Protein 5HR5 (pdb70)

Radius of gyration: 24.26 Å; Cα contacts (8 Å, |Δi|>4): 766; chains: 1; bounding box: 46×73×52 Å

CATH classification: 3.40.50.300 (+1 more: 3.40.50.1240)

Secondary structure (DSSP, 8-state):
---HHHHT--S-EEEEEE-STTSSHHHHHHHHHHHHHHTT--EEEEEHHHHHHHHH-S---GGGG-TT-HHHHHHHHHHHHHHHHHHHHHHHTS---EEEEES---SHHHHHHHHHHHHHHT-EEEEEEEE---HHHHHHHIIIIITTSTTS-S--HHHHHHHHHHHHHHHHTT-----TTTTTTTS-EEEEETTTTEEEEE---SHHHHHHHHHHTT-------EEEE---BHHHHHTB-SS---B-HHHHHHHHHHHHHHHHH--TT-EEEE-SSHHHHHHHHTTTS--EE-GGGSPPP-GGGTT-BHHHHHHH-HHHHHHHHHSTTT---TTS--HHHHHHHHHHHHHHHHH-SSEEEE--HHHHHHHHHHHHT--TTTGGG----TTEEEEEEEETTEEEEEEEE-S--------PPP-

Solvent-accessible surface area: 20026 Å² total

B-factor: mean 27.76, std 17.6, range [8.49, 132.88]

Organism: Bos taurus (NCBI:txid9913)

Structure (mmCIF, N/CA/C/O backbone):
data_5HR5
#
_entry.id   5HR5
#
_cell.length_a   82.116
_cell.length_b   169.482
_cell.length_c   85.254
_cell.angle_alpha   90.00
_cell.angle_beta   90.00
_cell.angle_gamma   90.00
#
_symmetry.space_group_name_H-M   'C 2 2 21'
#
loop_
_entity.id
_entity.type
_entity.pdbx_description
1 polymer '6-phosphofructo-2-kinase/fructose-2,6-bisphosphatase 2'
2 non-polymer '1,4-DIETHYLENE DIOXIDE'
3 non-polymer 6-O-phosphono-beta-D-fructofuranose
4 non-polymer 'CITRATE ANION'
5 non-polymer "ADENOSINE-5'-DIPHOSPHATE"
6 water water
#
loop_
_atom_site.group_PDB
_atom_site.id
_atom_site.type_symbol
_atom_site.label_atom_id
_atom_site.label_alt_id
_atom_site.label_comp_id
_atom_site.label_asym_id
_atom_site.label_entity_id
_atom_site.label_seq_id
_atom_site.pdbx_PDB_ins_code
_atom_site.Cartn_x
_atom_site.Cartn_y
_atom_site.Cartn_z
_atom_site.occupancy
_atom_site.B_iso_or_equiv
_atom_site.auth_seq_id
_atom_site.auth_comp_id
_atom_site.auth_asym_id
_atom_site.auth_atom_id
_atom_site.pdbx_PDB_model_num
ATOM 1 N N . LYS A 1 28 ? 25.385 63.777 10.996 1.00 76.26 28 LYS A N 1
ATOM 2 C CA . LYS A 1 28 ? 24.797 63.841 12.330 1.00 77.95 28 LYS A CA 1
ATOM 3 C C . LYS A 1 28 ? 25.172 62.618 13.180 1.00 74.24 28 LYS A C 1
ATOM 4 O O . LYS A 1 28 ? 25.148 62.680 14.404 1.00 69.13 28 LYS A O 1
ATOM 22 N N . CYS A 1 29 ? 25.505 61.506 12.533 1.00 77.23 29 CYS A N 1
ATOM 23 C CA . CYS A 1 29 ? 25.804 60.282 13.258 1.00 83.22 29 CYS A CA 1
ATOM 24 C C . CYS A 1 29 ? 27.207 60.344 13.863 1.00 74.70 29 CYS A C 1
ATOM 25 O O . CYS A 1 29 ? 28.090 61.064 13.386 1.00 63.52 29 CYS A O 1
ATOM 33 N N . SER A 1 30 ? 27.404 59.572 14.932 1.00 70.24 30 SER A N 1
ATOM 34 C CA . SER A 1 30 ? 28.700 59.506 15.592 1.00 66.83 30 SER A CA 1
ATOM 35 C C . SER A 1 30 ? 29.718 58.825 14.681 1.00 57.97 30 SER A C 1
ATOM 36 O O . SER A 1 30 ? 29.371 58.223 13.658 1.00 44.90 30 SER A O 1
ATOM 44 N N . TRP A 1 31 ? 30.996 58.903 15.066 1.00 56.82 31 TRP A N 1
ATOM 45 C CA . TRP A 1 31 ? 32.025 58.254 14.258 1.00 65.50 31 TRP A CA 1
ATOM 46 C C . TRP A 1 31 ? 31.794 56.751 14.171 1.00 61.02 31 TRP A C 1
ATOM 47 O O . TRP A 1 31 ? 31.909 56.156 13.093 1.00 56.09 31 TRP A O 1
ATOM 68 N N . ALA A 1 32 ? 31.486 56.112 15.303 1.00 53.20 32 ALA A N 1
ATOM 69 C CA . ALA A 1 32 ? 31.268 54.669 15.288 1.00 45.24 32 ALA A CA 1
ATOM 70 C C . ALA A 1 32 ? 30.097 54.300 14.379 1.00 60.83 32 ALA A C 1
ATOM 71 O O . ALA A 1 32 ? 30.178 53.336 13.606 1.00 55.75 32 ALA A O 1
ATOM 78 N N . SER A 1 33 ? 29.000 55.065 14.449 1.00 64.19 33 SER A N 1
ATOM 79 C CA . SER A 1 33 ? 27.840 54.796 13.601 1.00 62.70 33 SER A CA 1
ATOM 80 C C . SER A 1 33 ? 28.161 55.026 12.132 1.00 65.54 33 SER A C 1
ATOM 81 O O . SER A 1 33 ? 27.634 54.318 11.265 1.00 53.95 33 SER A O 1
ATOM 89 N N . TYR A 1 34 ? 29.013 56.010 11.837 1.00 71.43 34 TYR A N 1
ATOM 90 C CA . TYR A 1 34 ? 29.464 56.216 10.466 1.00 75.90 34 TYR A CA 1
ATOM 91 C C . TYR A 1 34 ? 30.177 54.986 9.919 1.00 66.60 34 TYR A C 1
ATOM 92 O O . TYR A 1 34 ? 30.145 54.736 8.711 1.00 55.67 34 TYR A O 1
ATOM 110 N N . MET A 1 35 ? 30.816 54.207 10.787 1.00 62.82 35 MET A N 1
ATOM 111 C CA . MET A 1 35 ? 31.567 53.029 10.381 1.00 70.26 35 MET A CA 1
ATOM 112 C C . MET A 1 35 ? 30.729 51.748 10.397 1.00 73.76 35 MET A C 1
ATOM 113 O O . MET A 1 35 ? 31.293 50.659 10.245 1.00 60.64 35 MET A O 1
ATOM 127 N N . THR A 1 36 ? 29.408 51.855 10.565 1.00 85.42 36 THR A N 1
ATOM 128 C CA . THR A 1 36 ? 28.494 50.714 10.549 1.00 87.21 36 THR A CA 1
ATOM 129 C C . THR A 1 36 ? 27.650 50.770 9.278 1.00 91.96 36 THR A C 1
ATOM 130 O O . THR A 1 36 ? 27.091 51.821 8.945 1.00 89.60 36 THR A O 1
ATOM 141 N N . ASN A 1 37 ? 27.596 49.641 8.546 1.00 96.62 37 ASN A N 1
ATOM 142 C CA . ASN A 1 37 ? 26.983 49.598 7.222 1.00 99.38 37 ASN A CA 1
ATOM 143 C C . ASN A 1 37 ? 25.745 48.720 7.299 1.00 86.34 37 ASN A C 1
ATOM 144 O O . ASN A 1 37 ? 24.703 49.174 7.816 1.00 88.62 37 ASN A O 1
ATOM 155 N N . SER A 1 38 ? 25.779 47.487 6.792 1.00 61.84 38 SER A N 1
ATOM 156 C CA . SER A 1 38 ? 24.666 46.573 6.961 1.00 45.61 38 SER A CA 1
ATOM 157 C C . SER A 1 38 ? 24.341 46.491 8.446 1.00 32.24 38 SER A C 1
ATOM 158 O O . SER A 1 38 ? 25.234 46.638 9.288 1.00 25.32 38 SER A O 1
ATOM 166 N N . PRO A 1 39 ? 23.083 46.286 8.804 1.00 21.12 39 PRO A N 1
ATOM 167 C CA . PRO A 1 39 ? 22.746 46.033 10.204 1.00 23.05 39 PRO A CA 1
ATOM 168 C C . PRO A 1 39 ? 23.366 44.724 10.659 1.00 19.79 39 PRO A C 1
ATOM 169 O O . PRO A 1 39 ? 23.669 43.832 9.862 1.00 17.82 39 PRO A O 1
ATOM 180 N N . THR A 1 40 ? 23.570 44.625 11.971 1.00 15.97 40 THR A N 1
ATOM 181 C CA . THR A 1 40 ? 24.231 43.481 12.565 1.00 13.57 40 THR A CA 1
ATOM 182 C C . THR A 1 40 ? 23.369 42.880 13.657 1.00 15.01 40 THR A C 1
ATOM 183 O O . THR A 1 40 ? 22.738 43.592 14.443 1.00 16.18 40 THR A O 1
ATOM 194 N N . LEU A 1 41 ? 23.383 41.562 13.702 1.00 11.54 41 LEU A N 1
ATOM 195 C CA . LEU A 1 41 ? 22.769 40.780 14.758 1.00 15.15 41 LEU A CA 1
ATOM 196 C C . LEU A 1 41 ? 23.897 40.253 15.633 1.00 15.53 41 LEU A C 1
ATOM 197 O O . LEU A 1 41 ? 24.755 39.507 15.148 1.00 18.38 41 LEU A O 1
ATOM 213 N N . ILE A 1 42 ? 23.906 40.639 16.909 1.00 12.45 42 ILE A N 1
ATOM 214 C CA . ILE A 1 42 ? 24.815 40.025 17.876 1.00 12.47 42 ILE A CA 1
ATOM 215 C C . ILE A 1 42 ? 24.039 38.909 18.539 1.00 19.32 42 ILE A C 1
ATOM 216 O O . ILE A 1 42 ? 23.003 39.163 19.156 1.00 16.86 42 ILE A O 1
ATOM 232 N N . VAL A 1 43 ? 24.520 37.680 18.406 1.00 12.15 43 VAL A N 1
ATOM 233 C CA . VAL A 1 43 ? 23.782 36.515 18.869 1.00 13.42 43 VAL A CA 1
ATOM 234 C C . VAL A 1 43 ? 24.502 35.917 20.065 1.00 12.71 43 VAL A C 1
ATOM 235 O O . VAL A 1 43 ? 25.612 35.398 19.926 1.00 11.54 43 VAL A O 1
ATOM 248 N N . MET A 1 44 ? 23.850 35.933 21.220 1.00 13.32 44 MET A N 1
ATOM 249 C CA . MET A 1 44 ? 24.445 35.330 22.401 1.00 11.87 44 MET A CA 1
ATOM 250 C C . MET A 1 44 ? 24.327 33.811 22.321 1.00 12.05 44 MET A C 1
ATOM 251 O O . MET A 1 44 ? 23.382 33.266 21.744 1.00 11.27 44 MET A O 1
ATOM 265 N N . ILE A 1 45 ? 25.296 33.127 22.917 1.00 10.76 45 ILE A N 1
ATOM 266 C CA . ILE A 1 45 ? 25.251 31.676 23.071 1.00 11.88 45 ILE A CA 1
ATOM 267 C C . ILE A 1 45 ? 25.710 31.321 24.479 1.00 10.31 45 ILE A C 1
ATOM 268 O O . ILE A 1 45 ? 26.712 31.850 24.966 1.00 10.97 45 ILE A O 1
ATOM 284 N N . GLY A 1 46 ? 25.024 30.379 25.097 1.00 12.83 46 GLY A N 1
ATOM 285 C CA . GLY A 1 46 ? 25.582 29.736 26.269 1.00 14.56 46 GLY A CA 1
ATOM 286 C C . GLY A 1 46 ? 24.537 29.096 27.146 1.00 11.87 46 GLY A C 1
ATOM 287 O O . GLY A 1 46 ? 23.338 29.373 27.056 1.00 12.50 46 GLY A O 1
ATOM 291 N N . LEU A 1 47 ? 25.024 28.199 28.020 1.00 12.15 47 LEU A N 1
ATOM 292 C CA . LEU A 1 47 ? 24.191 27.583 29.030 1.00 13.44 47 LEU A CA 1
ATOM 293 C C . LEU A 1 47 ? 23.617 28.652 29.966 1.00 15.75 47 LEU A C 1
ATOM 294 O O . LEU A 1 47 ? 24.113 29.773 30.028 1.00 13.23 47 LEU A O 1
ATOM 310 N N . PRO A 1 48 ? 22.557 28.330 30.693 1.00 15.44 48 PRO A N 1
ATOM 311 C CA . PRO A 1 48 ? 22.006 29.302 31.646 1.00 15.14 48 PRO A CA 1
ATOM 312 C C . PRO A 1 48 ? 23.004 29.685 32.727 1.00 13.90 48 PRO A C 1
ATOM 313 O O . PRO A 1 48 ? 23.845 28.891 33.147 1.00 14.07 48 PRO A O 1
ATOM 324 N N . ALA A 1 49 ? 22.875 30.922 33.187 1.00 13.14 49 ALA A N 1
ATOM 325 C CA . ALA A 1 49 ? 23.685 31.476 34.256 1.00 15.25 49 ALA A CA 1
ATOM 326 C C . ALA A 1 49 ? 25.149 31.626 33.855 1.00 16.46 49 ALA A C 1
ATOM 327 O O . ALA A 1 49 ? 26.039 31.436 34.680 1.00 15.21 49 ALA A O 1
ATOM 334 N N . ARG A 1 50 ? 25.401 31.946 32.581 1.00 11.39 50 ARG A N 1
ATOM 335 C CA . ARG A 1 50 ? 26.734 32.239 32.077 1.00 11.68 50 ARG A CA 1
ATOM 336 C C . ARG A 1 50 ? 26.929 33.726 31.762 1.00 12.59 50 ARG A C 1
ATOM 337 O O . ARG A 1 50 ? 27.903 34.097 31.093 1.00 15.07 50 ARG A O 1
ATOM 358 N N . GLY A 1 51 ? 26.056 34.588 32.272 1.00 14.34 51 GLY A N 1
ATOM 359 C CA . GLY A 1 51 ? 26.232 36.013 32.057 1.00 13.33 51 GLY A CA 1
ATOM 360 C C . GLY A 1 51 ? 25.723 36.574 30.746 1.00 13.98 51 GL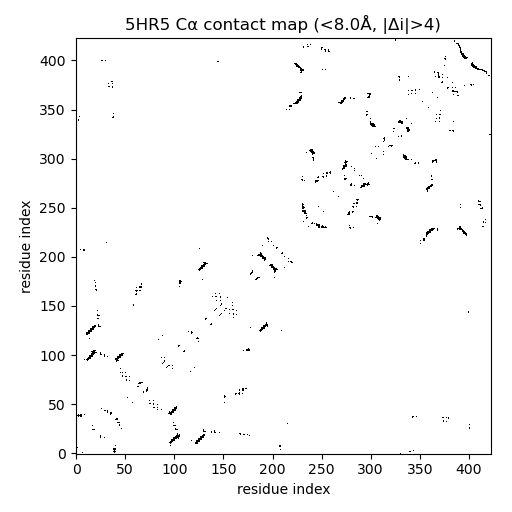Y A C 1
ATOM 361 O O . GLY A 1 51 ? 26.038 37.727 30.426 1.00 15.04 51 GLY A O 1
ATOM 365 N N . LYS A 1 52 ? 24.894 35.829 29.996 1.00 13.97 52 LYS A N 1
ATOM 366 C CA . LYS A 1 52 ? 24.488 36.307 28.677 1.00 10.98 52 LYS A CA 1
ATOM 367 C C . LYS A 1 52 ? 23.657 37.584 28.763 1.00 13.32 52 LYS A C 1
ATOM 368 O O . LYS A 1 52 ? 23.788 38.472 27.907 1.00 14.92 52 LYS A O 1
ATOM 387 N N . THR A 1 53 ? 22.716 37.641 29.707 1.00 14.26 53 THR A N 1
ATOM 388 C CA . THR A 1 53 ? 21.860 38.820 29.842 1.00 15.70 53 THR A CA 1
ATOM 389 C C . THR A 1 53 ? 22.671 39.999 30.344 1.00 13.70 53 THR A C 1
ATOM 390 O O . THR A 1 53 ? 22.497 41.136 29.895 1.00 15.33 53 THR A O 1
ATOM 401 N N . TYR A 1 54 ? 23.565 39.728 31.285 1.00 13.81 54 TYR A N 1
ATOM 402 C CA . TYR A 1 54 ? 24.458 40.748 31.809 1.00 14.53 54 TYR A CA 1
ATOM 403 C C . TYR A 1 54 ? 25.298 41.366 30.688 1.00 13.51 54 TYR A C 1
ATOM 404 O O . TYR A 1 54 ? 25.370 42.604 30.545 1.00 13.73 54 TYR A O 1
ATOM 422 N N . VAL A 1 55 ? 25.908 40.511 29.860 1.00 13.12 55 VAL A N 1
ATOM 423 C CA . VAL A 1 55 ? 26.734 40.991 28.746 1.00 13.67 55 VAL A CA 1
ATOM 424 C C . VAL A 1 55 ? 25.880 41.704 27.710 1.00 11.81 55 VAL A C 1
ATOM 425 O O . VAL A 1 55 ? 26.243 42.779 27.224 1.00 13.32 55 VAL A O 1
ATOM 438 N N . SER A 1 56 ? 24.732 41.112 27.354 1.00 12.70 56 SER A N 1
ATOM 439 C CA . SER A 1 56 ? 23.811 41.710 26.395 1.00 11.86 56 SER A CA 1
ATOM 440 C C . SER A 1 56 ? 23.459 43.142 26.774 1.00 14.09 56 SER A C 1
ATOM 441 O O . SER A 1 56 ? 23.508 44.055 25.946 1.00 12.63 56 SER A O 1
ATOM 449 N N . LYS A 1 57 ? 23.023 43.339 28.012 1.00 13.55 57 LYS A N 1
ATOM 450 C CA . LYS A 1 57 ? 22.614 44.664 28.448 1.00 16.10 57 LYS A CA 1
ATOM 451 C C . LYS A 1 57 ? 23.790 45.625 28.472 1.00 14.50 57 LYS A C 1
ATOM 452 O O . LYS A 1 57 ? 23.658 46.791 28.074 1.00 15.04 57 LYS A O 1
ATOM 471 N N . LYS A 1 58 ? 24.940 45.167 28.964 1.00 14.28 58 LYS A N 1
ATOM 472 C CA . LYS A 1 58 ? 26.087 46.044 29.087 1.00 14.73 58 LYS A CA 1
ATOM 473 C C . LYS A 1 58 ? 26.629 46.441 27.724 1.00 15.08 58 LYS A C 1
ATOM 474 O O . LYS A 1 58 ? 26.916 47.615 27.487 1.00 12.37 58 LYS A O 1
ATOM 493 N N . LEU A 1 59 ? 26.757 45.480 26.808 1.00 14.16 59 LEU A N 1
ATOM 494 C CA . LEU A 1 59 ? 27.196 45.792 25.455 1.00 14.58 59 LEU A CA 1
ATOM 495 C C . LEU A 1 59 ? 26.238 46.767 24.779 1.00 15.22 59 LEU A C 1
ATOM 496 O O . LEU A 1 59 ? 26.666 47.686 24.077 1.00 13.32 59 LEU A O 1
ATOM 512 N N . THR A 1 60 ? 24.940 46.604 25.003 1.00 11.59 60 THR A N 1
ATOM 513 C CA . THR A 1 60 ? 23.967 47.502 24.383 1.00 12.22 60 THR A CA 1
ATOM 514 C C . THR A 1 60 ? 24.098 48.917 24.939 1.00 13.88 60 THR A C 1
ATOM 515 O O . THR A 1 60 ? 24.003 49.905 24.196 1.00 13.98 60 THR A O 1
ATOM 526 N N . ARG A 1 61 ? 24.338 49.037 26.241 1.00 14.23 61 ARG A N 1
ATOM 527 C CA . ARG A 1 61 ? 24.534 50.348 26.833 1.00 12.81 61 ARG A CA 1
ATOM 528 C C . ARG A 1 61 ? 25.750 51.048 26.223 1.00 13.61 61 ARG A C 1
ATOM 529 O O . ARG A 1 61 ? 25.697 52.233 25.888 1.00 14.32 61 ARG A O 1
ATOM 550 N N . TYR A 1 62 ? 26.856 50.320 26.069 1.00 12.47 62 TYR A N 1
ATOM 551 C CA . TYR A 1 62 ? 28.063 50.868 25.458 1.00 11.65 62 TYR A CA 1
ATOM 552 C C . TYR A 1 62 ? 27.837 51.268 24.007 1.00 13.94 62 TYR A C 1
ATOM 553 O O . TYR A 1 62 ? 28.225 52.365 23.597 1.00 14.56 62 TYR A O 1
ATOM 571 N N . LEU A 1 63 ? 27.233 50.382 23.203 1.00 12.70 63 LEU A N 1
ATOM 572 C CA . LEU A 1 63 ? 27.039 50.683 21.787 1.00 13.30 63 LEU A CA 1
ATOM 573 C C . LEU A 1 63 ? 26.154 51.911 21.600 1.00 13.60 63 LEU A C 1
ATOM 574 O O . LEU A 1 63 ? 26.451 52.785 20.774 1.00 14.90 63 LEU A O 1
ATOM 590 N N . ASN A 1 64 ? 25.074 52.015 22.372 1.00 13.90 64 ASN A N 1
ATOM 591 C CA . ASN A 1 64 ? 24.235 53.211 22.282 1.00 13.57 64 ASN A CA 1
ATOM 592 C C . ASN A 1 64 ? 25.012 54.464 22.666 1.00 16.04 64 ASN A C 1
ATOM 593 O O . ASN A 1 64 ? 24.916 55.502 21.994 1.00 15.60 64 ASN A O 1
ATOM 604 N N . TRP A 1 65 ? 25.835 54.370 23.700 1.00 13.13 65 TRP A N 1
ATOM 605 C CA . TRP A 1 65 ? 26.570 55.546 24.164 1.00 14.49 65 TRP A CA 1
ATOM 606 C C . TRP A 1 65 ? 27.554 56.036 23.103 1.00 13.86 65 TRP A C 1
ATOM 607 O O . TRP A 1 65 ? 27.689 57.241 22.885 1.00 14.43 65 TRP A O 1
ATOM 628 N N . ILE A 1 66 ? 28.213 55.116 22.392 1.00 12.89 66 ILE A N 1
ATOM 629 C CA . ILE A 1 66 ? 29.111 55.523 21.315 1.00 14.15 66 ILE A CA 1
ATOM 630 C C . ILE A 1 66 ? 28.369 55.904 20.047 1.00 22.26 66 ILE A C 1
ATOM 631 O O . ILE A 1 66 ? 29.007 56.268 19.055 1.00 19.69 66 ILE A O 1
ATOM 647 N N . GLY A 1 67 ? 27.051 55.840 20.043 1.00 15.14 67 GLY A N 1
ATOM 648 C CA . GLY A 1 67 ? 26.268 56.384 18.955 1.00 20.98 67 GLY A CA 1
ATOM 649 C C . GLY A 1 67 ? 25.714 55.384 17.965 1.00 21.59 67 GLY A C 1
ATOM 650 O O . GLY A 1 67 ? 25.268 55.798 16.894 1.00 19.05 67 GLY A O 1
ATOM 654 N N . VAL A 1 68 ? 25.723 54.098 18.286 1.00 15.37 68 VAL A N 1
ATOM 655 C CA . VAL A 1 68 ? 25.204 53.049 17.411 1.00 15.99 68 VAL A CA 1
ATOM 656 C C . VAL A 1 68 ? 23.872 52.576 17.986 1.00 15.95 68 VAL A C 1
ATOM 657 O O . VAL A 1 68 ? 23.858 51.912 19.026 1.00 15.58 68 VAL A O 1
ATOM 670 N N . PRO A 1 69 ? 22.743 52.858 17.337 1.00 14.80 69 PRO A N 1
ATOM 671 C CA . PRO A 1 69 ? 21.435 52.445 17.874 1.00 17.06 69 PRO A CA 1
ATOM 672 C C . PRO A 1 69 ? 21.306 50.945 18.004 1.00 15.80 69 PRO A C 1
ATOM 673 O O . PRO A 1 69 ? 21.353 50.220 17.005 1.00 17.35 69 PRO A O 1
ATOM 684 N N . THR A 1 70 ? 21.194 50.478 19.237 1.00 16.21 70 THR A N 1
ATOM 685 C CA . THR A 1 70 ? 21.216 49.060 19.558 1.00 12.76 70 THR A CA 1
ATOM 686 C C . THR A 1 70 ? 20.084 48.728 20.506 1.00 18.02 70 THR A C 1
ATOM 687 O O . THR A 1 70 ? 19.739 49.530 21.381 1.00 18.56 70 THR A O 1
ATOM 698 N N . LYS A 1 71 ? 19.525 47.524 20.346 1.00 15.01 71 LYS A N 1
ATOM 699 C CA . LYS A 1 71 ? 18.431 47.061 21.199 1.00 16.30 71 LYS A CA 1
ATOM 700 C C . LYS A 1 71 ? 18.623 45.596 21.519 1.00 17.06 71 LYS A C 1
ATOM 701 O O . LYS A 1 71 ? 19.034 44.818 20.654 1.00 16.57 71 LYS A O 1
ATOM 720 N N . VAL A 1 72 ? 18.367 45.245 22.795 1.00 15.33 72 VAL A N 1
ATOM 721 C CA . VAL A 1 72 ? 18.418 43.872 23.301 1.00 18.01 72 VAL A CA 1
ATOM 722 C C . VAL A 1 72 ? 17.065 43.221 23.142 1.00 20.14 72 VAL A C 1
ATOM 723 O O . VAL A 1 72 ? 16.026 43.807 23.482 1.00 18.57 72 VAL A O 1
ATOM 736 N N . PHE A 1 73 ? 17.083 41.972 22.701 1.00 15.64 73 PHE A N 1
ATOM 737 C CA . PHE A 1 73 ? 15.889 41.130 22.592 1.00 17.39 73 PHE A CA 1
ATOM 738 C C . PHE A 1 73 ? 16.118 39.935 23.512 1.00 18.60 73 PHE A C 1
ATOM 739 O O . PHE A 1 73 ? 16.878 39.021 23.184 1.00 18.30 73 PHE A O 1
ATOM 756 N N . ASN A 1 74 ? 15.487 39.973 24.686 1.00 17.93 74 ASN A N 1
ATOM 757 C CA . ASN A 1 74 ? 15.708 38.977 25.731 1.00 17.76 74 ASN A CA 1
ATOM 758 C C . ASN A 1 74 ? 14.664 37.873 25.578 1.00 19.67 74 ASN A C 1
ATOM 759 O O . ASN A 1 74 ? 13.479 38.092 25.828 1.00 18.15 74 ASN A O 1
ATOM 770 N N . LEU A 1 75 ? 15.088 36.690 25.119 1.00 16.94 75 LEU A N 1
ATOM 771 C CA . LEU A 1 75 ? 14.107 35.649 24.836 1.00 18.61 75 LEU A CA 1
ATOM 772 C C . LEU A 1 75 ? 13.433 35.148 26.108 1.00 18.04 75 LEU A C 1
ATOM 773 O O . LEU A 1 75 ? 12.288 34.679 26.051 1.00 19.89 75 LEU A O 1
ATOM 789 N N . GLY A 1 76 ? 14.094 35.288 27.261 1.00 16.06 76 GLY A N 1
ATOM 790 C CA . GLY A 1 76 ? 13.442 34.936 28.522 1.00 22.91 76 GLY A CA 1
ATOM 791 C C . GLY A 1 76 ? 12.213 35.780 28.799 1.00 22.19 76 GLY A C 1
ATOM 792 O O . GLY A 1 76 ? 11.209 35.285 29.321 1.00 22.44 76 GLY A O 1
ATOM 796 N N . VAL A 1 77 ? 12.267 37.061 28.435 1.00 22.34 77 VAL A N 1
ATOM 797 C CA . VAL A 1 77 ? 11.114 37.945 28.592 1.00 24.81 77 VAL A CA 1
ATOM 798 C C . VAL A 1 77 ? 9.964 37.495 27.700 1.00 23.35 77 VAL A C 1
ATOM 799 O O . VAL A 1 77 ? 8.809 37.408 28.144 1.00 21.48 77 VAL A O 1
ATOM 812 N N . TYR A 1 78 ? 10.251 37.230 26.420 1.00 20.60 78 TYR A N 1
ATOM 813 C CA . TYR A 1 78 ? 9.237 36.692 25.515 1.00 17.54 78 TYR A CA 1
ATOM 814 C C . TYR A 1 78 ? 8.595 35.423 26.069 1.00 19.57 78 TYR A C 1
ATOM 815 O O . TYR A 1 78 ? 7.364 35.256 26.035 1.00 22.65 78 TYR A O 1
ATOM 833 N N . ARG A 1 79 ? 9.419 34.500 26.562 1.00 20.50 79 ARG A N 1
ATOM 834 C CA . ARG A 1 79 ? 8.894 33.219 27.023 1.00 23.78 79 ARG A CA 1
ATOM 835 C C . ARG A 1 79 ? 8.060 33.384 28.291 1.00 23.54 79 ARG A C 1
ATOM 836 O O . ARG A 1 79 ? 6.994 32.783 28.421 1.00 22.11 79 ARG A O 1
ATOM 857 N N . ARG A 1 80 ? 8.516 34.206 29.233 1.00 19.27 80 ARG A N 1
ATOM 858 C CA . ARG A 1 80 ? 7.714 34.437 30.432 1.00 20.19 80 ARG A CA 1
ATOM 859 C C . ARG A 1 80 ? 6.394 35.115 30.093 1.00 30.39 80 ARG A C 1
ATOM 860 O O . ARG A 1 80 ? 5.360 34.820 30.703 1.00 30.76 80 ARG A O 1
ATOM 881 N N . GLN A 1 81 ? 6.401 36.023 29.121 1.00 24.96 81 GLN A N 1
ATOM 882 C CA . GLN A 1 81 ? 5.151 36.619 28.669 1.00 30.92 81 GLN A CA 1
ATOM 883 C C . GLN A 1 81 ? 4.227 35.576 28.051 1.00 32.66 81 GLN A C 1
ATOM 884 O O . GLN A 1 81 ? 2.999 35.659 28.185 1.00 29.97 81 GLN A O 1
ATOM 898 N N . ALA A 1 82 ? 4.790 34.585 27.367 1.00 24.89 82 ALA A N 1
ATOM 899 C CA . ALA A 1 82 ? 3.961 33.574 26.727 1.00 26.40 82 ALA A CA 1
ATOM 900 C C . ALA A 1 82 ? 3.422 32.560 27.721 1.00 26.79 82 ALA A C 1
ATOM 901 O O . ALA A 1 82 ? 2.303 32.074 27.558 1.00 26.24 82 ALA A O 1
ATOM 908 N N . VAL A 1 83 ? 4.192 32.232 28.749 1.00 27.27 83 VAL A N 1
ATOM 909 C CA . VAL A 1 83 ? 3.868 31.103 29.616 1.00 30.75 83 VAL A CA 1
ATOM 910 C C . VAL A 1 83 ? 3.254 31.570 30.936 1.00 41.57 83 VAL A C 1
ATOM 911 O O . VAL A 1 83 ? 2.363 30.910 31.489 1.00 45.38 83 VAL A O 1
ATOM 924 N N . LYS A 1 84 ? 3.697 32.727 31.427 1.00 33.72 84 LYS A N 1
ATOM 925 C CA . LYS A 1 84 ? 3.209 33.345 32.666 1.00 45.52 84 LYS A CA 1
ATOM 926 C C . LYS A 1 84 ? 2.962 32.361 33.804 1.00 45.04 84 LYS A C 1
ATOM 927 O O . LYS A 1 84 ? 1.943 32.441 34.492 1.00 65.72 84 LYS A O 1
ATOM 946 N N . SER A 1 85 ? 3.909 31.462 34.045 1.00 38.17 85 SER A N 1
ATOM 947 C CA . SER A 1 85 ? 3.771 30.493 35.118 1.00 49.18 85 SER A CA 1
ATOM 948 C C . SER A 1 85 ? 5.159 30.136 35.622 1.00 42.01 85 SER A C 1
ATOM 949 O O . SER A 1 85 ? 6.159 30.292 34.915 1.00 38.52 85 SER A O 1
ATOM 957 N N . TYR A 1 86 ? 5.206 29.628 36.848 1.00 36.94 86 TYR A N 1
ATOM 958 C CA . TYR A 1 86 ? 6.460 29.234 37.489 1.00 37.81 86 TYR A CA 1
ATOM 959 C C . TYR A 1 86 ? 6.790 27.816 37.052 1.00 37.24 86 TYR A C 1
ATOM 960 O O . TYR A 1 86 ? 6.454 26.841 37.723 1.00 49.90 86 TYR A O 1
ATOM 978 N N . LYS A 1 87 ? 7.484 27.700 35.934 1.00 27.23 87 LYS A N 1
ATOM 979 C CA . LYS A 1 87 ? 7.797 26.387 35.401 1.00 27.20 87 LYS A CA 1
ATOM 980 C C . LYS A 1 87 ? 8.998 25.816 36.132 1.00 29.29 87 LYS A C 1
ATOM 981 O O . LYS A 1 87 ? 9.863 26.549 36.611 1.00 26.60 87 LYS A O 1
ATOM 1000 N N . SER A 1 88 ? 9.035 24.496 36.222 1.00 22.27 88 SER A N 1
ATOM 1001 C CA . SER A 1 88 ? 10.202 23.792 36.720 1.00 23.60 88 SER A CA 1
ATOM 1002 C C . SER A 1 88 ? 11.146 23.482 35.557 1.00 22.06 88 SER A C 1
ATOM 1003 O O . SER A 1 88 ? 10.853 23.767 34.390 1.00 21.76 88 SER A O 1
ATOM 1011 N N . TYR A 1 89 ? 12.280 22.844 35.873 1.00 19.78 89 TYR A N 1
ATOM 1012 C CA . TYR A 1 89 ? 13.208 22.390 34.836 1.00 21.37 89 TYR A CA 1
ATOM 1013 C C . TYR A 1 89 ? 12.521 21.547 33.759 1.00 25.80 89 TYR A C 1
ATOM 1014 O O . TYR A 1 89 ? 13.019 21.479 32.628 1.00 22.90 89 TYR A O 1
ATOM 1032 N N . ASP A 1 90 ? 11.388 20.904 34.077 1.00 23.43 90 ASP A N 1
ATOM 1033 C CA . ASP A 1 9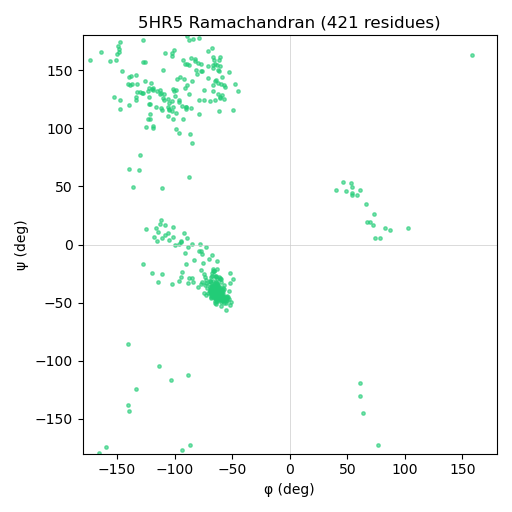0 ? 10.661 20.085 33.099 1.00 22.89 90 ASP A CA 1
ATOM 1034 C C . ASP A 1 90 ? 10.378 20.833 31.801 1.00 21.05 90 ASP A C 1
ATOM 1035 O O . ASP A 1 90 ? 10.336 20.227 30.716 1.00 23.87 90 ASP A O 1
ATOM 1044 N N . PHE A 1 91 ? 10.164 22.137 31.892 1.00 19.40 91 PHE A N 1
ATOM 1045 C CA . PHE A 1 91 ? 9.829 22.935 30.726 1.00 22.73 91 PHE A CA 1
ATOM 1046 C C . PHE A 1 91 ? 10.989 23.006 29.741 1.00 19.55 91 PHE A C 1
ATOM 1047 O O . PHE A 1 91 ? 10.770 23.289 28.563 1.00 20.74 91 PHE A O 1
ATOM 1064 N N . PHE A 1 92 ? 12.214 22.787 30.207 1.00 18.55 92 PHE A N 1
ATOM 1065 C CA . PHE A 1 92 ? 13.418 22.974 29.408 1.00 18.63 92 PHE A CA 1
ATOM 1066 C C . PHE A 1 92 ? 13.988 21.666 28.873 1.00 20.53 92 PHE A C 1
ATOM 1067 O O . PHE A 1 92 ? 15.072 21.671 28.273 1.00 19.76 92 PHE A O 1
ATOM 1084 N N . ARG A 1 93 ? 13.283 20.557 29.070 1.00 18.82 93 ARG A N 1
ATOM 1085 C CA . ARG A 1 93 ? 13.719 19.287 28.501 1.00 17.76 93 ARG A CA 1
ATOM 1086 C C . ARG A 1 93 ? 13.640 19.328 26.989 1.00 19.50 93 ARG A C 1
ATOM 1087 O O . ARG A 1 93 ? 12.644 19.773 26.413 1.00 21.80 93 ARG A O 1
ATOM 1108 N N . HIS A 1 94 ? 14.677 18.798 26.339 1.00 22.49 94 HIS A N 1
ATOM 1109 C CA . HIS A 1 94 ? 14.702 18.795 24.884 1.00 24.05 94 HIS A CA 1
ATOM 1110 C C . HIS A 1 94 ? 13.629 17.893 24.308 1.00 25.27 94 HIS A C 1
ATOM 1111 O O . HIS A 1 94 ? 13.226 18.096 23.158 1.00 25.66 94 HIS A O 1
ATOM 1125 N N . ASP A 1 95 ? 13.121 16.939 25.094 1.00 22.09 95 ASP A N 1
ATOM 1126 C CA . ASP A 1 95 ? 12.054 16.048 24.639 1.00 28.92 95 ASP A CA 1
ATOM 1127 C C . ASP A 1 95 ? 10.678 16.431 25.172 1.00 29.52 95 ASP A C 1
ATOM 1128 O O . ASP A 1 95 ? 9.740 15.635 25.074 1.00 27.88 95 ASP A O 1
ATOM 1137 N N . ASN A 1 96 ? 10.526 17.635 25.709 1.00 22.07 96 ASN A N 1
ATOM 1138 C CA . ASN A 1 96 ? 9.210 18.175 26.036 1.00 24.55 96 ASN A CA 1
ATOM 1139 C C . ASN A 1 96 ? 8.683 18.854 24.781 1.00 27.90 96 ASN A C 1
ATOM 1140 O O . ASN A 1 96 ? 9.002 20.013 24.500 1.00 21.77 96 ASN A O 1
ATOM 1151 N N . GLU A 1 97 ? 7.881 18.128 24.006 1.00 26.95 97 GLU A N 1
ATOM 1152 C CA . GLU A 1 97 ? 7.546 18.601 22.667 1.00 30.38 97 GLU A CA 1
ATOM 1153 C C . GLU A 1 97 ? 6.761 19.901 22.709 1.00 23.92 97 GLU A C 1
ATOM 1154 O O . GLU A 1 97 ? 7.026 20.815 21.914 1.00 28.04 97 GLU A O 1
ATOM 1166 N N . GLU A 1 98 ? 5.788 20.001 23.623 1.00 25.27 98 GLU A N 1
ATOM 1167 C CA . GLU A 1 98 ? 4.946 21.192 23.676 1.00 28.50 98 GLU A CA 1
ATOM 1168 C C . GLU A 1 98 ? 5.743 22.403 24.142 1.00 28.89 98 GLU A C 1
ATOM 1169 O O . GLU A 1 98 ? 5.545 23.517 23.638 1.00 24.66 98 GLU A O 1
ATOM 1181 N N . ALA A 1 99 ? 6.653 22.202 25.099 1.00 20.50 99 ALA A N 1
ATOM 1182 C CA . ALA A 1 99 ? 7.519 23.298 25.538 1.00 20.27 99 ALA A CA 1
ATOM 1183 C C . ALA A 1 99 ? 8.481 23.720 24.434 1.00 21.61 99 ALA A C 1
ATOM 1184 O O . ALA A 1 99 ? 8.706 24.919 24.222 1.00 21.31 99 ALA A O 1
ATOM 1191 N N . MET A 1 100 ? 9.057 22.759 23.713 1.00 21.42 100 MET A N 1
ATOM 1192 C CA . MET A 1 100 ? 9.950 23.121 22.608 1.00 22.77 100 MET A CA 1
ATOM 1193 C C . MET A 1 100 ? 9.220 23.935 21.545 1.00 23.48 100 MET A C 1
ATOM 1194 O O . MET A 1 100 ? 9.778 24.893 20.991 1.00 20.61 100 MET A O 1
ATOM 1208 N N . LYS A 1 101 ? 7.977 23.560 21.244 1.00 24.20 101 LYS A N 1
ATOM 1209 C CA . LYS A 1 101 ? 7.165 24.307 20.291 1.00 23.36 101 LYS A CA 1
ATOM 1210 C C . LYS A 1 101 ? 6.963 25.742 20.757 1.00 25.87 101 LYS A C 1
ATOM 1211 O O . LYS A 1 101 ? 7.171 26.688 19.993 1.00 22.82 101 LYS A O 1
ATOM 1230 N N . ILE A 1 102 ? 6.593 25.928 22.026 1.00 18.33 102 ILE A N 1
ATOM 1231 C CA . ILE A 1 102 ? 6.404 27.280 22.560 1.00 17.20 102 ILE A CA 1
ATOM 1232 C C . ILE A 1 102 ? 7.710 28.065 22.498 1.00 21.85 102 ILE A C 1
ATOM 1233 O O . ILE A 1 102 ? 7.737 29.254 22.141 1.00 22.52 102 ILE A O 1
ATOM 1249 N N . ARG A 1 103 ? 8.805 27.435 22.917 1.00 21.81 103 ARG A N 1
ATOM 1250 C CA . ARG A 1 103 ? 10.078 28.135 22.945 1.00 22.74 103 ARG A CA 1
ATOM 1251 C C . ARG A 1 103 ? 10.505 28.561 21.547 1.00 28.80 103 ARG A C 1
ATOM 1252 O O . ARG A 1 103 ? 11.013 29.672 21.356 1.00 21.06 103 ARG A O 1
ATOM 1273 N N . LYS A 1 104 ? 10.284 27.705 20.550 1.00 22.23 104 LYS A N 1
ATOM 1274 C CA . LYS A 1 104 ? 10.633 28.076 19.186 1.00 20.66 104 LYS A CA 1
ATOM 1275 C C . LYS A 1 104 ? 9.729 29.189 18.668 1.00 21.72 104 LYS A C 1
ATOM 1276 O O . LYS A 1 104 ? 10.191 30.092 17.957 1.00 23.49 104 LYS A O 1
ATOM 1295 N N . GLN A 1 105 ? 8.445 29.157 19.025 1.00 23.30 105 GLN A N 1
ATOM 1296 C CA . GLN A 1 105 ? 7.555 30.226 18.602 1.00 19.14 105 GLN A CA 1
ATOM 1297 C C . GLN A 1 105 ? 8.023 31.557 19.166 1.00 20.50 105 GLN A C 1
ATOM 1298 O O . GLN A 1 105 ? 7.982 32.583 18.476 1.00 21.19 105 GLN A O 1
ATOM 1312 N N . CYS A 1 106 ? 8.488 31.555 20.415 1.00 20.92 106 CYS A N 1
ATOM 1313 C CA . CYS A 1 106 ? 9.001 32.783 21.005 1.00 20.48 106 CYS A CA 1
ATOM 1314 C C . CYS A 1 106 ? 10.197 33.301 20.221 1.00 20.00 106 CYS A C 1
ATOM 1315 O O . CYS A 1 106 ? 10.357 34.511 20.029 1.00 22.06 106 CYS A O 1
ATOM 1323 N N . ALA A 1 107 ? 11.072 32.399 19.782 1.00 20.77 107 ALA A N 1
ATOM 1324 C CA . ALA A 1 107 ? 12.237 32.835 19.022 1.00 19.25 107 ALA A CA 1
ATOM 1325 C C . ALA A 1 107 ? 11.813 33.457 17.698 1.00 20.27 107 ALA A C 1
ATOM 1326 O O . ALA A 1 107 ? 12.360 34.487 17.283 1.00 19.28 107 ALA A O 1
ATOM 1333 N N . LEU A 1 108 ? 10.843 32.840 17.018 1.00 21.39 108 LEU A N 1
ATOM 1334 C CA . LEU A 1 108 ? 10.366 33.372 15.746 1.00 23.21 108 LEU A CA 1
ATOM 1335 C C . LEU A 1 108 ? 9.737 34.745 15.929 1.00 20.80 108 LEU A C 1
ATOM 1336 O O . LEU A 1 108 ? 9.990 35.658 15.138 1.00 25.04 108 LEU A O 1
ATOM 1352 N N . VAL A 1 109 ? 8.929 34.916 16.977 1.00 22.90 109 VAL A N 1
ATOM 1353 C CA . VAL A 1 109 ? 8.344 36.225 17.261 1.00 21.54 109 VAL A CA 1
ATOM 1354 C C . VAL A 1 109 ? 9.436 37.259 17.520 1.00 25.78 109 VAL A C 1
ATOM 1355 O O . VAL A 1 109 ? 9.390 38.382 16.997 1.00 21.28 109 VAL A O 1
ATOM 1368 N N . ALA A 1 110 ? 10.429 36.901 18.346 1.00 18.99 110 ALA A N 1
ATOM 1369 C CA . ALA A 1 110 ? 11.508 37.837 18.646 1.00 18.29 110 ALA A CA 1
ATOM 1370 C C . ALA A 1 110 ? 12.276 38.205 17.381 1.00 16.24 110 ALA A C 1
ATOM 1371 O O . ALA A 1 110 ? 12.685 39.354 17.209 1.00 21.55 110 ALA A O 1
ATOM 1378 N N . LEU A 1 111 ? 12.496 37.241 16.488 1.00 18.75 111 LEU A N 1
ATOM 1379 C CA . LEU A 1 111 ? 13.213 37.557 15.253 1.00 20.04 111 LEU A CA 1
ATOM 1380 C C . LEU A 1 111 ? 12.398 38.480 14.353 1.00 20.82 111 LEU A C 1
ATOM 1381 O O . LEU A 1 111 ? 12.952 39.361 13.682 1.00 17.78 111 LEU A O 1
ATOM 1397 N N . LYS A 1 112 ? 11.080 38.319 14.329 1.00 21.70 112 LYS A N 1
ATOM 1398 C CA . LYS A 1 112 ? 10.268 39.266 13.576 1.00 23.85 112 LYS A CA 1
ATOM 1399 C C . LYS A 1 112 ? 10.368 40.669 14.170 1.00 20.73 112 LYS A C 1
ATOM 1400 O O . LYS A 1 112 ? 10.422 41.655 13.427 1.00 21.07 112 LYS A O 1
ATOM 1419 N N . ASP A 1 113 ? 10.474 40.772 15.503 1.00 19.85 113 ASP A N 1
ATOM 1420 C CA . ASP A 1 113 ? 10.707 42.067 16.143 1.00 20.51 113 ASP A CA 1
ATOM 1421 C C . ASP A 1 113 ? 12.095 42.609 15.808 1.00 18.12 113 ASP A C 1
ATOM 1422 O O . ASP A 1 113 ? 12.258 43.817 15.607 1.00 19.75 113 ASP A O 1
ATOM 1431 N N . VAL A 1 114 ? 13.111 41.735 15.771 1.00 20.25 114 VAL A N 1
ATOM 1432 C CA . VAL A 1 114 ? 14.443 42.156 15.333 1.00 16.64 114 VAL A CA 1
ATOM 1433 C C . VAL A 1 114 ? 14.369 42.748 13.932 1.00 17.49 114 VAL A C 1
ATOM 1434 O O . VAL A 1 114 ? 14.931 43.813 13.648 1.00 17.81 114 VAL A O 1
ATOM 1447 N N . LYS A 1 115 ? 13.690 42.054 13.026 1.00 19.21 115 LYS A N 1
ATOM 1448 C CA . LYS A 1 115 ? 13.613 42.547 11.655 1.00 16.27 115 LYS A CA 1
ATOM 1449 C C . LYS A 1 115 ? 12.952 43.921 11.592 1.00 17.87 115 LYS A C 1
ATOM 1450 O O . LYS A 1 115 ? 13.419 44.811 10.869 1.00 21.34 115 LYS A O 1
ATOM 1469 N N . ALA A 1 116 ? 11.863 44.119 12.336 1.00 19.27 116 ALA A N 1
ATOM 1470 C CA . ALA A 1 116 ? 11.211 45.426 12.357 1.00 21.47 116 ALA A CA 1
ATOM 1471 C C . ALA A 1 116 ? 12.136 46.511 12.906 1.00 23.26 116 ALA A C 1
ATOM 1472 O O . ALA A 1 116 ? 12.198 47.620 12.364 1.00 20.80 116 ALA A O 1
ATOM 1479 N N . TYR A 1 117 ? 12.871 46.204 13.975 1.00 20.85 117 TYR A N 1
ATOM 1480 C CA . TYR A 1 117 ? 13.778 47.179 14.569 1.00 16.82 117 TYR A CA 1
ATOM 1481 C C . TYR A 1 117 ? 14.833 47.626 13.564 1.00 17.12 117 TYR A C 1
ATOM 1482 O O . TYR A 1 117 ? 15.140 48.821 13.444 1.00 22.55 117 TYR A O 1
ATOM 1500 N N . LEU A 1 118 ? 15.438 46.669 12.870 1.00 16.67 118 LEU A N 1
ATOM 1501 C CA . LEU A 1 118 ? 16.548 46.958 11.979 1.00 17.23 118 LEU A CA 1
ATOM 1502 C C . LEU A 1 118 ? 16.114 47.433 10.592 1.00 25.97 118 LEU A C 1
ATOM 1503 O O . LEU A 1 118 ? 16.967 47.900 9.831 1.00 25.52 118 LEU A O 1
ATOM 1519 N N . THR A 1 119 ? 14.840 47.296 10.224 1.00 22.80 119 THR A N 1
ATOM 1520 C CA . THR A 1 119 ? 14.389 47.727 8.899 1.00 25.91 119 THR A CA 1
ATOM 1521 C C . THR A 1 119 ? 13.316 48.805 8.902 1.00 31.53 119 THR A C 1
ATOM 1522 O O . THR A 1 119 ? 13.163 49.484 7.884 1.00 37.31 119 THR A O 1
ATOM 1533 N N . GLU A 1 120 ? 12.528 48.945 9.964 1.00 27.50 120 GLU A N 1
ATOM 1534 C CA . GLU A 1 120 ? 11.534 50.007 10.014 1.00 32.97 120 GLU A CA 1
ATOM 1535 C C . GLU A 1 120 ? 11.861 51.087 11.032 1.00 33.01 120 GLU A C 1
ATOM 1536 O O . GLU A 1 120 ? 11.422 52.222 10.864 1.00 34.86 120 GLU A O 1
ATOM 1548 N N . GLU A 1 121 ? 12.631 50.775 12.071 1.00 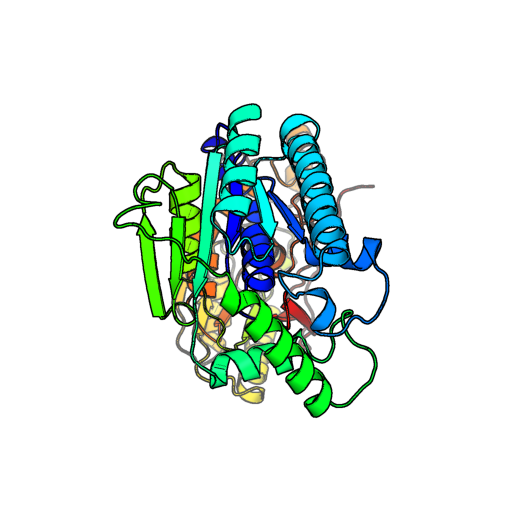27.04 121 GLU A N 1
ATOM 1549 C CA . GLU A 1 121 ? 12.839 51.691 13.184 1.00 28.67 121 GLU A CA 1
ATOM 1550 C C . GLU A 1 121 ? 14.239 52.298 13.209 1.00 25.37 121 GLU A C 1
ATOM 1551 O O . GLU A 1 121 ? 14.584 52.970 14.174 1.00 30.74 121 GLU A O 1
ATOM 1563 N N . SER A 1 122 ? 15.050 52.086 12.172 1.00 26.98 122 SER A N 1
ATOM 1564 C CA . SER A 1 122 ? 16.381 52.683 12.068 1.00 30.58 122 SER A CA 1
ATOM 1565 C C . SER A 1 122 ? 17.364 52.155 13.112 1.00 26.28 122 SER A C 1
ATOM 1566 O O . SER A 1 122 ? 18.375 52.806 13.409 1.00 27.83 122 SER A O 1
ATOM 1574 N N . GLY A 1 123 ? 17.082 51.001 13.706 1.00 19.79 123 GLY A N 1
ATOM 1575 C CA . GLY A 1 123 ? 18.092 50.340 14.513 1.00 17.84 123 GLY A CA 1
ATOM 1576 C C . GLY A 1 123 ? 19.276 49.942 13.659 1.00 20.30 123 GLY A C 1
ATOM 1577 O O . GLY A 1 123 ? 19.152 49.734 12.451 1.00 18.94 123 GLY A O 1
ATOM 1581 N N . GLN A 1 124 ? 20.436 49.829 14.291 1.00 16.87 124 GLN A N 1
ATOM 1582 C CA . GLN A 1 124 ? 21.614 49.319 13.597 1.00 16.46 124 GLN A CA 1
ATOM 1583 C C . GLN A 1 124 ? 22.121 47.988 14.123 1.00 15.22 124 GLN A C 1
ATOM 1584 O O . GLN A 1 124 ? 22.641 47.195 13.338 1.00 17.65 124 GLN A O 1
ATOM 1598 N N . ILE A 1 125 ? 21.983 47.711 15.416 1.00 16.16 125 ILE A N 1
ATOM 1599 C CA . ILE A 1 125 ? 22.432 46.447 15.994 1.00 13.84 125 ILE A CA 1
ATOM 1600 C C . ILE A 1 125 ? 21.328 45.894 16.876 1.00 14.69 125 ILE A C 1
ATOM 1601 O O . ILE A 1 125 ? 20.771 46.618 17.704 1.00 16.68 125 ILE A O 1
ATOM 1617 N N . ALA A 1 126 ? 21.008 44.623 16.687 1.00 14.56 126 ALA A N 1
ATOM 1618 C CA . ALA A 1 126 ? 20.091 43.897 17.548 1.00 13.56 126 ALA A CA 1
ATOM 1619 C C . ALA A 1 126 ? 20.889 42.853 18.304 1.00 15.16 126 ALA A C 1
ATOM 1620 O O . ALA A 1 126 ? 21.637 42.084 17.695 1.00 16.54 126 ALA A O 1
ATOM 1627 N N . VAL A 1 127 ? 20.714 42.803 19.617 1.00 12.95 127 VAL A N 1
ATOM 1628 C CA . VAL A 1 127 ? 21.390 41.812 20.441 1.00 12.10 127 VAL A CA 1
ATOM 1629 C C . VAL A 1 127 ? 20.364 40.773 20.828 1.00 14.47 127 VAL A C 1
ATOM 1630 O O . VAL A 1 127 ? 19.393 41.078 21.540 1.00 19.99 127 VAL A O 1
ATOM 1643 N N . PHE A 1 128 ? 20.578 39.552 20.353 1.00 15.03 128 PHE A N 1
ATOM 1644 C CA . PHE A 1 128 ? 19.617 38.460 20.509 1.00 13.86 128 PHE A CA 1
ATOM 1645 C C . PHE A 1 128 ? 20.090 37.616 21.684 1.00 15.70 128 PHE A C 1
ATOM 1646 O O . PHE A 1 128 ? 20.994 36.779 21.556 1.00 14.49 128 PHE A O 1
ATOM 1663 N N . ASP A 1 129 ? 19.471 37.844 22.834 1.00 15.69 129 ASP A N 1
ATOM 1664 C CA . ASP A 1 129 ? 19.887 37.241 24.090 1.00 14.58 129 ASP A CA 1
ATOM 1665 C C . ASP A 1 129 ? 19.029 36.003 24.336 1.00 15.13 129 ASP A C 1
ATOM 1666 O O . ASP A 1 129 ? 17.900 36.098 24.813 1.00 14.96 129 ASP A O 1
ATOM 1675 N N . ALA A 1 130 ? 19.562 34.855 23.950 1.00 13.66 130 ALA A N 1
ATOM 1676 C CA . ALA A 1 130 ? 18.978 33.543 24.214 1.00 14.45 130 ALA A CA 1
ATOM 1677 C C . ALA A 1 130 ? 20.126 32.552 24.381 1.00 16.03 130 ALA A C 1
ATOM 1678 O O . ALA A 1 130 ? 21.293 32.879 24.142 1.00 13.22 130 ALA A O 1
ATOM 1685 N N . THR A 1 131 ? 19.792 31.320 24.745 1.00 14.11 131 THR A N 1
ATOM 1686 C CA . THR A 1 131 ? 20.827 30.298 24.894 1.00 14.66 131 THR A CA 1
ATOM 1687 C C . THR A 1 131 ? 21.446 29.927 23.554 1.00 15.77 131 THR A C 1
ATOM 1688 O O . THR A 1 131 ? 22.670 29.803 23.445 1.00 13.14 131 THR A O 1
ATOM 1699 N N . ASN A 1 132 ? 20.620 29.714 22.534 1.00 14.48 132 ASN A N 1
ATOM 1700 C CA . ASN A 1 132 ? 21.104 29.446 21.188 1.00 13.94 132 ASN A CA 1
ATOM 1701 C C . ASN A 1 132 ? 22.181 28.368 21.174 1.00 15.29 132 ASN A C 1
ATOM 1702 O O . ASN A 1 132 ? 23.197 28.485 20.481 1.00 15.40 132 ASN A O 1
ATOM 1713 N N . THR A 1 133 ? 21.917 27.278 21.895 1.00 15.35 133 THR A N 1
ATOM 1714 C CA . THR A 1 133 ? 22.953 26.308 22.228 1.00 15.83 133 THR A CA 1
ATOM 1715 C C . THR A 1 133 ? 23.087 25.182 21.209 1.00 15.17 133 THR A C 1
ATOM 1716 O O . THR A 1 133 ? 24.018 24.378 21.330 1.00 14.60 133 THR A O 1
ATOM 1727 N N . THR A 1 134 ? 22.193 25.094 20.234 1.00 12.36 134 THR A N 1
ATOM 1728 C CA . THR A 1 134 ? 22.254 24.046 19.228 1.00 14.79 134 THR A CA 1
ATOM 1729 C C . THR A 1 134 ? 22.632 24.624 17.877 1.00 18.23 134 THR A C 1
ATOM 1730 O O . THR A 1 134 ? 22.316 25.774 17.553 1.00 15.74 134 THR A O 1
ATOM 1741 N N . ARG A 1 135 ? 23.307 23.797 17.080 1.00 19.36 135 ARG A N 1
ATOM 1742 C CA . ARG A 1 135 ? 23.605 24.189 15.711 1.00 19.21 135 ARG A CA 1
ATOM 1743 C C . ARG A 1 135 ? 22.328 24.490 14.941 1.00 19.20 135 ARG A C 1
ATOM 1744 O O . ARG A 1 135 ? 22.289 25.427 14.127 1.00 18.40 135 ARG A O 1
ATOM 1765 N N . GLU A 1 136 ? 21.269 23.719 15.195 1.00 17.16 136 GLU A N 1
ATOM 1766 C CA . GLU A 1 136 ? 20.014 23.910 14.478 1.00 21.26 136 GLU A CA 1
ATOM 1767 C C . GLU A 1 136 ? 19.433 25.290 14.740 1.00 22.82 136 GLU A C 1
ATOM 1768 O O . GLU A 1 136 ? 19.010 25.985 13.809 1.00 19.89 136 GLU A O 1
ATOM 1780 N N . ARG A 1 137 ? 19.419 25.717 16.000 1.00 20.36 137 ARG A N 1
ATOM 1781 C CA . ARG A 1 137 ? 18.874 27.033 16.310 1.00 17.49 137 ARG A CA 1
ATOM 1782 C C . ARG A 1 137 ? 19.750 28.139 15.744 1.00 16.59 137 ARG A C 1
ATOM 1783 O O . ARG A 1 137 ? 19.236 29.169 15.286 1.00 18.79 137 ARG A O 1
ATOM 1804 N N . ARG A 1 138 ? 21.071 27.966 15.783 1.00 14.09 138 ARG A N 1
ATOM 1805 C CA . ARG A 1 138 ? 21.934 28.979 15.195 1.00 12.76 138 ARG A CA 1
ATOM 1806 C C . ARG A 1 138 ? 21.779 29.037 13.670 1.00 16.89 138 ARG A C 1
ATOM 1807 O O . ARG A 1 138 ? 21.822 30.122 13.076 1.00 16.27 138 ARG A O 1
ATOM 1828 N N . ASP A 1 139 ? 21.568 27.892 13.022 1.00 16.25 139 ASP A N 1
ATOM 1829 C CA . ASP A 1 139 ? 21.284 27.911 11.581 1.00 15.91 139 ASP A CA 1
ATOM 1830 C C . ASP A 1 139 ? 19.997 28.680 11.277 1.00 19.45 139 ASP A C 1
ATOM 1831 O O . ASP A 1 139 ? 19.913 29.394 10.266 1.00 19.02 139 ASP A O 1
ATOM 1840 N N . LEU A 1 140 ? 18.981 28.538 12.128 1.00 18.33 140 LEU A N 1
ATOM 1841 C CA . LEU A 1 140 ? 17.751 29.286 11.940 1.00 20.69 140 LEU A CA 1
ATOM 1842 C C . LEU A 1 140 ? 18.034 30.781 11.959 1.00 19.90 140 LEU A C 1
ATOM 1843 O O . LEU A 1 140 ? 17.530 31.531 11.116 1.00 20.68 140 LEU A O 1
ATOM 1859 N N . ILE A 1 141 ? 18.871 31.222 12.891 1.00 16.13 141 ILE A N 1
ATOM 1860 C CA . ILE A 1 141 ? 19.221 32.635 12.979 1.00 15.49 141 ILE A CA 1
ATOM 1861 C C . ILE A 1 141 ? 20.053 33.075 11.776 1.00 15.34 141 ILE A C 1
ATOM 1862 O O . ILE A 1 141 ? 19.827 34.159 11.219 1.00 16.26 141 ILE A O 1
ATOM 1878 N N . LEU A 1 142 ? 21.039 32.262 11.375 1.00 13.94 142 LEU A N 1
ATOM 1879 C CA . LEU A 1 142 ? 21.861 32.585 10.208 1.00 13.99 142 LEU A CA 1
ATOM 1880 C C . LEU A 1 142 ? 21.024 32.681 8.942 1.00 14.84 142 LEU A C 1
ATOM 1881 O O . LEU A 1 142 ? 21.229 33.580 8.113 1.00 16.73 142 LEU A O 1
ATOM 1897 N N . ASN A 1 143 ? 20.071 31.767 8.768 1.00 16.75 143 ASN A N 1
ATOM 1898 C CA . ASN A 1 143 ? 19.201 31.840 7.602 1.00 18.32 143 ASN A CA 1
ATOM 1899 C C . ASN A 1 143 ? 18.332 33.092 7.633 1.00 15.79 143 ASN A C 1
ATOM 1900 O O . ASN A 1 143 ? 18.163 33.765 6.607 1.00 16.26 143 ASN A O 1
ATOM 1911 N N . PHE A 1 144 ? 17.760 33.406 8.792 1.00 17.32 144 PHE A N 1
ATOM 1912 C CA . PHE A 1 144 ? 17.031 34.656 8.964 1.00 18.43 144 PHE A CA 1
ATOM 1913 C C . PHE A 1 144 ? 17.896 35.838 8.580 1.00 15.72 144 PHE A C 1
ATOM 1914 O O . PHE A 1 144 ? 17.451 36.739 7.859 1.00 15.97 144 PHE A O 1
ATOM 1931 N N . ALA A 1 145 ? 19.139 35.877 9.075 1.00 16.43 145 ALA A N 1
ATOM 1932 C CA . ALA A 1 145 ? 19.982 37.027 8.767 1.00 16.09 145 ALA A CA 1
ATOM 1933 C C . ALA A 1 145 ? 20.244 37.117 7.268 1.00 13.84 145 ALA A C 1
ATOM 1934 O O . ALA A 1 145 ? 20.262 38.208 6.699 1.00 19.75 145 ALA A O 1
ATOM 1941 N N . GLU A 1 146 ? 20.497 35.978 6.623 1.00 15.61 146 GLU A N 1
ATOM 1942 C CA . GLU A 1 146 ? 20.754 35.989 5.186 1.00 19.00 146 GLU A CA 1
ATOM 1943 C C . GLU A 1 146 ? 19.546 36.468 4.406 1.00 20.08 146 GLU A C 1
ATOM 1944 O O . GLU A 1 146 ? 19.704 37.151 3.390 1.00 19.16 146 GLU A O 1
ATOM 1956 N N . GLU A 1 147 ? 18.329 36.125 4.859 1.00 17.83 147 GLU A N 1
ATOM 1957 C CA . GLU A 1 147 ? 17.124 36.594 4.167 1.00 17.27 147 GLU A CA 1
ATOM 1958 C C . GLU A 1 147 ? 17.032 38.117 4.159 1.00 19.93 147 GLU A C 1
ATOM 1959 O O . GLU A 1 147 ? 16.408 38.693 3.263 1.00 20.59 147 GLU A O 1
ATOM 1971 N N . ASN A 1 148 ? 17.592 38.774 5.171 1.00 16.30 148 ASN A N 1
ATOM 1972 C CA . ASN A 1 148 ? 17.489 40.211 5.364 1.00 18.89 148 ASN A CA 1
ATOM 1973 C C . ASN A 1 148 ? 18.808 40.949 5.142 1.00 20.56 148 ASN A C 1
ATOM 1974 O O . ASN A 1 148 ? 18.867 42.159 5.363 1.00 21.38 148 ASN A O 1
ATOM 1985 N N . SER A 1 149 ? 19.848 40.256 4.691 1.00 16.40 149 SER A N 1
ATOM 1986 C CA . SER A 1 149 ? 21.184 40.837 4.532 1.00 15.92 149 SER A CA 1
ATOM 1987 C C . SER A 1 149 ? 21.699 41.487 5.816 1.00 20.73 149 SER A C 1
ATOM 1988 O O . SER A 1 149 ? 22.290 42.562 5.790 1.00 20.82 149 SER A O 1
ATOM 1996 N N . PHE A 1 150 ? 21.499 40.823 6.949 1.00 17.89 150 PHE A N 1
ATOM 1997 C CA . PHE A 1 150 ? 22.101 41.263 8.205 1.00 15.30 150 PHE A CA 1
ATOM 1998 C C . PHE A 1 150 ? 23.405 40.506 8.432 1.00 17.38 150 PHE A C 1
ATOM 1999 O O . PHE A 1 150 ? 23.496 39.317 8.133 1.00 17.69 150 PHE A O 1
ATOM 2016 N N . LYS A 1 151 ? 24.397 41.181 9.006 1.00 14.95 151 LYS A N 1
ATOM 2017 C CA . LYS A 1 151 ? 25.599 40.491 9.444 1.00 13.49 151 LYS A CA 1
ATOM 2018 C C . LYS A 1 151 ? 25.312 39.818 10.776 1.00 17.05 151 LYS A C 1
ATOM 2019 O O . LYS A 1 151 ? 24.424 40.232 11.527 1.00 16.25 151 LYS A O 1
ATOM 2038 N N . VAL A 1 152 ? 26.085 38.780 11.082 1.00 12.71 152 VAL A N 1
ATOM 2039 C CA . VAL A 1 152 ? 25.908 38.025 12.319 1.00 14.03 152 VAL A CA 1
ATOM 2040 C C . VAL A 1 152 ? 27.250 37.886 13.027 1.00 16.27 152 VAL A C 1
ATOM 2041 O O . VAL A 1 152 ? 28.252 37.512 12.412 1.00 13.52 152 VAL A O 1
ATOM 2054 N N . PHE A 1 153 ? 27.259 38.188 14.316 1.00 12.75 153 PHE A N 1
ATOM 2055 C CA . PHE A 1 153 ? 28.422 38.024 15.177 1.00 11.53 153 PHE A CA 1
ATOM 2056 C C . PHE A 1 153 ? 27.965 37.354 16.458 1.00 12.26 153 PHE A C 1
ATOM 2057 O O . PHE A 1 153 ? 27.068 37.864 17.130 1.00 12.46 153 PHE A O 1
ATOM 2074 N N . PHE A 1 154 ? 28.575 36.226 16.805 1.00 12.64 154 PHE A N 1
ATOM 2075 C CA . PHE A 1 154 ? 28.168 35.469 17.976 1.00 13.10 154 PHE A CA 1
ATOM 2076 C C . PHE A 1 154 ? 29.070 35.782 19.160 1.00 13.44 154 PHE A C 1
ATOM 2077 O O . PHE A 1 154 ? 30.287 35.943 19.009 1.00 12.31 154 PHE A O 1
ATOM 2094 N N . VAL A 1 155 ? 28.468 35.842 20.350 1.00 10.76 155 VAL A N 1
ATOM 2095 C CA . VAL A 1 155 ? 29.187 35.955 21.619 1.00 11.52 155 VAL A CA 1
ATOM 2096 C C . VAL A 1 155 ? 28.792 34.747 22.463 1.00 13.62 155 VAL A C 1
ATOM 2097 O O . VAL A 1 155 ? 27.664 34.685 22.962 1.00 12.46 155 VAL A O 1
ATOM 2110 N N . GLU A 1 156 ? 29.710 33.798 22.642 1.00 10.64 156 GLU A N 1
ATOM 2111 C CA . GLU A 1 156 ? 29.453 32.597 23.432 1.00 9.96 156 GLU A CA 1
ATOM 2112 C C . GLU A 1 156 ? 30.173 32.716 24.766 1.00 17.16 156 GLU A C 1
ATOM 2113 O O . GLU A 1 156 ? 31.381 32.934 24.797 1.00 14.84 156 GLU A O 1
ATOM 2125 N N . SER A 1 157 ? 29.437 32.577 25.869 1.00 10.48 157 SER A N 1
ATOM 2126 C CA . SER A 1 157 ? 30.027 32.595 27.198 1.00 11.77 157 SER A CA 1
ATOM 2127 C C . SER A 1 157 ? 30.129 31.166 27.708 1.00 14.59 157 SER A C 1
ATOM 2128 O O . SER A 1 157 ? 29.118 30.461 27.797 1.00 16.20 157 SER A O 1
ATOM 2136 N N . VAL A 1 158 ? 31.345 30.760 28.062 1.00 11.18 158 VAL A N 1
ATOM 2137 C CA . VAL A 1 158 ? 31.675 29.405 28.483 1.00 11.22 158 VAL A CA 1
ATOM 2138 C C . VAL A 1 158 ? 32.282 29.480 29.867 1.00 17.65 158 VAL A C 1
ATOM 2139 O O . VAL A 1 158 ? 33.335 30.100 30.052 1.00 17.04 158 VAL A O 1
ATOM 2152 N N . CYS A 1 159 ? 31.664 28.801 30.825 1.00 14.17 159 CYS A N 1
ATOM 2153 C CA . CYS A 1 159 ? 32.282 28.687 32.136 1.00 15.96 159 CYS A CA 1
ATOM 2154 C C . CYS A 1 159 ? 31.801 27.403 32.795 1.00 23.33 159 CYS A C 1
ATOM 2155 O O . CYS A 1 159 ? 30.598 27.160 32.883 1.00 22.23 159 CYS A O 1
ATOM 2163 N N . ASP A 1 160 ? 32.744 26.580 33.243 1.00 20.76 160 ASP A N 1
ATOM 2164 C CA . ASP A 1 160 ? 32.400 25.317 33.887 1.00 30.38 160 ASP A CA 1
ATOM 2165 C C . ASP A 1 160 ? 32.842 25.268 35.344 1.00 32.26 160 ASP A C 1
ATOM 2166 O O . ASP A 1 160 ? 32.842 24.184 35.944 1.00 33.48 160 ASP A O 1
ATOM 2175 N N . ASP A 1 161 ? 33.199 26.414 35.934 1.00 25.13 161 ASP A N 1
ATOM 2176 C CA . ASP A 1 161 ? 33.580 26.487 37.349 1.00 26.02 161 ASP A CA 1
ATOM 2177 C C . ASP A 1 161 ? 32.313 26.481 38.193 1.00 24.57 161 ASP A C 1
ATOM 2178 O O . ASP A 1 161 ? 31.551 27.456 38.153 1.00 20.62 161 ASP A O 1
ATOM 2187 N N . PRO A 1 162 ? 32.046 25.427 38.979 1.00 26.54 162 PRO A N 1
ATOM 2188 C CA . PRO A 1 162 ? 30.772 25.382 39.712 1.00 27.10 162 PRO A CA 1
ATOM 2189 C C . PRO A 1 162 ? 30.633 26.462 40.768 1.00 28.26 162 PRO A C 1
ATOM 2190 O O . PRO A 1 162 ? 29.501 26.799 41.126 1.00 26.19 162 PRO A O 1
ATOM 2201 N N . ASP A 1 163 ? 31.736 27.017 41.275 1.00 27.62 163 ASP A N 1
ATOM 2202 C CA . ASP A 1 163 ? 31.646 28.122 42.223 1.00 32.77 163 ASP A CA 1
ATOM 2203 C C . ASP A 1 163 ? 31.147 29.392 41.545 1.00 25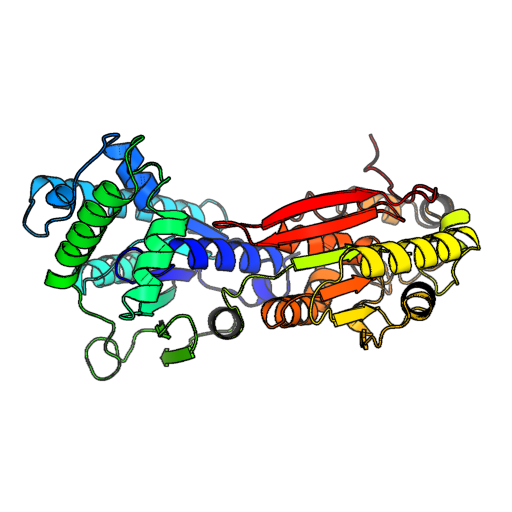.04 163 ASP A C 1
ATOM 2204 O O . ASP A 1 163 ? 30.367 30.147 42.134 1.00 25.90 163 ASP A O 1
ATOM 2213 N N . VAL A 1 164 ? 31.602 29.652 40.316 1.00 24.53 164 VAL A N 1
ATOM 2214 C CA . VAL A 1 164 ? 31.097 30.794 39.555 1.00 25.18 164 VAL A CA 1
ATOM 2215 C C . VAL A 1 164 ? 29.612 30.624 39.263 1.00 22.68 164 VAL A C 1
ATOM 2216 O O . VAL A 1 164 ? 28.813 31.546 39.462 1.00 18.86 164 VAL A O 1
ATOM 2229 N N . ILE A 1 165 ? 29.218 29.438 38.780 1.00 19.12 165 ILE A N 1
ATOM 2230 C CA . ILE A 1 165 ? 27.817 29.212 38.432 1.00 19.52 165 ILE A CA 1
ATOM 2231 C C . ILE A 1 165 ? 26.922 29.361 39.659 1.00 23.10 165 ILE A C 1
ATOM 2232 O O . ILE A 1 165 ? 25.850 29.975 39.588 1.00 20.98 165 ILE A O 1
ATOM 2248 N N . ALA A 1 166 ? 27.328 28.784 40.797 1.00 22.52 166 ALA A N 1
ATOM 2249 C CA . ALA A 1 166 ? 26.528 28.926 42.010 1.00 26.91 166 ALA A CA 1
ATOM 2250 C C . ALA A 1 166 ? 26.396 30.390 42.407 1.00 23.53 166 ALA A C 1
ATOM 2251 O O . ALA A 1 166 ? 25.306 30.851 42.771 1.00 21.70 166 ALA A O 1
ATOM 2258 N N . ALA A 1 167 ? 27.494 31.137 42.330 1.00 25.34 167 ALA A N 1
ATOM 2259 C CA . ALA A 1 167 ? 27.442 32.554 42.657 1.00 25.50 167 ALA A CA 1
ATOM 2260 C C . ALA A 1 167 ? 26.501 33.283 41.716 1.00 21.44 167 ALA A C 1
ATOM 2261 O O . ALA A 1 167 ? 25.725 34.141 42.144 1.00 22.34 167 ALA A O 1
ATOM 2268 N N . ASN A 1 168 ? 26.576 32.973 40.417 1.00 20.41 168 ASN A N 1
ATOM 2269 C CA . ASN A 1 168 ? 25.681 33.610 39.452 1.00 19.08 168 ASN A CA 1
ATOM 2270 C C . ASN A 1 168 ? 24.227 33.305 39.765 1.00 22.11 168 ASN A C 1
ATOM 2271 O O . ASN A 1 168 ? 23.359 34.186 39.674 1.00 19.31 168 ASN A O 1
ATOM 2282 N N . ILE A 1 169 ? 23.940 32.053 40.119 1.00 19.53 169 ILE A N 1
ATOM 2283 C CA . ILE A 1 169 ? 22.565 31.661 40.421 1.00 19.89 169 ILE A CA 1
ATOM 2284 C C . ILE A 1 169 ? 22.053 32.434 41.627 1.00 22.87 169 ILE A C 1
ATOM 2285 O O . ILE A 1 169 ? 20.940 32.970 41.614 1.00 24.43 169 ILE A O 1
ATOM 2301 N N . LEU A 1 170 ? 22.861 32.499 42.687 1.00 21.28 170 LEU A N 1
ATOM 2302 C CA . LEU A 1 170 ? 22.452 33.231 43.879 1.00 24.63 170 LEU A CA 1
ATOM 2303 C C . LEU A 1 170 ? 22.312 34.716 43.595 1.00 29.98 170 LEU A C 1
ATOM 2304 O O . LEU A 1 170 ? 21.441 35.376 44.167 1.00 28.51 170 LEU A O 1
ATOM 2320 N N . GLU A 1 171 ? 23.138 35.260 42.702 1.00 26.34 171 GLU A N 1
ATOM 2321 C CA . GLU A 1 171 ? 23.119 36.703 42.489 1.00 26.48 171 GLU A CA 1
ATOM 2322 C C . GLU A 1 171 ? 21.875 37.156 41.730 1.00 23.64 171 GLU A C 1
ATOM 2323 O O . GLU A 1 171 ? 21.272 38.173 42.084 1.00 28.13 171 GLU A O 1
ATOM 2335 N N . VAL A 1 172 ? 21.480 36.441 40.678 1.00 21.86 172 VAL A N 1
ATOM 2336 C CA . VAL A 1 172 ? 20.424 36.939 39.801 1.00 23.95 172 VAL A CA 1
ATOM 2337 C C . VAL A 1 172 ? 19.288 35.960 39.566 1.00 30.96 172 VAL A C 1
ATOM 2338 O O . VAL A 1 172 ? 18.249 36.381 39.025 1.00 23.91 172 VAL A O 1
ATOM 2351 N N . LYS A 1 173 ? 19.429 34.661 39.842 1.00 26.75 173 LYS A N 1
ATOM 2352 C CA . LYS A 1 173 ? 18.383 33.709 39.472 1.00 23.80 173 LYS A CA 1
ATOM 2353 C C . LYS A 1 173 ? 17.437 33.411 40.614 1.00 23.97 173 LYS A C 1
ATOM 2354 O O . LYS A 1 173 ? 16.246 33.190 40.369 1.00 27.14 173 LYS A O 1
ATOM 2373 N N . VAL A 1 174 ? 17.931 33.461 41.857 1.00 22.67 174 VAL A N 1
ATOM 2374 C CA . VAL A 1 174 ? 17.114 33.105 43.020 1.00 30.60 174 VAL A CA 1
ATOM 2375 C C . VAL A 1 174 ? 15.975 34.102 43.215 1.00 33.69 174 VAL A C 1
ATOM 2376 O O . VAL A 1 174 ? 14.864 33.724 43.603 1.00 29.93 174 VAL A O 1
ATOM 2389 N N . SER A 1 175 ? 16.233 35.388 42.979 1.00 28.51 175 SER A N 1
ATOM 2390 C CA . SER A 1 175 ? 15.193 36.405 43.105 1.00 36.99 175 SER A CA 1
ATOM 2391 C C . SER A 1 175 ? 14.831 36.956 41.734 1.00 40.57 175 SER A C 1
ATOM 2392 O O . SER A 1 175 ? 14.779 38.171 41.538 1.00 62.00 175 SER A O 1
ATOM 2400 N N . SER A 1 176 ? 14.590 36.076 40.784 1.00 44.36 176 SER A N 1
ATOM 2401 C CA . SER A 1 176 ? 14.196 36.439 39.434 1.00 37.26 176 SER A CA 1
ATOM 2402 C C . SER A 1 176 ? 12.734 36.093 39.204 1.00 36.95 176 SER A C 1
ATOM 2403 O O . SER A 1 176 ? 12.129 35.342 39.977 1.00 32.87 176 SER A O 1
ATOM 2411 N N . PRO A 1 177 ? 12.125 36.638 38.144 1.00 35.02 177 PRO A N 1
ATOM 2412 C CA . PRO A 1 177 ? 10.701 36.372 37.894 1.00 39.32 177 PRO A CA 1
ATOM 2413 C C . PRO A 1 177 ? 10.409 34.933 37.515 1.00 32.56 177 PRO A C 1
ATOM 2414 O O . PRO A 1 177 ? 9.233 34.565 37.425 1.00 30.46 177 PRO A O 1
ATOM 2425 N N . ASP A 1 178 ? 11.423 34.113 37.264 1.00 29.33 178 ASP A N 1
ATOM 2426 C CA . ASP A 1 178 ? 11.162 32.709 36.987 1.00 29.44 178 ASP A CA 1
ATOM 2427 C C . ASP A 1 178 ? 10.686 31.955 38.222 1.00 30.37 178 ASP A C 1
ATOM 2428 O O . ASP A 1 178 ? 10.203 30.825 38.087 1.00 26.99 178 ASP A O 1
ATOM 2437 N N . TYR A 1 179 ? 10.800 32.544 39.411 1.00 25.34 179 TYR A N 1
ATOM 2438 C CA . TYR A 1 179 ? 10.573 31.812 40.649 1.00 26.62 179 TYR A CA 1
ATOM 2439 C C . TYR A 1 179 ? 9.776 32.639 41.642 1.00 33.06 179 TYR A C 1
ATOM 2440 O O . TYR A 1 179 ? 9.958 33.859 41.733 1.00 28.77 179 TYR A O 1
ATOM 2458 N N . PRO A 1 180 ? 8.924 31.999 42.428 1.00 32.86 180 PRO A N 1
ATOM 2459 C CA . PRO A 1 180 ? 8.234 32.701 43.511 1.00 31.00 180 PRO A CA 1
ATOM 2460 C C . PRO A 1 180 ? 9.125 32.760 44.745 1.00 43.32 180 PRO A C 1
ATOM 2461 O O . PRO A 1 180 ? 10.233 32.227 44.773 1.00 36.42 180 PRO A O 1
ATOM 2472 N N . GLU A 1 181 ? 8.616 33.440 45.766 1.00 56.89 181 GLU A N 1
ATOM 2473 C CA . GLU A 1 181 ? 9.189 33.392 47.101 1.00 74.21 181 GLU A CA 1
ATOM 2474 C C . GLU A 1 181 ? 9.422 31.941 47.517 1.00 75.05 181 GLU A C 1
ATOM 2475 O O . GLU A 1 181 ? 8.477 31.152 47.633 1.00 71.61 181 GLU A O 1
ATOM 2487 N N . ARG A 1 182 ? 10.687 31.584 47.717 1.00 73.16 182 ARG A N 1
ATOM 2488 C CA . ARG A 1 182 ? 11.065 30.253 48.181 1.00 82.03 182 ARG A CA 1
ATOM 2489 C C . ARG A 1 182 ? 12.566 30.283 48.435 1.00 85.06 182 ARG A C 1
ATOM 2490 O O . ARG A 1 182 ? 13.274 31.152 47.915 1.00 82.74 182 ARG A O 1
ATOM 2511 N N . ASN A 1 183 ? 13.046 29.351 49.258 1.00 84.71 183 ASN A N 1
ATOM 2512 C CA . ASN A 1 183 ? 14.423 29.467 49.712 1.00 85.84 183 ASN A CA 1
ATOM 2513 C C . ASN A 1 183 ? 15.382 29.181 48.569 1.00 79.53 183 ASN A C 1
ATOM 2514 O O . ASN A 1 183 ? 15.130 28.324 47.716 1.00 76.01 183 ASN A O 1
ATOM 2525 N N . ARG A 1 184 ? 16.491 29.922 48.565 1.00 64.42 184 ARG A N 1
ATOM 2526 C CA . ARG A 1 184 ? 17.502 29.757 47.532 1.00 65.71 184 ARG A CA 1
ATOM 2527 C C . ARG A 1 184 ? 17.887 28.294 47.335 1.00 57.01 184 ARG A C 1
ATOM 2528 O O . ARG A 1 184 ? 18.233 27.887 46.221 1.00 45.15 184 ARG A O 1
ATOM 2549 N N . GLU A 1 185 ? 17.806 27.479 48.385 1.00 57.46 185 GLU A N 1
ATOM 2550 C CA . GLU A 1 185 ? 18.200 26.078 48.262 1.00 64.18 185 GLU A CA 1
ATOM 2551 C C . GLU A 1 185 ? 17.355 25.359 47.215 1.00 60.90 185 GLU A C 1
ATOM 2552 O O . GLU A 1 185 ? 17.885 24.642 46.353 1.00 41.52 185 GLU A O 1
ATOM 2564 N N . ASN A 1 186 ? 16.032 25.538 47.281 1.00 57.81 186 ASN A N 1
ATOM 2565 C CA . ASN A 1 186 ? 15.136 24.867 46.343 1.00 61.09 186 ASN A CA 1
ATOM 2566 C C . ASN A 1 186 ? 15.251 25.464 44.950 1.00 38.79 186 ASN A C 1
ATOM 2567 O O . ASN A 1 186 ? 15.180 24.743 43.949 1.00 32.81 186 ASN A O 1
ATOM 2578 N N . VAL A 1 187 ? 15.416 26.779 44.860 1.00 33.04 187 VAL A N 1
ATOM 2579 C CA . VAL A 1 187 ? 15.583 27.399 43.555 1.00 40.15 187 VAL A CA 1
ATOM 2580 C C . VAL A 1 187 ? 16.880 26.926 42.919 1.00 34.33 187 VAL A C 1
ATOM 2581 O O . VAL A 1 187 ? 16.922 26.573 41.735 1.00 29.92 187 VAL A O 1
ATOM 2594 N N . MET A 1 188 ? 17.961 26.916 43.701 1.00 28.10 188 MET A N 1
ATOM 2595 C CA . MET A 1 188 ? 19.237 26.412 43.215 1.00 27.89 188 MET A CA 1
ATOM 2596 C C . MET A 1 188 ? 19.085 25.017 42.630 1.00 27.21 188 MET A C 1
ATOM 2597 O O . MET A 1 188 ? 19.610 24.719 41.549 1.00 26.72 188 MET A O 1
ATOM 2611 N N . ASP A 1 189 ? 18.384 24.143 43.348 1.00 26.75 189 ASP A N 1
ATOM 2612 C CA . ASP A 1 189 ? 18.170 22.780 42.886 1.00 26.75 189 ASP A CA 1
ATOM 2613 C C . ASP A 1 189 ? 17.504 22.770 41.521 1.00 23.26 189 ASP A C 1
ATOM 2614 O O . ASP A 1 189 ? 17.970 22.096 40.593 1.00 25.07 189 ASP A O 1
ATOM 2623 N N . ASP A 1 190 ? 16.410 23.519 41.373 1.00 22.37 190 ASP A N 1
ATOM 2624 C CA . ASP A 1 190 ? 15.706 23.516 40.096 1.00 22.44 190 ASP A CA 1
ATOM 2625 C C . ASP A 1 190 ? 16.573 24.086 38.985 1.00 24.19 190 ASP A C 1
ATOM 2626 O O . ASP A 1 190 ? 16.560 23.580 37.851 1.00 19.49 190 ASP A O 1
ATOM 2635 N N . PHE A 1 191 ? 17.314 25.160 39.280 1.00 20.88 191 PHE A N 1
ATOM 2636 C CA . PHE A 1 191 ? 18.067 25.814 38.225 1.00 21.44 191 PHE A CA 1
ATOM 2637 C C . PHE A 1 191 ? 19.239 24.958 37.762 1.00 22.11 191 PHE A C 1
ATOM 2638 O O . PHE A 1 191 ? 19.574 24.954 36.571 1.00 18.06 191 PHE A O 1
ATOM 2655 N N . LEU A 1 192 ? 19.860 24.204 38.671 1.00 22.98 192 LEU A N 1
ATOM 2656 C CA . LEU A 1 192 ? 20.924 23.307 38.242 1.00 23.12 192 LEU A CA 1
ATOM 2657 C C . LEU A 1 192 ? 20.366 22.195 37.368 1.00 20.29 192 LEU A C 1
ATOM 2658 O O . LEU A 1 192 ? 21.009 21.780 36.399 1.00 20.88 192 LEU A O 1
ATOM 2674 N N . LYS A 1 193 ? 19.167 21.709 37.692 1.00 20.65 193 LYS A N 1
ATOM 2675 C CA . LYS A 1 193 ? 18.520 20.725 36.827 1.00 18.86 193 LYS A CA 1
ATOM 2676 C C . LYS A 1 193 ? 18.186 21.331 35.471 1.00 22.56 193 LYS A C 1
ATOM 2677 O O . LYS A 1 193 ? 18.335 20.675 34.435 1.00 19.13 193 LYS A O 1
ATOM 2696 N N . ARG A 1 194 ? 17.757 22.589 35.445 1.00 18.76 194 ARG A N 1
ATOM 2697 C CA . ARG A 1 194 ? 17.542 23.235 34.161 1.00 16.87 194 ARG A CA 1
ATOM 2698 C C . ARG A 1 194 ? 18.817 23.247 33.330 1.00 18.26 194 ARG A C 1
ATOM 2699 O O . ARG A 1 194 ? 18.789 22.934 32.136 1.00 16.94 194 ARG A O 1
ATOM 2720 N N . ILE A 1 195 ? 19.937 23.653 33.937 1.00 19.18 195 ILE A N 1
ATOM 2721 C CA . ILE A 1 195 ? 21.222 23.630 33.237 1.00 15.93 195 ILE A CA 1
ATOM 2722 C C . ILE A 1 195 ? 21.502 22.249 32.658 1.00 18.20 195 ILE A C 1
ATOM 2723 O O . ILE A 1 195 ? 21.921 22.116 31.497 1.00 17.65 195 ILE A O 1
ATOM 2739 N N . GLU A 1 196 ? 21.272 21.202 33.452 1.00 18.08 196 GLU A N 1
ATOM 2740 C CA . GLU A 1 196 ? 21.506 19.839 32.972 1.00 21.86 196 GLU A CA 1
ATOM 2741 C C . GLU A 1 196 ? 20.695 19.542 31.717 1.00 22.72 196 GLU A C 1
ATOM 2742 O O . GLU A 1 196 ? 21.183 18.869 30.798 1.00 21.08 196 GLU A O 1
ATOM 2754 N N . CYS A 1 197 ? 19.459 20.040 31.649 1.00 20.33 197 CYS A N 1
ATOM 2755 C CA . CYS A 1 197 ? 18.658 19.843 30.446 1.00 17.97 197 CYS A CA 1
ATOM 2756 C C . CYS A 1 197 ? 19.354 20.408 29.219 1.00 23.45 197 CYS A C 1
ATOM 2757 O O . CYS A 1 197 ? 19.319 19.801 28.138 1.00 20.17 197 CYS A O 1
ATOM 2765 N N . TYR A 1 198 ? 19.945 21.595 29.346 1.00 16.16 198 TYR A N 1
ATOM 2766 C CA . TYR A 1 198 ? 20.587 22.206 28.193 1.00 17.35 198 TYR A CA 1
ATOM 2767 C C . TYR A 1 198 ? 21.896 21.522 27.857 1.00 17.53 198 TYR A C 1
ATOM 2768 O O . TYR A 1 198 ? 22.317 21.555 26.702 1.00 19.87 198 TYR A O 1
ATOM 2786 N N . LYS A 1 199 ? 22.569 20.929 28.846 1.00 17.90 199 LYS A N 1
ATOM 2787 C CA . LYS A 1 199 ? 23.824 20.250 28.548 1.00 18.65 199 LYS A CA 1
ATOM 2788 C C . LYS A 1 199 ? 23.598 19.064 27.624 1.00 24.07 199 LYS A C 1
ATOM 2789 O O . LYS A 1 199 ? 24.504 18.679 26.886 1.00 21.63 199 LYS A O 1
ATOM 2808 N N . VAL A 1 200 ? 22.409 18.468 27.653 1.00 19.19 200 VAL A N 1
ATOM 2809 C CA . VAL A 1 200 ? 22.158 17.286 26.827 1.00 19.91 200 VAL A CA 1
ATOM 2810 C C . VAL A 1 200 ? 22.395 17.589 25.353 1.00 24.61 200 VAL A C 1
ATOM 2811 O O . VAL A 1 200 ? 22.914 16.751 24.619 1.00 20.13 200 VAL A O 1
ATOM 2824 N N . THR A 1 201 ? 21.992 18.769 24.892 1.00 18.75 201 THR A N 1
ATOM 2825 C CA . THR A 1 201 ? 22.032 19.094 23.470 1.00 19.14 201 THR A CA 1
ATOM 2826 C C . THR A 1 201 ? 22.999 20.219 23.121 1.00 20.80 201 THR A C 1
ATOM 2827 O O . THR A 1 201 ? 23.057 20.619 21.951 1.00 17.99 201 THR A O 1
ATOM 2838 N N . TYR A 1 202 ? 23.744 20.745 24.087 1.00 17.22 202 TYR A N 1
ATOM 2839 C CA . TYR A 1 202 ? 24.635 21.881 23.837 1.00 17.97 202 TYR A CA 1
ATOM 2840 C C . TYR A 1 202 ? 25.755 21.496 22.882 1.00 16.92 202 TYR A C 1
ATOM 2841 O O . TYR A 1 202 ? 26.509 20.545 23.132 1.00 19.26 202 TYR A O 1
ATOM 2859 N N . GLN A 1 203 ? 25.867 22.254 21.796 1.00 14.88 203 GLN A N 1
ATOM 2860 C CA . GLN A 1 203 ? 26.953 22.124 20.825 1.00 14.58 203 GLN A CA 1
ATOM 2861 C C . GLN A 1 203 ? 27.698 23.453 20.824 1.00 13.89 203 GLN A C 1
ATOM 2862 O O . GLN A 1 203 ? 27.222 24.427 20.215 1.00 15.47 203 GLN A O 1
ATOM 2876 N N . PRO A 1 204 ? 28.834 23.557 21.512 1.00 15.92 204 PRO A N 1
ATOM 2877 C CA . PRO A 1 204 ? 29.572 24.825 21.536 1.00 17.66 204 PRO A CA 1
ATOM 2878 C C . PRO A 1 204 ? 30.106 25.140 20.147 1.00 20.37 204 PRO A C 1
ATOM 2879 O O . PRO A 1 204 ? 30.223 24.258 19.293 1.00 17.51 204 PRO A O 1
ATOM 2890 N N . LEU A 1 205 ? 30.398 26.422 19.906 1.00 14.43 205 LEU A N 1
ATOM 2891 C CA . LEU A 1 205 ? 31.001 26.780 18.634 1.00 13.77 205 LEU A CA 1
ATOM 2892 C C . LEU A 1 205 ? 32.318 26.033 18.481 1.00 17.47 205 LEU A C 1
ATOM 2893 O O . LEU A 1 205 ? 33.092 25.906 19.436 1.00 20.56 205 LEU A O 1
ATOM 2909 N N . ASP A 1 206 ? 32.553 25.525 17.277 1.00 18.92 206 ASP A N 1
ATOM 2910 C CA . ASP A 1 206 ? 33.748 24.729 16.992 1.00 24.17 206 ASP A CA 1
ATOM 2911 C C . ASP A 1 206 ? 34.482 25.360 15.822 1.00 15.53 206 ASP A C 1
ATOM 2912 O O . ASP A 1 206 ? 34.073 25.170 14.665 1.00 20.24 206 ASP A O 1
ATOM 2921 N N . PRO A 1 207 ? 35.555 26.123 16.056 1.00 18.66 207 PRO A N 1
ATOM 2922 C CA . PRO A 1 207 ? 36.199 26.838 14.951 1.00 22.69 207 PRO A CA 1
ATOM 2923 C C . PRO A 1 207 ? 37.023 25.940 14.059 1.00 22.51 207 PRO A C 1
ATOM 2924 O O . PRO A 1 207 ? 37.390 26.349 12.948 1.00 26.57 207 PRO A O 1
ATOM 2935 N N . ASP A 1 208 ? 37.346 24.749 14.521 1.00 21.39 208 ASP A N 1
ATOM 2936 C CA . ASP A 1 208 ? 38.158 23.845 13.722 1.00 30.29 208 ASP A CA 1
ATOM 2937 C C . ASP A 1 208 ? 37.365 23.171 12.628 1.00 38.64 208 ASP A C 1
ATOM 2938 O O . ASP A 1 208 ? 37.955 22.724 11.645 1.00 41.16 208 ASP A O 1
ATOM 2947 N N . SER A 1 209 ? 36.047 23.100 12.760 1.00 25.17 209 SER A N 1
ATOM 2948 C CA . SER A 1 209 ? 35.257 22.455 11.728 1.00 29.88 209 SER A CA 1
ATOM 2949 C C . SER A 1 209 ? 33.952 23.184 11.445 1.00 27.70 209 SER A C 1
ATOM 2950 O O . SER A 1 209 ? 33.884 24.022 10.536 1.00 25.73 209 SER A O 1
ATOM 2958 N N . HIS A 1 210 ? 32.915 22.875 12.221 1.00 24.28 210 HIS A N 1
ATOM 2959 C CA . HIS A 1 210 ? 31.569 23.276 11.838 1.00 20.03 210 HIS A CA 1
ATOM 2960 C C . HIS A 1 210 ? 31.453 24.789 11.703 1.00 16.67 210 HIS A C 1
ATOM 2961 O O . HIS A 1 210 ? 30.732 25.282 10.829 1.00 20.60 210 HIS A O 1
ATOM 2975 N N . ASP A 1 211 ? 32.135 25.536 12.573 1.00 17.88 211 ASP A N 1
ATOM 2976 C CA . ASP A 1 211 ? 31.953 26.980 12.670 1.00 18.44 211 ASP A CA 1
ATOM 2977 C C . ASP A 1 211 ? 33.170 27.767 12.205 1.00 18.59 211 ASP A C 1
ATOM 2978 O O . ASP A 1 211 ? 33.324 28.940 12.555 1.00 16.32 211 ASP A O 1
ATOM 2987 N N . LYS A 1 212 ? 34.036 27.152 11.399 1.00 15.85 212 LYS A N 1
ATOM 2988 C CA . LYS A 1 212 ? 35.281 27.810 11.023 1.00 16.30 212 LYS A CA 1
ATOM 2989 C C . LYS A 1 212 ? 35.057 29.096 10.227 1.00 14.77 212 LYS A C 1
ATOM 2990 O O . LYS A 1 212 ? 35.936 29.965 10.215 1.00 17.85 212 LYS A O 1
ATOM 3009 N N . ASP A 1 213 ? 33.894 29.263 9.599 1.00 15.98 213 ASP A N 1
ATOM 3010 C CA . ASP A 1 213 ? 33.632 30.451 8.807 1.00 20.71 213 ASP A CA 1
ATOM 3011 C C . ASP A 1 213 ? 32.692 31.434 9.478 1.00 20.23 213 ASP A C 1
ATOM 3012 O O . ASP A 1 213 ? 32.372 32.466 8.880 1.00 21.31 213 ASP A O 1
ATOM 3021 N N . LEU A 1 214 ? 32.270 31.172 10.707 1.00 15.04 214 LEU A N 1
ATOM 3022 C CA . LEU A 1 214 ? 31.424 32.114 11.423 1.00 14.88 214 LEU A CA 1
ATOM 3023 C C . LEU A 1 214 ? 32.284 33.134 12.174 1.00 13.47 214 LEU A C 1
ATOM 3024 O O . LEU A 1 214 ? 33.447 32.884 12.514 1.00 17.07 214 LEU A O 1
ATOM 3040 N N . SER A 1 215 ? 31.703 34.298 12.403 1.00 12.25 215 SER A N 1
ATOM 3041 C CA . SER A 1 215 ? 32.354 35.372 13.143 1.00 11.29 215 SER A CA 1
ATOM 3042 C C . SER A 1 215 ? 31.909 35.320 14.604 1.00 11.97 215 SER A C 1
ATOM 3043 O O . SER A 1 215 ? 30.712 35.442 14.902 1.00 13.05 215 SER A O 1
ATOM 3051 N N . PHE A 1 216 ? 32.867 35.229 15.522 1.00 12.27 216 PHE A N 1
ATOM 3052 C CA . PHE A 1 216 ? 32.463 35.098 16.912 1.00 10.73 216 PHE A CA 1
ATOM 3053 C C . PHE A 1 216 ? 33.594 35.385 17.889 1.00 9.84 216 PHE A C 1
ATOM 3054 O O . PHE A 1 216 ? 34.773 35.401 17.533 1.00 11.97 216 PHE A O 1
ATOM 3071 N N . ILE A 1 217 ? 33.187 35.566 19.154 1.00 11.55 217 ILE A N 1
ATOM 3072 C CA . ILE A 1 217 ? 34.084 35.567 20.303 1.00 11.34 217 ILE A CA 1
ATOM 3073 C C . ILE A 1 217 ? 33.525 34.595 21.333 1.00 11.64 217 ILE A C 1
ATOM 3074 O O . ILE A 1 217 ? 32.328 34.633 21.644 1.00 12.55 217 ILE A O 1
ATOM 3090 N N . LYS A 1 218 ? 34.376 33.703 21.821 1.00 10.72 218 LYS A N 1
ATOM 3091 C CA . LYS A 1 218 ? 34.088 32.897 22.998 1.00 14.07 218 LYS A CA 1
ATOM 3092 C C . LYS A 1 218 ? 34.720 33.597 24.184 1.00 16.65 218 LYS A C 1
ATOM 3093 O O . LYS A 1 218 ? 35.931 33.837 24.185 1.00 13.67 218 LYS A O 1
ATOM 3112 N N . VAL A 1 219 ? 33.899 33.916 25.181 1.00 12.02 219 VAL A N 1
ATOM 3113 C CA . VAL A 1 219 ? 34.338 34.502 26.443 1.00 12.19 219 VAL A CA 1
ATOM 3114 C C . VAL A 1 219 ? 34.411 33.362 27.450 1.00 18.29 219 VAL A C 1
ATOM 3115 O O . VAL A 1 219 ? 33.381 32.804 27.836 1.00 15.81 219 VAL A O 1
ATOM 3128 N N . ILE A 1 220 ? 35.621 33.032 27.906 1.00 13.37 220 ILE A N 1
ATOM 3129 C CA . ILE A 1 220 ? 35.875 31.793 28.623 1.00 14.50 220 ILE A CA 1
ATOM 3130 C C . ILE A 1 220 ? 36.297 32.115 30.053 1.00 12.93 220 ILE A C 1
ATOM 3131 O O . ILE A 1 220 ? 37.144 32.982 30.286 1.00 14.07 220 ILE A O 1
ATOM 3147 N N . ASN A 1 221 ? 35.677 31.430 31.011 1.00 15.47 221 ASN A N 1
ATOM 3148 C CA . ASN A 1 221 ? 36.017 31.571 32.425 1.00 18.53 221 ASN A CA 1
ATOM 3149 C C . ASN A 1 221 ? 35.963 33.022 32.892 1.00 17.39 221 ASN A C 1
ATOM 3150 O O . ASN A 1 221 ? 36.890 33.535 33.522 1.00 18.55 221 ASN A O 1
ATOM 3161 N N . VAL A 1 222 ? 34.847 33.684 32.571 1.00 14.95 222 VAL A N 1
ATOM 3162 C CA . VAL A 1 222 ? 34.554 35.032 33.030 1.00 17.12 222 VAL A CA 1
ATOM 3163 C C . VAL A 1 222 ? 35.662 35.988 32.588 1.00 21.74 222 VAL A C 1
ATOM 3164 O O . VAL A 1 222 ? 36.119 36.837 33.362 1.00 21.19 222 VAL A O 1
ATOM 3177 N N . GLY A 1 223 ? 36.114 35.842 31.352 1.00 16.87 223 GLY A N 1
ATOM 3178 C CA . GLY A 1 223 ? 37.027 36.808 30.770 1.00 19.63 223 GLY A CA 1
ATOM 3179 C C . GLY A 1 223 ? 38.488 36.550 31.042 1.00 17.09 223 GLY A C 1
ATOM 3180 O O . GLY A 1 223 ? 39.323 37.422 30.751 1.00 19.10 223 GLY A O 1
ATOM 3184 N N . GLN A 1 224 ? 38.839 35.374 31.551 1.00 12.51 224 GLN A N 1
ATOM 3185 C CA . GLN A 1 224 ? 40.250 35.010 31.610 1.00 15.06 224 GLN A CA 1
ATOM 3186 C C . GLN A 1 224 ? 40.804 34.668 30.234 1.00 19.75 224 GLN A C 1
ATOM 3187 O O . GLN A 1 224 ? 41.987 34.895 29.966 1.00 17.04 224 GLN A O 1
ATOM 3201 N N . ARG A 1 225 ? 39.977 34.140 29.345 1.00 13.38 225 ARG A N 1
ATOM 3202 C CA . ARG A 1 225 ? 40.469 33.609 28.090 1.00 10.03 225 ARG A CA 1
ATOM 3203 C C . ARG A 1 225 ? 39.421 33.887 27.029 1.00 10.64 225 ARG A C 1
ATOM 3204 O O . ARG A 1 225 ? 38.237 33.965 27.344 1.00 13.26 225 ARG A O 1
ATOM 3225 N N . PHE A 1 226 ? 39.878 34.083 25.788 1.00 10.97 226 PHE A N 1
ATOM 3226 C CA . PHE A 1 226 ? 39.006 34.396 24.665 1.00 10.75 226 PHE A CA 1
ATOM 3227 C C . PHE A 1 226 ? 39.458 33.643 23.428 1.00 12.18 226 PHE A C 1
ATOM 3228 O O . PHE A 1 226 ? 40.656 33.510 23.182 1.00 15.36 226 PHE A O 1
ATOM 3245 N N . LEU A 1 227 ? 38.495 33.222 22.617 1.00 12.87 227 LEU A N 1
ATOM 3246 C CA . LEU A 1 227 ? 38.747 32.733 21.266 1.00 14.63 227 LEU A CA 1
ATOM 3247 C C . LEU A 1 227 ? 37.954 33.610 20.306 1.00 13.38 227 LEU A C 1
ATOM 3248 O O . LEU A 1 227 ? 36.730 33.714 20.426 1.00 13.42 227 LEU A O 1
ATOM 3264 N N . VAL A 1 228 ? 38.648 34.257 19.374 1.00 13.21 228 VAL A N 1
ATOM 3265 C CA . VAL A 1 228 ? 38.035 35.186 18.433 1.00 12.39 228 VAL A CA 1
ATOM 3266 C C . VAL A 1 228 ? 38.253 34.654 17.022 1.00 11.52 228 VAL A C 1
ATOM 3267 O O . VAL A 1 228 ? 39.374 34.259 16.664 1.00 12.00 228 VAL A O 1
ATOM 3280 N N . ASN A 1 229 ? 37.189 34.645 16.224 1.00 13.22 229 ASN A N 1
ATOM 3281 C CA . ASN A 1 229 ? 37.249 34.086 14.877 1.00 13.77 229 ASN A CA 1
ATOM 3282 C C . ASN A 1 229 ? 36.604 35.034 13.880 1.00 10.21 229 ASN A C 1
ATOM 3283 O O . ASN A 1 229 ? 35.454 35.448 14.062 1.00 13.68 229 ASN A O 1
ATOM 3294 N N . LYS A 1 230 ? 37.345 35.362 12.831 1.00 11.59 230 LYS A N 1
ATOM 3295 C CA . LYS A 1 230 ? 36.800 36.040 11.648 1.00 10.80 230 LYS A CA 1
ATOM 3296 C C . LYS A 1 230 ? 36.028 37.328 11.949 1.00 14.43 230 LYS A C 1
ATOM 3297 O O . LYS A 1 230 ? 34.915 37.532 11.477 1.00 14.31 230 LYS A O 1
ATOM 3316 N N . VAL A 1 231 ? 36.668 38.246 12.687 1.00 14.78 231 VAL A N 1
ATOM 3317 C CA . VAL A 1 231 ? 36.105 39.592 12.848 1.00 14.15 231 VAL A CA 1
ATOM 3318 C C . VAL A 1 231 ? 35.991 40.249 11.476 1.00 15.12 231 VAL A C 1
ATOM 3319 O O . VAL A 1 231 ? 36.963 40.294 10.722 1.00 15.60 231 VAL A O 1
ATOM 3332 N N . GLN A 1 232 ? 34.803 40.752 11.134 1.00 14.01 232 GLN A N 1
ATOM 3333 C CA . GLN A 1 232 ? 34.539 41.206 9.771 1.00 17.94 232 GLN A CA 1
ATOM 3334 C C . GLN A 1 232 ? 34.761 42.693 9.527 1.00 23.70 232 GLN A C 1
ATOM 3335 O O . GLN A 1 232 ? 35.022 43.090 8.372 1.00 20.10 232 GLN A O 1
ATOM 3349 N N . ASP A 1 233 ? 34.617 43.540 10.539 1.00 16.09 233 ASP A N 1
ATOM 3350 C CA . ASP A 1 233 ? 34.444 44.965 10.253 1.00 18.77 233 ASP A CA 1
ATOM 3351 C C . ASP A 1 233 ? 34.791 45.795 11.481 1.00 20.57 233 ASP A C 1
ATOM 3352 O O . ASP A 1 233 ? 35.206 45.279 12.525 1.00 14.78 233 ASP A O 1
ATOM 3361 N N . TYR A 1 234 ? 34.554 47.096 11.364 1.00 15.42 234 TYR A N 1
ATOM 3362 C CA . TYR A 1 234 ? 34.929 48.017 12.427 1.00 16.09 234 TYR A CA 1
ATOM 3363 C C . TYR A 1 234 ? 34.166 47.726 13.703 1.00 14.79 234 TYR A C 1
ATOM 3364 O O . TYR A 1 234 ? 34.755 47.627 14.790 1.00 16.07 234 TYR A O 1
ATOM 3382 N N . ILE A 1 235 ? 32.851 47.578 13.602 1.00 13.57 235 ILE A N 1
ATOM 3383 C CA . ILE A 1 235 ? 32.061 47.483 14.826 1.00 15.63 235 ILE A CA 1
ATOM 3384 C C . ILE A 1 235 ? 32.353 46.174 15.543 1.00 15.63 235 ILE A C 1
ATOM 3385 O O . ILE A 1 235 ? 32.438 46.132 16.771 1.00 13.86 235 ILE A O 1
ATOM 3401 N N . GLN A 1 236 ? 32.565 45.093 14.802 1.00 13.94 236 GLN A N 1
ATOM 3402 C CA . GLN A 1 236 ? 32.960 43.850 15.463 1.00 12.30 236 GLN A CA 1
ATOM 3403 C C . GLN A 1 236 ? 34.317 43.985 16.169 1.00 14.07 236 GLN A C 1
ATOM 3404 O O . GLN A 1 236 ? 34.511 43.437 17.268 1.00 13.70 236 GLN A O 1
ATOM 3418 N N . SER A 1 237 ? 35.265 44.714 15.564 1.00 14.04 237 SER A N 1
ATOM 3419 C CA . SER A 1 237 ? 36.554 44.922 16.231 1.00 9.19 237 SER A CA 1
ATOM 3420 C C . SER A 1 237 ? 36.372 45.682 17.539 1.00 10.81 237 SER A C 1
ATOM 3421 O O . SER A 1 237 ? 37.028 45.382 18.547 1.00 14.53 237 SER A O 1
ATOM 3429 N N . LYS A 1 238 ? 35.482 46.669 17.549 1.00 14.67 238 LYS A N 1
ATOM 3430 C CA . LYS A 1 238 ? 35.236 47.433 18.772 1.00 14.38 238 LYS A CA 1
ATOM 3431 C C . LYS A 1 238 ? 34.526 46.594 19.825 1.00 14.94 238 LYS A C 1
ATOM 3432 O O . LYS A 1 238 ? 34.798 46.736 21.026 1.00 13.46 238 LYS A O 1
ATOM 3451 N N . ILE A 1 239 ? 33.566 45.766 19.403 1.00 13.59 239 ILE A N 1
ATOM 3452 C CA . ILE A 1 239 ? 32.855 44.885 20.331 1.00 12.73 239 ILE A CA 1
ATOM 3453 C C . ILE A 1 239 ? 33.818 43.927 21.008 1.00 14.45 239 ILE A C 1
ATOM 3454 O O . ILE A 1 239 ? 33.770 43.716 22.234 1.00 13.03 239 ILE A O 1
ATOM 3470 N N . VAL A 1 240 ? 34.720 43.341 20.222 1.00 10.84 240 VAL A N 1
ATOM 3471 C CA . VAL A 1 240 ? 35.720 42.431 20.763 1.00 9.04 240 VAL A CA 1
ATOM 3472 C C . VAL A 1 240 ? 36.588 43.138 21.796 1.00 11.59 240 VAL A C 1
ATOM 3473 O O . VAL A 1 240 ? 36.831 42.612 22.890 1.00 11.73 240 VAL A O 1
ATOM 3486 N N . TYR A 1 241 ? 37.106 44.319 21.446 1.00 11.19 241 TYR A N 1
ATOM 3487 C CA . TYR A 1 241 ? 37.969 45.056 22.362 1.00 13.58 241 TYR A CA 1
ATOM 3488 C C . TYR A 1 241 ? 37.236 45.362 23.657 1.00 11.15 241 TYR A C 1
ATOM 3489 O O . TYR A 1 241 ? 37.794 45.183 24.739 1.00 10.88 241 TYR A O 1
ATOM 3507 N N . TYR A 1 242 ? 35.977 45.808 23.563 1.00 10.82 242 TYR A N 1
ATOM 3508 C CA . TYR A 1 242 ? 35.180 46.085 24.753 1.00 12.39 242 TYR A CA 1
ATOM 3509 C C . TYR A 1 242 ? 35.009 44.840 25.618 1.00 13.75 242 TYR A C 1
ATOM 3510 O O . TYR A 1 242 ? 35.283 44.871 26.822 1.00 12.04 242 TYR A O 1
ATOM 3528 N N . LEU A 1 243 ? 34.540 43.733 25.023 1.00 12.31 243 LEU A N 1
ATOM 3529 C CA . LEU A 1 243 ? 34.279 42.521 25.791 1.00 11.87 243 LEU A CA 1
ATOM 3530 C C . LEU A 1 243 ? 35.538 41.954 26.421 1.00 11.53 243 LEU A C 1
ATOM 3531 O O . LEU A 1 243 ? 35.467 41.301 27.469 1.00 13.53 243 LEU A O 1
ATOM 3547 N N . MET A 1 244 ? 36.692 42.170 25.798 1.00 10.80 244 MET A N 1
ATOM 3548 C CA . MET A 1 244 ? 37.925 41.665 26.372 1.00 12.02 244 MET A CA 1
ATOM 3549 C C . MET A 1 244 ? 38.461 42.528 27.517 1.00 14.45 244 MET A C 1
ATOM 3550 O O . MET A 1 244 ? 39.438 42.134 28.148 1.00 14.53 244 MET A O 1
ATOM 3564 N N . ASN A 1 245 ? 37.856 43.681 27.806 1.00 11.30 245 ASN A N 1
ATOM 3565 C CA . ASN A 1 245 ? 38.403 44.587 28.803 1.00 12.27 245 ASN A CA 1
ATOM 3566 C C . ASN A 1 245 ? 37.421 44.947 29.911 1.00 14.99 245 ASN A C 1
ATOM 3567 O O . ASN A 1 245 ? 37.700 45.856 30.690 1.00 20.88 245 ASN A O 1
ATOM 3578 N N . ILE A 1 246 ? 36.311 44.235 30.021 1.00 13.54 246 ILE A N 1
ATOM 3579 C CA . ILE A 1 246 ? 35.390 44.392 31.137 1.00 11.64 246 ILE A CA 1
ATOM 3580 C C . ILE A 1 246 ? 35.603 43.235 32.110 1.00 13.05 246 ILE A C 1
ATOM 3581 O O . ILE A 1 246 ? 36.202 42.201 31.776 1.00 14.89 246 ILE A O 1
ATOM 3597 N N . HIS A 1 247 ? 35.124 43.408 33.341 1.00 13.76 247 HIS A N 1
ATOM 3598 C CA . HIS A 1 247 ? 35.266 42.384 34.377 1.00 10.18 247 HIS A CA 1
ATOM 3599 C C . HIS A 1 247 ? 34.075 42.478 35.317 1.00 14.57 247 HIS A C 1
ATOM 3600 O O . HIS A 1 247 ? 33.270 43.412 35.235 1.00 14.17 247 HIS A O 1
ATOM 3614 N N . VAL A 1 248 ? 33.945 41.489 36.208 1.00 13.00 248 VAL A N 1
ATOM 3615 C CA . VAL A 1 248 ? 32.820 41.464 37.147 1.00 13.28 248 VAL A CA 1
ATOM 3616 C C . VAL A 1 248 ? 33.263 41.663 38.598 1.00 17.49 248 VAL A C 1
ATOM 3617 O O . VAL A 1 248 ? 32.502 41.360 39.517 1.00 19.21 248 VAL A O 1
ATOM 3630 N N . HIS A 1 249 ? 34.449 42.178 38.834 1.00 14.04 249 HIS A N 1
ATOM 3631 C CA . HIS A 1 249 ? 34.904 42.349 40.209 1.00 12.11 249 HIS A CA 1
ATOM 3632 C C . HIS A 1 249 ? 34.169 43.528 40.833 1.00 18.68 249 HIS A C 1
ATOM 3633 O O . HIS A 1 249 ? 34.066 44.588 40.198 1.00 16.05 249 HIS A O 1
ATOM 3647 N N . PRO A 1 250 ? 33.636 43.387 42.046 1.00 15.97 250 PRO A N 1
ATOM 3648 C CA . PRO A 1 250 ? 32.940 44.514 42.689 1.00 14.37 250 PRO A CA 1
ATOM 3649 C C . PRO A 1 250 ? 33.892 45.676 42.905 1.00 18.80 250 PRO A C 1
ATOM 3650 O O . PRO A 1 250 ? 35.047 45.485 43.297 1.00 18.36 250 PRO A O 1
ATOM 3661 N N . ARG A 1 251 ? 33.394 46.888 42.660 1.00 17.73 251 ARG A N 1
ATOM 3662 C CA . ARG A 1 251 ? 34.153 48.116 42.922 1.00 13.43 251 ARG A CA 1
ATOM 3663 C C . ARG A 1 251 ? 33.175 49.279 42.868 1.00 13.91 251 ARG A C 1
ATOM 3664 O O . ARG A 1 251 ? 31.975 49.096 42.643 1.00 14.88 251 ARG A O 1
ATOM 3685 N N . THR A 1 252 ? 33.705 50.479 43.081 1.00 12.71 252 THR A N 1
ATOM 3686 C CA . THR A 1 252 ? 32.910 51.687 43.130 1.00 12.73 252 THR A CA 1
ATOM 3687 C C . THR A 1 252 ? 33.580 52.730 42.263 1.00 16.40 252 THR A C 1
ATOM 3688 O O . THR A 1 252 ? 34.807 52.850 42.274 1.00 14.44 252 THR A O 1
ATOM 3699 N N . ILE A 1 253 ? 32.777 53.472 41.501 1.00 13.76 253 ILE A N 1
ATOM 3700 C CA . ILE A 1 253 ? 33.255 54.623 40.741 1.00 10.73 253 ILE A CA 1
ATOM 3701 C C . ILE A 1 253 ? 32.639 55.880 41.347 1.00 11.61 253 ILE A C 1
ATOM 3702 O O . ILE A 1 253 ? 31.420 55.950 41.543 1.00 12.51 253 ILE A O 1
ATOM 3718 N N . TYR A 1 254 ? 33.476 56.868 41.640 1.00 11.49 254 TYR A N 1
ATOM 3719 C CA . TYR A 1 254 ? 33.030 58.146 42.168 1.00 11.37 254 TYR A CA 1
ATOM 3720 C C . TYR A 1 254 ? 33.287 59.208 41.114 1.00 11.11 254 TYR A C 1
ATOM 3721 O O . TYR A 1 254 ? 34.384 59.259 40.560 1.00 12.47 254 TYR A O 1
ATOM 3739 N N . LEU A 1 255 ? 32.288 60.054 40.855 1.00 12.25 255 LEU A N 1
ATOM 3740 C CA . LEU A 1 255 ? 32.423 61.172 39.920 1.00 11.71 255 LEU A CA 1
ATOM 3741 C C . LEU A 1 255 ? 32.083 62.462 40.648 1.00 11.51 255 LEU A C 1
ATOM 3742 O O . LEU A 1 255 ? 31.049 62.539 41.324 1.00 12.71 255 LEU A O 1
ATOM 3758 N N . CYS A 1 256 ? 32.933 63.472 40.505 1.00 11.47 256 CYS A N 1
ATOM 3759 C CA . CYS A 1 256 ? 32.554 64.800 40.953 1.00 12.30 256 CYS A CA 1
ATOM 3760 C C . CYS A 1 256 ? 33.226 65.824 40.062 1.00 14.86 256 CYS A C 1
ATOM 3761 O O . CYS A 1 256 ? 34.115 65.500 39.271 1.00 14.53 256 CYS A O 1
ATOM 3769 N N . ARG A 1 257 ? 32.794 67.073 40.193 1.00 10.81 257 ARG A N 1
ATOM 3770 C CA . ARG A 1 257 ? 33.480 68.153 39.511 1.00 10.57 257 ARG A CA 1
ATOM 3771 C C . ARG A 1 257 ? 34.598 68.680 40.378 1.00 11.71 257 ARG A C 1
ATOM 3772 O O . ARG A 1 257 ? 34.646 68.422 41.590 1.00 11.27 257 ARG A O 1
ATOM 3812 N N . GLY A 1 259 ? 36.221 71.534 42.565 1.00 13.86 259 GLY A N 1
ATOM 3813 C CA . GLY A 1 259 ? 35.616 72.538 43.429 1.00 13.79 259 GLY A CA 1
ATOM 3814 C C . GLY A 1 259 ? 35.275 73.804 42.663 1.00 13.65 259 GLY A C 1
ATOM 3815 O O . GLY A 1 259 ? 35.869 74.080 41.642 1.00 13.04 259 GLY A O 1
ATOM 3819 N N . GLU A 1 260 ? 34.310 74.569 43.168 1.00 13.85 260 GLU A N 1
ATOM 3820 C CA . GLU A 1 260 ? 33.879 75.815 42.537 1.00 12.47 260 GLU A CA 1
ATOM 3821 C C . GLU A 1 260 ? 35.071 76.656 42.099 1.00 13.15 260 GLU A C 1
ATOM 3822 O O . GLU A 1 260 ? 36.009 76.871 42.871 1.00 13.66 260 GLU A O 1
ATOM 3834 N N . SER A 1 261 ? 35.016 77.133 40.853 1.00 14.18 261 SER A N 1
ATOM 3835 C CA . SER A 1 261 ? 36.089 77.930 40.281 1.00 15.24 261 SER A CA 1
ATOM 3836 C C . SER A 1 261 ? 35.719 79.409 40.284 1.00 15.26 261 SER A C 1
ATOM 3837 O O . SER A 1 261 ? 34.560 79.779 40.413 1.00 15.05 261 SER A O 1
ATOM 3845 N N . GLU A 1 262 ? 36.740 80.247 40.079 1.00 13.17 262 GLU A N 1
ATOM 3846 C CA . GLU A 1 262 ? 36.527 81.684 39.915 1.00 16.07 262 GLU A CA 1
ATOM 3847 C C . GLU A 1 262 ? 35.548 81.960 38.781 1.00 16.44 262 GLU A C 1
ATOM 3848 O O . GLU A 1 262 ? 34.640 82.784 38.924 1.00 16.90 262 GLU A O 1
ATOM 3860 N N . PHE A 1 263 ? 35.712 81.279 37.648 1.00 17.61 263 PHE A N 1
ATOM 3861 C CA . PHE A 1 263 ? 34.807 81.505 36.517 1.00 20.07 263 PHE A CA 1
ATOM 3862 C C . PHE A 1 263 ? 33.386 81.001 36.793 1.00 15.00 263 PHE A C 1
ATOM 3863 O O . PHE A 1 263 ? 32.410 81.581 36.286 1.00 15.74 263 PHE A O 1
ATOM 3880 N N . ASN A 1 264 ? 33.237 79.941 37.576 1.00 14.03 264 ASN A N 1
ATOM 3881 C CA . ASN A 1 264 ? 31.895 79.529 37.968 1.00 14.97 264 ASN A CA 1
ATOM 3882 C C . ASN A 1 264 ? 31.143 80.683 38.622 1.00 14.86 264 ASN A C 1
ATOM 3883 O O . ASN A 1 264 ? 29.959 80.900 38.337 1.00 15.81 264 ASN A O 1
ATOM 3894 N N . LEU A 1 265 ? 31.813 81.418 39.513 1.00 15.15 265 LEU A N 1
ATOM 3895 C CA . LEU A 1 265 ? 31.160 82.506 40.236 1.00 19.43 265 LEU A CA 1
ATOM 3896 C C . LEU A 1 265 ? 30.723 83.626 39.301 1.00 16.41 265 LEU A C 1
ATOM 3897 O O . LEU A 1 265 ? 29.764 84.348 39.600 1.00 17.64 265 LEU A O 1
ATOM 3913 N N . LEU A 1 266 ? 31.407 83.787 38.179 1.00 16.97 266 LEU A N 1
ATOM 3914 C CA . LEU A 1 266 ? 31.111 84.812 37.181 1.00 19.68 266 LEU A CA 1
ATOM 3915 C C . LEU A 1 266 ? 30.253 84.329 36.021 1.00 18.66 266 LEU A C 1
ATOM 3916 O O . LEU A 1 266 ? 29.966 85.119 35.098 1.00 21.21 266 LEU A O 1
ATOM 3932 N N . GLY A 1 267 ? 29.851 83.065 36.012 1.00 17.91 267 GLY A N 1
ATOM 3933 C CA . GLY A 1 267 ? 29.066 82.560 34.899 1.00 21.35 267 GLY A CA 1
ATOM 3934 C C . GLY A 1 267 ? 29.833 82.426 33.601 1.00 17.11 267 GLY A C 1
ATOM 3935 O O . GLY A 1 267 ? 29.217 82.374 32.538 1.00 21.23 267 GLY A O 1
ATOM 3939 N N . LYS A 1 268 ? 31.164 82.380 33.661 1.00 18.09 268 LYS A N 1
ATOM 3940 C CA . LYS A 1 268 ? 31.998 82.264 32.472 1.00 18.14 268 LYS A CA 1
ATOM 3941 C C . LYS A 1 268 ? 32.256 80.788 32.185 1.00 15.85 268 LYS A C 1
ATOM 3942 O O . LYS A 1 268 ? 32.564 80.019 33.105 1.00 16.44 268 LYS A O 1
ATOM 3961 N N . ILE A 1 269 ? 32.115 80.402 30.918 1.00 18.93 269 ILE A N 1
ATOM 3962 C CA . ILE A 1 269 ? 32.314 79.020 30.508 1.00 15.01 269 ILE A CA 1
ATOM 3963 C C . ILE A 1 269 ? 33.764 78.813 30.098 1.00 15.89 269 ILE A C 1
ATOM 3964 O O . ILE A 1 269 ? 34.477 79.747 29.708 1.00 18.05 269 ILE A O 1
ATOM 3980 N N . GLY A 1 270 ? 34.192 77.561 30.199 1.00 15.87 270 GLY A N 1
ATOM 3981 C CA . GLY A 1 270 ? 35.524 77.167 29.789 1.00 15.23 270 GLY A CA 1
ATOM 3982 C C . GLY A 1 270 ? 36.594 77.849 30.617 1.00 16.89 270 GLY A C 1
ATOM 3983 O O . GLY A 1 270 ? 36.446 78.072 31.814 1.00 17.54 270 GLY A O 1
ATOM 3987 N N . GLY A 1 271 ? 37.693 78.150 29.971 1.00 16.20 271 GLY A N 1
ATOM 3988 C CA . GLY A 1 271 ? 38.839 78.748 30.620 1.00 17.86 271 GLY A CA 1
ATOM 3989 C C . GLY A 1 271 ? 39.669 77.774 31.439 1.00 14.50 271 GLY A C 1
ATOM 3990 O O . GLY A 1 271 ? 39.464 76.553 31.457 1.00 13.95 271 GLY A O 1
ATOM 3994 N N . ASP A 1 272 ? 40.631 78.361 32.153 1.00 15.81 272 ASP A N 1
ATOM 3995 C CA . ASP A 1 272 ? 41.497 77.601 33.034 1.00 14.65 272 ASP A CA 1
ATOM 3996 C C . ASP A 1 272 ? 41.660 78.333 34.364 1.00 18.79 272 ASP A C 1
ATOM 3997 O O . ASP A 1 272 ? 42.769 78.525 34.860 1.00 17.02 272 ASP A O 1
ATOM 4006 N N . SER A 1 273 ? 40.548 78.747 34.964 1.00 17.06 273 SER A N 1
ATOM 4007 C CA . SER A 1 273 ? 40.619 79.496 36.206 1.00 18.84 273 SER A CA 1
ATOM 4008 C C . SER A 1 273 ? 40.787 78.556 37.404 1.00 20.14 273 SER A C 1
ATOM 4009 O O . SER A 1 273 ? 40.514 77.364 37.331 1.00 16.69 273 SER A O 1
ATOM 4017 N N . GLY A 1 274 ? 41.273 79.120 38.518 1.00 19.35 274 GLY A N 1
ATOM 4018 C CA . GLY A 1 274 ? 41.515 78.355 39.725 1.00 20.66 274 GLY A CA 1
ATOM 4019 C C . GLY A 1 274 ? 40.290 78.250 40.625 1.00 18.71 274 GLY A C 1
ATOM 4020 O O . GLY A 1 274 ? 39.235 78.838 40.387 1.00 18.28 274 GLY A O 1
ATOM 4024 N N . LEU A 1 275 ? 40.457 77.486 41.698 1.00 15.57 275 LEU A N 1
ATOM 4025 C CA . LEU A 1 275 ? 39.401 77.344 42.695 1.00 17.02 275 LEU A CA 1
ATOM 4026 C C . LEU A 1 275 ? 39.137 78.669 43.397 1.00 15.77 275 LEU A C 1
ATOM 4027 O O . LEU A 1 275 ? 40.066 79.423 43.716 1.00 14.48 275 LEU A O 1
ATOM 4043 N N . SER A 1 276 ? 37.862 78.944 43.660 1.00 15.80 276 SER A N 1
ATOM 4044 C CA . SER A 1 276 ? 37.510 79.963 44.645 1.00 17.39 276 SER A CA 1
ATOM 4045 C C . SER A 1 276 ? 37.838 79.435 46.034 1.00 17.76 276 SER A C 1
ATOM 4046 O O . SER A 1 276 ? 38.082 78.242 46.223 1.00 16.57 276 SER A O 1
ATOM 4054 N N . VAL A 1 277 ? 37.842 80.321 47.039 1.00 16.41 277 VAL A N 1
ATOM 4055 C CA . VAL A 1 277 ? 38.136 79.813 48.380 1.00 17.22 277 VAL A CA 1
ATOM 4056 C C . VAL A 1 277 ? 37.091 78.788 48.801 1.00 19.21 277 VAL A C 1
ATOM 4057 O O . VAL A 1 277 ? 37.383 77.866 49.570 1.00 19.61 277 VAL A O 1
ATOM 4070 N N . ARG A 1 278 ? 35.879 78.903 48.285 1.00 19.59 278 ARG A N 1
ATOM 4071 C CA . ARG A 1 278 ? 34.848 77.910 48.570 1.00 21.38 278 ARG A CA 1
ATOM 4072 C C . ARG A 1 278 ? 35.098 76.591 47.825 1.00 15.22 278 ARG A C 1
ATOM 4073 O O . ARG A 1 278 ? 34.819 75.501 48.356 1.00 18.00 278 ARG A O 1
ATOM 4094 N N . GLY A 1 279 ? 35.639 76.644 46.608 1.00 15.24 279 GLY A N 1
ATOM 4095 C CA . GLY A 1 279 ? 36.072 75.414 45.970 1.00 16.89 279 GLY A CA 1
ATOM 4096 C C . GLY A 1 279 ? 37.191 74.729 46.729 1.00 13.35 279 GLY A C 1
ATOM 4097 O O . GLY A 1 279 ? 37.258 73.494 46.774 1.00 13.39 279 GLY A O 1
ATOM 4101 N N . LYS A 1 280 ? 38.073 75.514 47.354 1.00 13.78 280 LYS A N 1
ATOM 4102 C CA . LYS A 1 280 ? 39.127 74.933 48.180 1.00 15.04 280 LYS A CA 1
ATOM 4103 C C . LYS A 1 280 ? 38.547 74.277 49.426 1.00 16.17 280 LYS A C 1
ATOM 4104 O O . LYS A 1 280 ? 39.041 73.229 49.869 1.00 17.16 280 LYS A O 1
ATOM 4123 N N . GLN A 1 281 ? 37.513 74.884 50.015 1.00 15.84 281 GLN A N 1
ATOM 4124 C CA . GLN A 1 281 ? 36.807 74.247 51.129 1.00 17.22 281 GLN A CA 1
ATOM 4125 C C . GLN A 1 281 ? 36.190 72.918 50.703 1.00 16.06 281 GLN A C 1
ATOM 4126 O O . GLN A 1 281 ? 36.229 71.932 51.455 1.00 16.50 281 GLN A O 1
ATOM 4140 N N . PHE A 1 282 ? 35.582 72.878 49.519 1.00 16.51 282 PHE A N 1
ATOM 4141 C CA . PHE A 1 282 ? 35.078 71.607 49.009 1.00 15.24 282 PHE A CA 1
ATOM 4142 C C . PHE A 1 282 ? 36.198 70.579 48.894 1.00 13.75 282 PHE A C 1
ATOM 4143 O O . PHE A 1 282 ? 36.017 69.411 49.245 1.00 14.48 282 PHE A O 1
ATOM 4160 N N . ALA A 1 283 ? 37.350 70.984 48.378 1.00 15.07 283 ALA A N 1
ATOM 4161 C CA . ALA A 1 283 ? 38.451 70.038 48.227 1.00 16.76 283 ALA A CA 1
ATOM 4162 C C . ALA A 1 283 ? 38.859 69.468 49.572 1.00 18.72 283 ALA A C 1
ATOM 4163 O O . ALA A 1 283 ? 39.165 68.276 49.692 1.00 15.27 283 ALA A O 1
ATOM 4170 N N . GLN A 1 284 ? 38.864 70.308 50.602 1.00 14.98 284 GLN A N 1
ATOM 4171 C CA . GLN A 1 284 ? 39.161 69.825 51.942 1.00 16.27 284 GLN A CA 1
ATOM 4172 C C . GLN A 1 284 ? 38.064 68.890 52.439 1.00 16.15 284 GLN A C 1
ATOM 4173 O O . GLN A 1 284 ? 38.350 67.857 53.046 1.00 17.13 284 GLN A O 1
ATOM 4187 N N . ALA A 1 285 ? 36.804 69.230 52.179 1.00 14.55 285 ALA A N 1
ATOM 4188 C CA . ALA A 1 285 ? 35.713 68.336 52.551 1.00 14.16 285 ALA A CA 1
ATOM 4189 C C . ALA A 1 285 ? 35.800 67.003 51.813 1.00 16.32 285 ALA A C 1
ATOM 4190 O O . ALA A 1 285 ? 35.455 65.951 52.372 1.00 17.07 285 ALA A O 1
ATOM 4197 N N . LEU A 1 286 ? 36.232 67.029 50.546 1.00 14.53 286 LEU A N 1
ATOM 4198 C CA . LEU A 1 286 ? 36.422 65.797 49.780 1.00 15.84 286 LEU A CA 1
ATOM 4199 C C . LEU A 1 286 ? 37.537 64.943 50.373 1.00 13.84 286 LEU A C 1
ATOM 4200 O O . LEU A 1 286 ? 37.406 63.715 50.474 1.00 16.48 286 LEU A O 1
ATOM 4216 N N . ARG A 1 287 ? 38.614 65.576 50.824 1.00 15.26 287 ARG A N 1
ATOM 4217 C CA . ARG A 1 287 ? 39.664 64.847 51.539 1.00 21.51 287 ARG A CA 1
ATOM 4218 C C . ARG A 1 287 ? 39.091 64.098 52.742 1.00 20.71 287 ARG A C 1
ATOM 4219 O O . ARG A 1 287 ? 39.347 62.902 52.925 1.00 23.48 287 ARG A O 1
ATOM 4240 N N . LYS A 1 288 ? 38.313 64.794 53.576 1.00 20.08 288 LYS A N 1
ATOM 4241 C CA . LYS A 1 288 ? 37.703 64.153 54.742 1.00 24.89 288 LYS A CA 1
ATOM 4242 C C . LYS A 1 288 ? 36.757 63.036 54.331 1.00 21.66 288 LYS A C 1
ATOM 4243 O O . LYS A 1 288 ? 36.740 61.961 54.947 1.00 23.35 288 LYS A O 1
ATOM 4262 N N . PHE A 1 289 ? 35.962 63.264 53.292 1.00 17.77 289 PHE A N 1
ATOM 4263 C CA . PHE A 1 289 ? 35.082 62.215 52.797 1.00 23.09 289 PHE A CA 1
ATOM 4264 C C . PHE A 1 289 ? 35.878 60.959 52.467 1.00 28.76 289 PHE A C 1
ATOM 4265 O O . PHE A 1 289 ? 35.525 59.852 52.891 1.00 25.67 289 PHE A O 1
ATOM 4282 N N . LEU A 1 290 ? 36.977 61.113 51.726 1.00 27.75 290 LEU A N 1
ATOM 4283 C CA . LEU A 1 290 ? 37.811 59.956 51.411 1.00 34.72 290 LEU A CA 1
ATOM 4284 C C . LEU A 1 290 ? 38.499 59.400 52.655 1.00 29.36 290 LEU A C 1
ATOM 4285 O O . LEU A 1 290 ? 38.645 58.183 52.792 1.00 39.40 290 LEU A O 1
ATOM 4301 N N . GLU A 1 291 ? 38.948 60.264 53.563 1.00 30.76 291 GLU A N 1
ATOM 4302 C CA . GLU A 1 291 ? 39.569 59.776 54.797 1.00 29.07 291 GLU A CA 1
ATOM 4303 C C . GLU A 1 291 ? 38.569 59.033 55.673 1.00 43.41 291 GLU A C 1
ATOM 4304 O O . GLU A 1 291 ? 38.979 58.199 56.491 1.00 42.34 291 GLU A O 1
ATOM 4316 N N . GLU A 1 292 ? 37.271 59.306 55.503 1.00 40.13 292 GLU A N 1
ATOM 4317 C CA . GLU A 1 292 ? 36.201 58.656 56.254 1.00 53.83 292 GLU A CA 1
ATOM 4318 C C . GLU A 1 292 ? 35.738 57.372 55.595 1.00 57.84 292 GLU A C 1
ATOM 4319 O O . GLU A 1 292 ? 35.265 56.464 56.287 1.00 70.98 292 GLU A O 1
ATOM 4331 N N . GLN A 1 293 ? 35.849 57.279 54.276 1.00 55.77 293 GLN A N 1
ATOM 4332 C CA . GLN A 1 293 ? 35.407 56.088 53.565 1.00 51.86 293 GLN A CA 1
ATOM 4333 C C . GLN A 1 293 ? 36.469 54.991 53.527 1.00 45.06 293 GLN A C 1
ATOM 4334 O O . GLN A 1 293 ? 36.116 53.812 53.469 1.00 46.57 293 GLN A O 1
ATOM 4348 N N . GLU A 1 294 ? 37.757 55.336 53.560 1.00 48.25 294 GLU A N 1
ATOM 4349 C CA . GLU A 1 294 ? 38.826 54.337 53.480 1.00 71.10 294 GLU A CA 1
ATOM 4350 C C . GLU A 1 294 ? 38.555 53.340 52.355 1.00 67.57 294 GLU A C 1
ATOM 4351 O O . GLU A 1 294 ? 38.523 52.122 52.546 1.00 64.39 294 GLU A O 1
ATOM 4363 N N . ILE A 1 295 ? 38.330 53.892 51.169 1.00 51.22 295 ILE A N 1
ATOM 4364 C CA . ILE A 1 295 ? 38.118 53.113 49.960 1.00 30.14 295 ILE A CA 1
ATOM 4365 C C . ILE A 1 295 ? 39.435 52.451 49.594 1.00 34.41 295 ILE A C 1
ATOM 4366 O O . ILE A 1 295 ? 40.458 53.123 49.410 1.00 34.94 295 ILE A O 1
ATOM 4382 N N . ALA A 1 296 ? 39.425 51.133 49.471 1.00 22.08 296 ALA A N 1
ATOM 4383 C CA . ALA A 1 296 ? 40.675 50.436 49.211 1.00 22.93 296 ALA A CA 1
ATOM 4384 C C . ALA A 1 296 ? 41.208 50.782 47.830 1.00 27.00 296 ALA A C 1
ATOM 4385 O O . ALA A 1 296 ? 40.467 50.758 46.843 1.00 24.42 296 ALA A O 1
ATOM 4392 N N . ASP A 1 297 ? 42.496 51.123 47.766 1.00 19.55 297 ASP A N 1
ATOM 4393 C CA . ASP A 1 297 ? 43.219 51.228 46.503 1.00 25.37 297 ASP A CA 1
ATOM 4394 C C . ASP A 1 297 ? 42.508 52.154 45.516 1.00 22.15 297 ASP A C 1
ATOM 4395 O O . ASP A 1 297 ? 42.367 51.844 44.338 1.00 21.64 297 ASP A O 1
ATOM 4404 N N . LEU A 1 298 ? 42.054 53.293 46.003 1.00 17.91 298 LEU A N 1
ATOM 4405 C CA . LEU A 1 298 ? 41.317 54.234 45.167 1.00 15.65 298 LEU A CA 1
ATOM 4406 C C . LEU A 1 298 ? 42.263 54.956 44.215 1.00 17.94 298 LEU A C 1
ATOM 4407 O O . LEU A 1 298 ? 43.241 55.561 44.650 1.00 19.23 298 LEU A O 1
ATOM 4423 N N . LYS A 1 299 ? 41.992 54.887 42.921 1.00 14.47 299 LYS A N 1
ATOM 4424 C CA . LYS A 1 299 ? 42.744 55.670 41.961 1.00 16.57 299 LYS A CA 1
ATOM 4425 C C . LYS A 1 299 ? 42.013 56.990 41.769 1.00 14.90 299 LYS A C 1
ATOM 4426 O O . LYS A 1 299 ? 40.786 57.036 41.761 1.00 16.74 299 LYS A O 1
ATOM 4445 N N . VAL A 1 300 ? 42.771 58.067 41.611 1.00 13.41 300 VAL A N 1
ATOM 4446 C CA . VAL A 1 300 ? 42.197 59.392 41.449 1.00 10.63 300 VAL A CA 1
ATOM 4447 C C . VAL A 1 300 ? 42.690 59.952 40.123 1.00 12.22 300 VAL A C 1
ATOM 4448 O O . VAL A 1 300 ? 43.899 60.015 39.895 1.00 13.14 300 VAL A O 1
ATOM 4461 N N . TRP A 1 301 ? 41.756 60.384 39.278 1.00 10.41 301 TRP A N 1
ATOM 4462 C CA . TRP A 1 301 ? 42.061 60.962 37.982 1.00 11.01 301 TRP A CA 1
ATOM 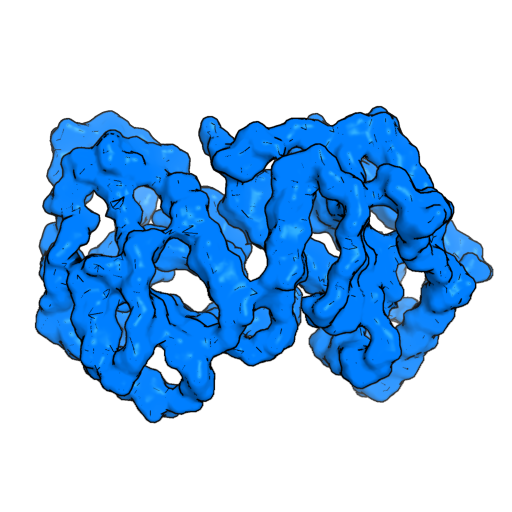4463 C C . TRP A 1 301 ? 41.498 62.376 37.930 1.00 12.84 301 TRP A C 1
ATOM 4464 O O . TRP A 1 301 ? 40.386 62.641 38.413 1.00 13.81 301 TRP A O 1
ATOM 4485 N N . THR A 1 302 ? 42.271 63.281 37.350 1.00 10.82 302 THR A N 1
ATOM 4486 C CA . THR A 1 302 ? 41.843 64.645 37.100 1.00 11.53 302 THR A CA 1
ATOM 4487 C C . THR A 1 302 ? 42.070 64.960 35.626 1.00 11.45 302 THR A C 1
ATOM 4488 O O . THR A 1 302 ? 42.621 64.146 34.865 1.00 12.54 302 THR A O 1
ATOM 4499 N N . SER A 1 303 ? 41.653 66.152 35.231 1.00 11.66 303 SER A N 1
ATOM 4500 C CA . SER A 1 303 ? 42.011 66.696 33.933 1.00 10.62 303 SER A CA 1
ATOM 4501 C C . SER A 1 303 ? 43.348 67.412 34.060 1.00 14.29 303 SER A C 1
ATOM 4502 O O . SER A 1 303 ? 44.022 67.337 35.090 1.00 12.90 303 SER A O 1
ATOM 4510 N N . GLN A 1 304 ? 43.760 68.110 33.003 1.00 11.48 304 GLN A N 1
ATOM 4511 C CA . GLN A 1 304 ? 44.950 68.953 33.038 1.00 12.04 304 GLN A CA 1
ATOM 4512 C C . GLN A 1 304 ? 44.625 70.402 33.361 1.00 14.69 304 GLN A C 1
ATOM 4513 O O . GLN A 1 304 ? 45.533 71.246 33.401 1.00 14.50 304 GLN A O 1
ATOM 4527 N N . LEU A 1 305 ? 43.361 70.708 33.624 1.00 13.20 305 LEU A N 1
ATOM 4528 C CA . LEU A 1 305 ? 42.974 72.059 33.981 1.00 11.85 305 LEU A CA 1
ATOM 4529 C C . LEU A 1 305 ? 43.169 72.286 35.472 1.00 11.76 305 LEU A C 1
ATOM 4530 O O . LEU A 1 305 ? 42.934 71.400 36.303 1.00 14.63 305 LEU A O 1
ATOM 4546 N N . LYS A 1 306 ? 43.641 73.486 35.784 1.00 11.32 306 LYS A N 1
ATOM 4547 C CA . LYS A 1 306 ? 44.086 73.817 37.127 1.00 13.72 306 LYS A CA 1
ATOM 4548 C C . LYS A 1 306 ? 43.022 73.502 38.169 1.00 12.01 306 LYS A C 1
ATOM 4549 O O . LYS A 1 306 ? 43.346 73.084 39.285 1.00 14.92 306 LYS A O 1
ATOM 4568 N N . ARG A 1 307 ? 41.753 73.772 37.856 1.00 13.03 307 ARG A N 1
ATOM 4569 C CA . ARG A 1 307 ? 40.708 73.617 38.865 1.00 14.37 307 ARG A CA 1
ATOM 4570 C C . ARG A 1 307 ? 40.564 72.168 39.334 1.00 12.82 307 ARG A C 1
ATOM 4571 O O . ARG A 1 307 ? 40.283 71.931 40.514 1.00 12.35 307 ARG A O 1
ATOM 4592 N N . THR A 1 308 ? 40.771 71.182 38.457 1.00 12.78 308 THR A N 1
ATOM 4593 C CA . THR A 1 308 ? 40.696 69.802 38.932 1.00 11.36 308 THR A CA 1
ATOM 4594 C C . THR A 1 308 ? 41.983 69.404 39.639 1.00 11.60 308 THR A C 1
ATOM 4595 O O . THR A 1 308 ? 41.943 68.701 40.656 1.00 13.02 308 THR A O 1
ATOM 4606 N N . ILE A 1 309 ? 43.123 69.884 39.136 1.00 12.77 309 ILE A N 1
ATOM 4607 C CA . ILE A 1 309 ? 44.410 69.600 39.774 1.00 12.96 309 ILE A CA 1
ATOM 4608 C C . ILE A 1 309 ? 44.426 70.123 41.206 1.00 13.63 309 ILE A C 1
ATOM 4609 O O . ILE A 1 309 ? 44.837 69.423 42.143 1.00 14.41 309 ILE A O 1
ATOM 4625 N N . GLN A 1 310 ? 43.982 71.361 41.395 1.00 13.85 310 GLN A N 1
ATOM 4626 C CA . GLN A 1 310 ? 43.985 71.947 42.730 1.00 15.87 310 GLN A CA 1
ATOM 4627 C C . GLN A 1 310 ? 43.059 71.199 43.675 1.00 15.90 310 GLN A C 1
ATOM 4628 O O . GLN A 1 310 ? 43.316 71.142 44.890 1.00 13.81 310 GLN A O 1
ATOM 4642 N N . THR A 1 311 ? 41.969 70.649 43.150 1.00 12.62 311 THR A N 1
ATOM 4643 C CA . THR A 1 311 ? 41.070 69.853 43.988 1.00 11.38 311 THR A CA 1
ATOM 4644 C C . THR A 1 311 ? 41.790 68.598 44.468 1.00 11.49 311 THR A C 1
ATOM 4645 O O . THR A 1 311 ? 41.757 68.268 45.652 1.00 15.30 311 THR A O 1
ATOM 4656 N N . ALA A 1 312 ? 42.478 67.902 43.556 1.00 14.18 312 ALA A N 1
ATOM 4657 C CA . ALA A 1 312 ? 43.169 66.677 43.925 1.00 12.90 312 ALA A CA 1
ATOM 4658 C C . ALA A 1 312 ? 44.369 66.947 44.823 1.00 14.37 312 ALA A C 1
ATOM 4659 O O . ALA A 1 312 ? 44.718 66.097 45.653 1.00 16.15 312 ALA A O 1
ATOM 4666 N N . GLU A 1 313 ? 45.021 68.097 44.662 1.00 14.72 313 GLU A N 1
ATOM 4667 C CA . GLU A 1 313 ? 46.189 68.416 45.478 1.00 16.80 313 GLU A CA 1
ATOM 4668 C C . GLU A 1 313 ? 45.849 68.457 46.963 1.00 23.56 313 GLU A C 1
ATOM 4669 O O . GLU A 1 313 ? 46.695 68.129 47.801 1.00 22.50 313 GLU A O 1
ATOM 4681 N N . SER A 1 314 ? 44.610 68.810 47.308 1.00 17.13 314 SER A N 1
ATOM 4682 C CA . SER A 1 314 ? 44.189 68.884 48.705 1.00 20.46 314 SER A CA 1
ATOM 4683 C C . SER A 1 314 ? 43.940 67.526 49.344 1.00 21.15 314 SER A C 1
ATOM 4684 O O . SER A 1 314 ? 43.709 67.458 50.555 1.00 19.27 314 SER A O 1
ATOM 4692 N N . LEU A 1 315 ? 43.962 66.450 48.580 1.00 16.55 315 LEU A N 1
ATOM 4693 C CA . LEU A 1 315 ? 43.502 65.166 49.089 1.00 17.98 315 LEU A CA 1
ATOM 4694 C C . LEU A 1 315 ? 44.597 64.337 49.753 1.00 17.49 315 LEU A C 1
ATOM 4695 O O . LEU A 1 315 ? 44.282 63.373 50.455 1.00 16.70 315 LEU A O 1
ATOM 4711 N N . GLY A 1 316 ? 45.863 64.658 49.524 1.00 16.18 316 GLY A N 1
ATOM 4712 C CA . GLY A 1 316 ? 46.935 63.855 50.090 1.00 19.84 316 GLY A CA 1
ATOM 4713 C C . GLY A 1 316 ? 47.139 62.511 49.432 1.00 19.76 316 GLY A C 1
ATOM 4714 O O . GLY A 1 316 ? 47.651 61.592 50.076 1.00 18.50 316 GLY A O 1
ATOM 4718 N N . VAL A 1 317 ? 46.762 62.377 48.152 1.00 17.07 317 VAL A N 1
ATOM 4719 C CA . VAL A 1 317 ? 46.855 61.122 47.424 1.00 19.19 317 VAL A CA 1
ATOM 4720 C C . VAL A 1 317 ? 47.617 61.371 46.132 1.00 21.52 317 VAL A C 1
ATOM 4721 O O . VAL A 1 317 ? 47.731 62.502 45.658 1.00 19.71 317 VAL A O 1
ATOM 4734 N N . THR A 1 318 ? 48.194 60.310 45.583 1.00 15.54 318 THR A N 1
ATOM 4735 C CA . THR A 1 318 ? 48.721 60.444 44.238 1.00 14.40 318 THR A CA 1
ATOM 4736 C C . THR A 1 318 ? 47.550 60.384 43.271 1.00 13.77 318 THR A C 1
ATOM 4737 O O . THR A 1 318 ? 46.525 59.760 43.543 1.00 16.91 318 THR A O 1
ATOM 4748 N N . TYR A 1 319 ? 47.690 61.082 42.157 1.00 15.39 319 TYR A N 1
ATOM 4749 C CA . TYR A 1 319 ? 46.612 61.139 41.184 1.00 11.58 319 TYR A CA 1
ATOM 4750 C C . TYR A 1 319 ? 47.216 61.275 39.800 1.00 16.64 319 TYR A C 1
ATOM 4751 O O . TYR A 1 319 ? 48.397 61.597 39.644 1.00 17.75 319 TYR A O 1
ATOM 4769 N N . GLU A 1 320 ? 46.380 61.044 38.794 1.00 15.61 320 GLU A N 1
ATOM 4770 C CA . GLU A 1 320 ? 46.803 61.048 37.401 1.00 15.40 320 GLU A CA 1
ATOM 4771 C C . GLU A 1 320 ? 46.028 62.123 36.662 1.00 15.27 320 GLU A C 1
ATOM 4772 O O . GLU A 1 320 ? 44.807 62.204 36.798 1.00 15.12 320 GLU A O 1
ATOM 4784 N N . GLN A 1 321 ? 46.729 62.926 35.862 1.00 15.05 321 GLN A N 1
ATOM 4785 C CA . GLN A 1 321 ? 46.104 63.990 35.079 1.00 12.93 321 GLN A CA 1
ATOM 4786 C C . GLN A 1 321 ? 45.919 63.492 33.659 1.00 16.07 321 GLN A C 1
ATOM 4787 O O . GLN A 1 321 ? 46.881 63.039 33.036 1.00 19.53 321 GLN A O 1
ATOM 4801 N N . TRP A 1 322 ? 44.698 63.603 33.137 1.00 12.34 322 TRP A N 1
ATOM 4802 C CA . TRP A 1 322 ? 44.375 63.129 31.795 1.00 14.30 322 TRP A CA 1
ATOM 4803 C C . TRP A 1 322 ? 43.987 64.336 30.948 1.00 14.48 322 TRP A C 1
ATOM 4804 O O . TRP A 1 322 ? 42.990 65.001 31.243 1.00 12.08 322 TRP A O 1
ATOM 4825 N N . LYS A 1 323 ? 44.744 64.608 29.882 1.00 12.11 323 LYS A N 1
ATOM 4826 C CA . LYS A 1 323 ? 44.346 65.703 28.990 1.00 10.51 323 LYS A CA 1
ATOM 4827 C C . LYS A 1 323 ? 42.941 65.479 28.447 1.00 9.06 323 LYS A C 1
ATOM 4828 O O . LYS A 1 323 ? 42.173 66.431 28.282 1.00 12.17 323 LYS A O 1
ATOM 4847 N N . ILE A 1 324 ? 42.566 64.225 28.194 1.00 10.22 324 ILE A N 1
ATOM 4848 C CA . ILE A 1 324 ? 41.269 63.962 27.577 1.00 11.88 324 ILE A CA 1
ATOM 4849 C C . ILE A 1 324 ? 40.111 64.094 28.555 1.00 12.97 324 ILE A C 1
ATOM 4850 O O . ILE A 1 324 ? 38.948 63.988 28.135 1.00 11.65 324 ILE A O 1
ATOM 4866 N N . LEU A 1 325 ? 40.379 64.314 29.852 1.00 11.76 325 LEU A N 1
ATOM 4867 C CA . LEU A 1 325 ? 39.329 64.723 30.787 1.00 9.26 325 LEU A CA 1
ATOM 4868 C C . LEU A 1 325 ? 39.077 66.233 30.804 1.00 12.52 325 LEU A C 1
ATOM 4869 O O . LEU A 1 325 ? 38.2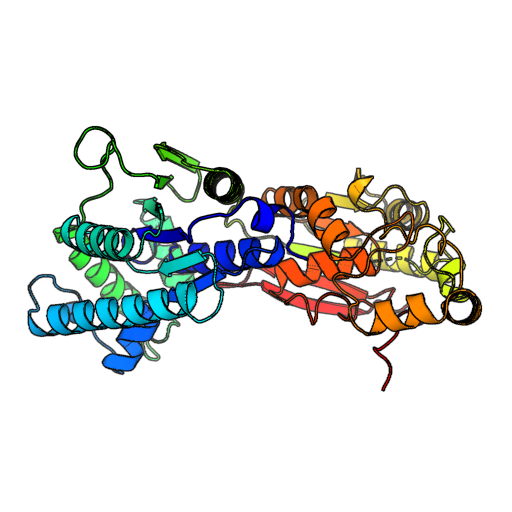07 66.682 31.553 1.00 11.93 325 LEU A O 1
ATOM 4885 N N . ASN A 1 326 ? 39.789 67.031 30.002 1.00 10.96 326 ASN A N 1
ATOM 4886 C CA . ASN A 1 326 ? 39.552 68.469 30.008 1.00 9.02 326 ASN A CA 1
ATOM 4887 C C . ASN A 1 326 ? 38.119 68.759 29.563 1.00 12.33 326 ASN A C 1
ATOM 4888 O O . ASN A 1 326 ? 37.532 68.022 28.771 1.00 13.42 326 ASN A O 1
ATOM 4899 N N . GLU A 1 327 ? 37.569 69.856 30.072 1.00 11.64 327 GLU A N 1
ATOM 4900 C CA . GLU A 1 327 ? 36.182 70.203 29.802 1.00 10.49 327 GLU A CA 1
ATOM 4901 C C . GLU A 1 327 ? 35.962 70.420 28.306 1.00 11.25 327 GLU A C 1
ATOM 4902 O O . GLU A 1 327 ? 36.894 70.661 27.541 1.00 11.71 327 GLU A O 1
ATOM 4914 N N . ILE A 1 328 ? 34.696 70.301 27.895 1.00 12.36 328 ILE A N 1
ATOM 4915 C CA . ILE A 1 328 ? 34.307 70.562 26.516 1.00 13.16 328 ILE A CA 1
ATOM 4916 C C . ILE A 1 328 ? 34.903 71.880 26.035 1.00 13.23 328 ILE A C 1
ATOM 4917 O O . ILE A 1 328 ? 34.933 72.879 26.762 1.00 13.29 328 ILE A O 1
ATOM 4933 N N . ASP A 1 329 ? 35.392 71.880 24.801 1.00 12.37 329 ASP A N 1
ATOM 4934 C CA . ASP A 1 329 ? 36.017 73.058 24.217 1.00 14.39 329 ASP A CA 1
ATOM 4935 C C . ASP A 1 329 ? 34.927 73.937 23.609 1.00 13.29 329 ASP A C 1
ATOM 4936 O O . ASP A 1 329 ? 34.229 73.511 22.681 1.00 13.30 329 ASP A O 1
ATOM 4945 N N . ALA A 1 330 ? 34.779 75.155 24.123 1.00 14.84 330 ALA A N 1
ATOM 4946 C CA . ALA A 1 330 ? 33.764 76.069 23.611 1.00 15.01 330 ALA A CA 1
ATOM 4947 C C . ALA A 1 330 ? 34.266 76.933 22.455 1.00 15.19 330 ALA A C 1
ATOM 4948 O O . ALA A 1 330 ? 33.533 77.828 21.984 1.00 17.28 330 ALA A O 1
ATOM 4955 N N . GLY A 1 331 ? 35.486 76.690 21.987 1.00 18.31 331 GLY A N 1
ATOM 4956 C CA . GLY A 1 331 ? 35.947 77.367 20.770 1.00 19.66 331 GLY A CA 1
ATOM 4957 C C . GLY A 1 331 ? 35.959 78.874 20.959 1.00 18.72 331 GLY A C 1
ATOM 4958 O O . GLY A 1 331 ? 36.478 79.397 21.955 1.00 17.32 331 GLY A O 1
ATOM 4962 N N . VAL A 1 332 ? 35.356 79.579 19.998 1.00 17.86 332 VAL A N 1
ATOM 4963 C CA . VAL A 1 332 ? 35.291 81.032 20.033 1.00 19.67 332 VAL A CA 1
ATOM 4964 C C . VAL A 1 332 ? 34.497 81.547 21.222 1.00 22.92 332 VAL A C 1
ATOM 4965 O O . VAL A 1 332 ? 34.562 82.742 21.525 1.00 19.43 332 VAL A O 1
ATOM 4978 N N . CYS A 1 333 ? 33.733 80.680 21.893 1.00 17.17 333 CYS A N 1
ATOM 4979 C CA . CYS A 1 333 ? 32.936 81.075 23.040 1.00 20.02 333 CYS A CA 1
ATOM 4980 C C . CYS A 1 333 ? 33.631 80.847 24.374 1.00 17.76 333 CYS A C 1
ATOM 4981 O O . CYS A 1 333 ? 33.036 81.138 25.413 1.00 16.92 333 CYS A O 1
ATOM 4989 N N . GLU A 1 334 ? 34.873 80.370 24.373 1.00 16.70 334 GLU A N 1
ATOM 4990 C CA . GLU A 1 334 ? 35.600 80.167 25.621 1.00 16.84 334 GLU A CA 1
ATOM 4991 C C . GLU A 1 334 ? 35.674 81.467 26.413 1.00 18.47 334 GLU A C 1
ATOM 4992 O O . GLU A 1 334 ? 35.947 82.541 25.867 1.00 17.29 334 GLU A O 1
ATOM 5004 N N . GLU A 1 335 ? 35.449 81.352 27.720 1.00 17.03 335 GLU A N 1
ATOM 5005 C CA . GLU A 1 335 ? 35.554 82.422 28.699 1.00 13.91 335 GLU A CA 1
ATOM 5006 C C . GLU A 1 335 ? 34.404 83.419 28.631 1.00 19.10 335 GLU A C 1
ATOM 5007 O O . GLU A 1 335 ? 34.424 84.405 29.372 1.00 21.33 335 GLU A O 1
ATOM 5019 N N . MET A 1 336 ? 33.390 83.187 27.807 1.00 20.03 336 MET A N 1
ATOM 5020 C CA . MET A 1 336 ? 32.232 84.069 27.739 1.00 16.22 336 MET A CA 1
ATOM 5021 C C . MET A 1 336 ? 31.138 83.582 28.685 1.00 21.48 336 MET A C 1
ATOM 5022 O O . MET A 1 336 ? 31.117 82.426 29.092 1.00 17.35 336 MET A O 1
ATOM 5036 N N . THR A 1 337 ? 30.238 84.496 29.058 1.00 21.59 337 THR A N 1
ATOM 5037 C CA . THR A 1 337 ? 28.998 84.130 29.731 1.00 19.71 337 THR A CA 1
ATOM 5038 C C . THR A 1 337 ? 27.949 83.773 28.685 1.00 17.72 337 THR A C 1
ATOM 5039 O O . THR A 1 337 ? 28.036 84.178 27.524 1.00 19.80 337 THR A O 1
ATOM 5050 N N . TYR A 1 338 ? 26.912 83.051 29.118 1.00 20.26 338 TYR A N 1
ATOM 5051 C CA . TYR A 1 338 ? 25.832 82.737 28.187 1.00 22.38 338 TYR A CA 1
ATOM 5052 C C . TYR A 1 338 ? 25.177 84.015 27.668 1.00 19.37 338 TYR A C 1
ATOM 5053 O O . TYR A 1 338 ? 24.816 84.104 26.498 1.00 22.83 338 TYR A O 1
ATOM 5071 N N . ALA A 1 339 ? 25.020 85.021 28.526 1.00 21.94 339 ALA A N 1
ATOM 5072 C CA . ALA A 1 339 ? 24.445 86.286 28.079 1.00 23.78 339 ALA A CA 1
ATOM 5073 C C . ALA A 1 339 ? 25.272 86.893 26.953 1.00 25.43 339 ALA A C 1
ATOM 5074 O O . ALA A 1 339 ? 24.728 87.353 25.937 1.00 26.08 339 ALA A O 1
ATOM 5081 N N . GLU A 1 340 ? 26.597 86.912 27.128 1.00 23.57 340 GLU A N 1
ATOM 5082 C CA . GLU A 1 340 ? 27.496 87.423 26.097 1.00 23.75 340 GLU A CA 1
ATOM 5083 C C . GLU A 1 340 ? 27.412 86.604 24.820 1.00 28.36 340 GLU A C 1
ATOM 5084 O O . GLU A 1 340 ? 27.509 87.152 23.717 1.00 22.77 340 GLU A O 1
ATOM 5096 N N . ILE A 1 341 ? 27.288 85.286 24.940 1.00 24.91 341 ILE A N 1
ATOM 5097 C CA . ILE A 1 341 ? 27.207 84.466 23.745 1.00 24.14 341 ILE A CA 1
ATOM 5098 C C . ILE A 1 341 ? 25.908 84.744 23.004 1.00 21.19 341 ILE A C 1
ATOM 5099 O O . ILE A 1 341 ? 25.893 84.872 21.777 1.00 24.74 341 ILE A O 1
ATOM 5115 N N . GLN A 1 342 ? 24.793 84.826 23.729 1.00 26.43 342 GLN A N 1
ATOM 5116 C CA . GLN A 1 342 ? 23.526 85.082 23.060 1.00 30.64 342 GLN A CA 1
ATOM 5117 C C . GLN A 1 342 ? 23.539 86.440 22.370 1.00 34.82 342 GLN A C 1
ATOM 5118 O O . GLN A 1 342 ? 22.992 86.593 21.275 1.00 31.30 342 GLN A O 1
ATOM 5132 N N . GLU A 1 343 ? 24.178 87.431 22.988 1.00 32.05 343 GLU A N 1
ATOM 5133 C CA . GLU A 1 343 ? 24.198 88.769 22.408 1.00 31.81 343 GLU A CA 1
ATOM 5134 C C . GLU A 1 343 ? 25.074 88.814 21.172 1.00 33.36 343 GLU A C 1
ATOM 5135 O O . GLU A 1 343 ? 24.734 89.469 20.185 1.00 34.58 343 GLU A O 1
ATOM 5147 N N . GLN A 1 344 ? 26.225 88.158 21.221 1.00 28.44 344 GLN A N 1
ATOM 5148 C CA . GLN A 1 344 ? 27.139 88.205 20.098 1.00 28.70 344 GLN A CA 1
ATOM 5149 C C . GLN A 1 344 ? 26.788 87.190 19.020 1.00 33.17 344 GLN A C 1
ATOM 5150 O O . GLN A 1 344 ? 26.994 87.466 17.832 1.00 30.71 344 GLN A O 1
ATOM 5164 N N . TYR A 1 345 ? 26.244 86.036 19.397 1.00 26.36 345 TYR A N 1
ATOM 5165 C CA . TYR A 1 345 ? 25.964 84.952 18.456 1.00 26.52 345 TYR A CA 1
ATOM 5166 C C . TYR A 1 345 ? 24.542 84.445 18.634 1.00 32.49 345 TYR A C 1
ATOM 5167 O O . TYR A 1 345 ? 24.327 83.271 18.959 1.00 26.04 345 TYR A O 1
ATOM 5185 N N . PRO A 1 346 ? 23.537 85.285 18.380 1.00 33.93 346 PRO A N 1
ATOM 5186 C CA . PRO A 1 346 ? 22.161 84.874 18.711 1.00 29.91 346 PRO A CA 1
ATOM 5187 C C . PRO A 1 346 ? 21.678 83.654 17.942 1.00 28.29 346 PRO A C 1
ATOM 5188 O O . PRO A 1 346 ? 21.030 82.782 18.532 1.00 32.45 346 PRO A O 1
ATOM 5199 N N . ASP A 1 347 ? 21.981 83.555 16.646 1.00 32.12 347 ASP A N 1
ATOM 5200 C CA . ASP A 1 347 ? 21.526 82.399 15.876 1.00 30.36 347 ASP A CA 1
ATOM 5201 C C . ASP A 1 347 ? 22.215 81.123 16.346 1.00 30.11 347 ASP A C 1
ATOM 5202 O O . ASP A 1 347 ? 21.585 80.066 16.450 1.00 31.24 347 ASP A O 1
ATOM 5211 N N . GLU A 1 348 ? 23.515 81.198 16.605 1.00 33.87 348 GLU A N 1
ATOM 5212 C CA . GLU A 1 348 ? 24.239 80.028 17.078 1.00 31.12 348 GLU A CA 1
ATOM 5213 C C . GLU A 1 348 ? 23.730 79.598 18.453 1.00 32.33 348 GLU A C 1
ATOM 5214 O O . GLU A 1 348 ? 23.517 78.404 18.706 1.00 31.52 348 GLU A O 1
ATOM 5226 N N . PHE A 1 349 ? 23.510 80.565 19.344 1.00 27.34 349 PHE A N 1
ATOM 5227 C CA . PHE A 1 349 ? 23.005 80.263 20.683 1.00 26.45 349 PHE A CA 1
ATOM 5228 C C . PHE A 1 349 ? 21.657 79.560 20.605 1.00 27.41 349 PHE A C 1
ATOM 5229 O O . PHE A 1 349 ? 21.412 78.584 21.324 1.00 23.83 349 PHE A O 1
ATOM 5246 N N . ALA A 1 350 ? 20.783 80.010 19.702 1.00 24.68 350 ALA A N 1
ATOM 5247 C CA . ALA A 1 350 ? 19.494 79.352 19.525 1.00 26.13 350 ALA A CA 1
ATOM 5248 C C . ALA A 1 350 ? 19.653 77.951 18.948 1.00 24.14 350 ALA A C 1
ATOM 5249 O O . ALA A 1 350 ? 18.912 77.040 19.321 1.00 25.32 350 ALA A O 1
ATOM 5256 N N . LEU A 1 351 ? 20.570 77.781 17.993 1.00 23.77 351 LEU A N 1
ATOM 5257 C CA . LEU A 1 351 ? 20.824 76.466 17.420 1.00 27.32 351 LEU A CA 1
ATOM 5258 C C . LEU A 1 351 ? 21.272 75.494 18.496 1.00 27.73 351 LEU A C 1
ATOM 5259 O O . LEU A 1 351 ? 20.842 74.333 18.519 1.00 23.35 351 LEU A O 1
ATOM 5275 N N . ARG A 1 352 ? 22.153 75.948 19.393 1.00 22.85 352 ARG A N 1
ATOM 5276 C CA . ARG A 1 352 ? 22.645 75.066 20.441 1.00 17.78 352 ARG A CA 1
ATOM 5277 C C . ARG A 1 352 ? 21.511 74.624 21.354 1.00 24.53 352 ARG A C 1
ATOM 5278 O O . ARG A 1 352 ? 21.462 73.461 21.765 1.00 21.26 352 ARG A O 1
ATOM 5299 N N . ASP A 1 353 ? 20.574 75.527 21.668 1.00 22.02 353 ASP A N 1
ATOM 5300 C CA . ASP A 1 353 ? 19.449 75.131 22.509 1.00 21.91 353 ASP A CA 1
ATOM 5301 C C . ASP A 1 353 ? 18.555 74.125 21.806 1.00 21.08 353 ASP A C 1
ATOM 5302 O O . ASP A 1 353 ? 17.960 73.268 22.463 1.00 27.73 353 ASP A O 1
ATOM 5311 N N . GLU A 1 354 ? 18.456 74.205 20.475 1.00 25.06 354 GLU A N 1
ATOM 5312 C CA . GLU A 1 354 ? 17.608 73.278 19.730 1.00 27.59 354 GLU A CA 1
ATOM 5313 C C . GLU A 1 354 ? 18.247 71.904 19.595 1.00 22.34 354 GLU A C 1
ATOM 5314 O O . GLU A 1 354 ? 17.535 70.896 19.604 1.00 23.22 354 GLU A O 1
ATOM 5326 N N . GLU A 1 355 ? 19.581 71.837 19.515 1.00 20.16 355 GLU A N 1
ATOM 5327 C CA . GLU A 1 355 ? 20.301 70.603 19.234 1.00 20.28 355 GLU A CA 1
ATOM 5328 C C . GLU A 1 355 ? 21.564 70.532 20.104 1.00 19.88 355 GLU A C 1
ATOM 5329 O O . GLU A 1 355 ? 22.690 70.511 19.621 1.00 19.90 355 GLU A O 1
ATOM 5341 N N . LYS A 1 356 ? 21.370 70.450 21.413 1.00 19.62 356 LYS A N 1
ATOM 5342 C CA . LYS A 1 356 ? 22.487 70.585 22.344 1.00 17.36 356 LYS A CA 1
ATOM 5343 C C . LYS A 1 356 ? 23.459 69.416 22.261 1.00 18.06 356 LYS A C 1
ATOM 5344 O O . LYS A 1 356 ? 24.649 69.582 22.555 1.00 17.22 356 LYS A O 1
ATOM 5363 N N . TYR A 1 357 ? 23.000 68.224 21.865 1.00 17.36 357 TYR A N 1
ATOM 5364 C CA . TYR A 1 357 ? 23.934 67.105 21.771 1.00 19.79 357 TYR A CA 1
ATOM 5365 C C . TYR A 1 357 ? 24.836 67.224 20.544 1.00 17.45 357 TYR A C 1
ATOM 5366 O O . TYR A 1 357 ? 26.042 66.946 20.618 1.00 17.63 357 TYR A O 1
ATOM 5384 N N . LEU A 1 358 ? 24.277 67.626 19.399 1.00 18.17 358 LEU A N 1
ATOM 5385 C CA . LEU A 1 358 ? 25.002 67.587 18.130 1.00 17.29 358 LEU A CA 1
ATOM 5386 C C . LEU A 1 358 ? 25.692 68.902 17.785 1.00 17.47 358 LEU A C 1
ATOM 5387 O O . LEU A 1 358 ? 26.662 6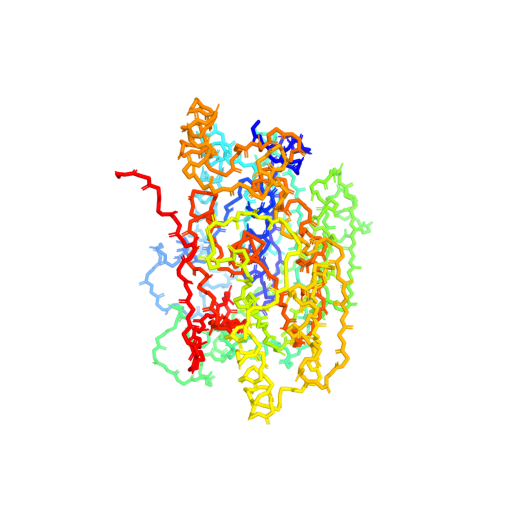8.896 17.020 1.00 18.43 358 LEU A O 1
ATOM 5403 N N . TYR A 1 359 ? 25.217 70.019 18.323 1.00 17.56 359 TYR A N 1
ATOM 5404 C CA . TYR A 1 359 ? 25.783 71.321 17.996 1.00 19.67 359 TYR A CA 1
ATOM 5405 C C . TYR A 1 359 ? 27.269 71.377 18.342 1.00 18.20 359 TYR A C 1
ATOM 5406 O O . TYR A 1 359 ? 27.660 71.097 19.479 1.00 18.08 359 TYR A O 1
ATOM 5424 N N . ARG A 1 360 ? 28.095 71.789 17.381 1.00 16.53 360 ARG A N 1
ATOM 5425 C CA . ARG A 1 360 ? 29.527 71.976 17.624 1.00 19.28 360 ARG A CA 1
ATOM 5426 C C . ARG A 1 360 ? 29.856 73.460 17.727 1.00 18.10 360 ARG A C 1
ATOM 5427 O O . ARG A 1 360 ? 29.586 74.223 16.797 1.00 18.39 360 ARG A O 1
ATOM 5448 N N . TYR A 1 361 ? 30.424 73.872 18.864 1.00 17.86 361 TYR A N 1
ATOM 5449 C CA . TYR A 1 361 ? 30.924 75.233 18.995 1.00 18.03 361 TYR A CA 1
ATOM 5450 C C . TYR A 1 361 ? 31.932 75.518 17.877 1.00 19.44 361 TYR A C 1
ATOM 5451 O O . TYR A 1 361 ? 32.803 74.687 17.596 1.00 17.32 361 TYR A O 1
ATOM 5469 N N . PRO A 1 362 ? 31.865 76.678 17.226 1.00 18.69 362 PRO A N 1
ATOM 5470 C CA . PRO A 1 362 ? 32.887 76.999 16.218 1.00 18.86 362 PRO A CA 1
ATOM 5471 C C . PRO A 1 362 ? 34.268 77.045 16.851 1.00 21.05 362 PRO A C 1
ATOM 5472 O O . PRO A 1 362 ? 34.486 77.747 17.836 1.00 20.85 362 PRO A O 1
ATOM 5483 N N . GLY A 1 363 ? 35.202 76.275 16.288 1.00 19.41 363 GLY A N 1
ATOM 5484 C CA . GLY A 1 363 ? 36.522 76.134 16.878 1.00 20.78 363 GLY A CA 1
ATOM 5485 C C . GLY A 1 363 ? 36.576 75.194 18.059 1.00 18.40 363 GLY A C 1
ATOM 5486 O O . GLY A 1 363 ? 37.629 75.077 18.697 1.00 20.53 363 GLY A O 1
ATOM 5490 N N . GLY A 1 364 ? 35.478 74.525 18.361 1.00 16.63 364 GLY A N 1
ATOM 5491 C CA . GLY A 1 364 ? 35.382 73.687 19.537 1.00 15.20 364 GLY A CA 1
ATOM 5492 C C . GLY A 1 364 ? 34.641 72.394 19.289 1.00 14.61 364 GLY A C 1
ATOM 5493 O O . GLY A 1 364 ? 34.732 71.804 18.202 1.00 17.02 364 GLY A O 1
ATOM 5497 N N . GLU A 1 365 ? 33.869 71.970 20.288 1.00 15.26 365 GLU A N 1
ATOM 5498 C CA . GLU A 1 365 ? 33.332 70.623 20.348 1.00 16.84 365 GLU A CA 1
ATOM 5499 C C . GLU A 1 365 ? 31.821 70.633 20.522 1.00 16.39 365 GLU A C 1
ATOM 5500 O O . GLU A 1 365 ? 31.236 71.590 21.035 1.00 14.36 365 GLU A O 1
ATOM 5512 N N . SER A 1 366 ? 31.218 69.518 20.108 1.00 14.32 366 SER A N 1
ATOM 5513 C CA . SER A 1 366 ? 29.875 69.113 20.485 1.00 11.95 366 SER A CA 1
ATOM 5514 C C . SER A 1 366 ? 29.968 68.069 21.583 1.00 12.90 366 SER A C 1
ATOM 5515 O O . SER A 1 366 ? 31.032 67.493 21.844 1.00 15.54 366 SER A O 1
ATOM 5523 N N . TYR A 1 367 ? 28.821 67.795 22.218 1.00 13.70 367 TYR A N 1
ATOM 5524 C CA . TYR A 1 367 ? 28.796 66.706 23.179 1.00 12.32 367 TYR A CA 1
ATOM 5525 C C . TYR A 1 367 ? 29.085 65.394 22.479 1.00 12.53 367 TYR A C 1
ATOM 5526 O O . TYR A 1 367 ? 29.702 64.502 23.063 1.00 14.64 367 TYR A O 1
ATOM 5544 N N . GLN A 1 368 ? 28.659 65.269 21.218 1.00 15.35 368 GLN A N 1
ATOM 5545 C CA . GLN A 1 368 ? 28.966 64.058 20.468 1.00 14.17 368 GLN A CA 1
ATOM 5546 C C . GLN A 1 368 ? 30.474 63.877 20.324 1.00 14.70 368 GLN A C 1
ATOM 5547 O O . GLN A 1 368 ? 30.995 62.765 20.500 1.00 13.42 368 GLN A O 1
ATOM 5561 N N . ASP A 1 369 ? 31.195 64.962 20.023 1.00 16.33 369 ASP A N 1
ATOM 5562 C CA . ASP A 1 369 ? 32.655 64.901 19.962 1.00 12.96 369 ASP A CA 1
ATOM 5563 C C . ASP A 1 369 ? 33.236 64.519 21.312 1.00 12.61 369 ASP A C 1
ATOM 5564 O O . ASP A 1 369 ? 34.221 63.774 21.396 1.00 13.89 369 ASP A O 1
ATOM 5573 N N . LEU A 1 370 ? 32.677 65.078 22.375 1.00 12.05 370 LEU A N 1
ATOM 5574 C CA . LEU A 1 370 ? 33.204 64.840 23.708 1.00 12.19 370 LEU A CA 1
ATOM 5575 C C . LEU A 1 370 ? 33.052 63.384 24.112 1.00 13.69 370 LEU A C 1
ATOM 5576 O O . LEU A 1 370 ? 33.974 62.796 24.697 1.00 11.26 370 LEU A O 1
ATOM 5592 N N . VAL A 1 371 ? 31.917 62.773 23.763 1.00 13.51 371 VAL A N 1
ATOM 5593 C CA . VAL A 1 371 ? 31.753 61.333 23.981 1.00 13.96 371 VAL A CA 1
ATOM 5594 C C . VAL A 1 371 ? 32.868 60.552 23.294 1.00 11.74 371 VAL A C 1
ATOM 5595 O O . VAL A 1 371 ? 33.490 59.667 23.894 1.00 13.42 371 VAL A O 1
ATOM 5608 N N . GLN A 1 372 ? 33.165 60.878 22.036 1.00 12.27 372 GLN A N 1
ATOM 5609 C CA . GLN A 1 372 ? 34.246 60.180 21.345 1.00 13.78 372 GLN A CA 1
ATOM 5610 C C . GLN A 1 372 ? 35.581 60.362 22.065 1.00 12.82 372 GLN A C 1
ATOM 5611 O O . GLN A 1 372 ? 36.354 59.404 22.226 1.00 12.44 372 GLN A O 1
ATOM 5625 N N . ARG A 1 373 ? 35.874 61.595 22.477 1.00 13.64 373 ARG A N 1
ATOM 5626 C CA . ARG A 1 373 ? 37.111 61.885 23.206 1.00 12.12 373 ARG A CA 1
ATOM 5627 C C . ARG A 1 373 ? 37.205 61.098 24.516 1.00 10.43 373 ARG A C 1
ATOM 5628 O O . ARG A 1 373 ? 38.306 60.718 24.934 1.00 12.06 373 ARG A O 1
ATOM 5649 N N . LEU A 1 374 ? 36.066 60.821 25.162 1.00 11.14 374 LEU A N 1
ATOM 5650 C CA . LEU A 1 374 ? 36.056 60.166 26.462 1.00 12.14 374 LEU A CA 1
ATOM 5651 C C . LEU A 1 374 ? 36.040 58.650 26.372 1.00 11.85 374 LEU A C 1
ATOM 5652 O O . LEU A 1 374 ? 36.120 57.978 27.411 1.00 13.49 374 LEU A O 1
ATOM 5668 N N . GLU A 1 375 ? 35.989 58.082 25.175 1.00 11.35 375 GLU A N 1
ATOM 5669 C CA . GLU A 1 375 ? 35.904 56.633 25.087 1.00 12.78 375 GLU A CA 1
ATOM 5670 C C . GLU A 1 375 ? 37.074 55.916 25.747 1.00 13.21 375 GLU A C 1
ATOM 5671 O O . GLU A 1 375 ? 36.826 54.895 26.415 1.00 16.48 375 GLU A O 1
ATOM 5683 N N . PRO A 1 376 ? 38.334 56.385 25.647 1.00 16.54 376 PRO A N 1
ATOM 5684 C CA . PRO A 1 376 ? 39.415 55.734 26.406 1.00 14.44 376 PRO A CA 1
ATOM 5685 C C . PRO A 1 376 ? 39.253 55.834 27.914 1.00 13.59 376 PRO A C 1
ATOM 5686 O O . PRO A 1 376 ? 39.768 54.973 28.635 1.00 13.06 376 PRO A O 1
ATOM 5697 N N . VAL A 1 377 ? 38.595 56.877 28.414 1.00 12.98 377 VAL A N 1
ATOM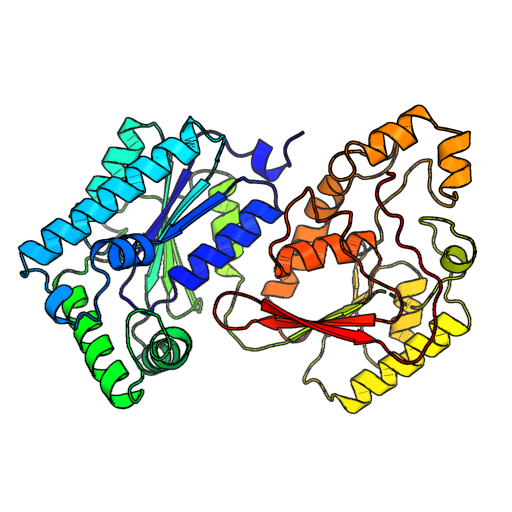 5698 C CA . VAL A 1 377 ? 38.320 56.974 29.843 1.00 11.30 377 VAL A CA 1
ATOM 5699 C C . VAL A 1 377 ? 37.379 55.856 30.268 1.00 14.37 377 VAL A C 1
ATOM 5700 O O . VAL A 1 377 ? 37.612 55.149 31.262 1.00 12.88 377 VAL A O 1
ATOM 5713 N N . ILE A 1 378 ? 36.279 55.711 29.533 1.00 13.33 378 ILE A N 1
ATOM 5714 C CA . ILE A 1 378 ? 35.324 54.648 29.794 1.00 13.14 378 ILE A CA 1
ATOM 5715 C C . ILE A 1 378 ? 36.027 53.298 29.770 1.00 14.05 378 ILE A C 1
ATOM 5716 O O . ILE A 1 378 ? 35.804 52.453 30.641 1.00 13.83 378 ILE A O 1
ATOM 5732 N N . MET A 1 379 ? 36.868 53.057 28.764 1.00 13.94 379 MET A N 1
ATOM 5733 C CA . MET A 1 379 ? 37.513 51.749 28.680 1.00 13.51 379 MET A CA 1
ATOM 5734 C C . MET A 1 379 ? 38.406 51.498 29.889 1.00 14.07 379 MET A C 1
ATOM 5735 O O . MET A 1 379 ? 38.434 50.384 30.421 1.00 13.41 379 MET A O 1
ATOM 5749 N N . GLU A 1 380 ? 39.159 52.510 30.329 1.00 13.51 380 GLU A N 1
ATOM 5750 C CA . GLU A 1 380 ? 40.027 52.288 31.482 1.00 10.55 380 GLU A CA 1
ATOM 5751 C C . GLU A 1 380 ? 39.213 52.194 32.776 1.00 12.04 380 GLU A C 1
ATOM 5752 O O . GLU A 1 380 ? 39.568 51.414 33.674 1.00 15.09 380 GLU A O 1
ATOM 5764 N N . LEU A 1 381 ? 38.111 52.930 32.876 1.00 12.30 381 LEU A N 1
ATOM 5765 C CA . LEU A 1 381 ? 37.211 52.726 34.010 1.00 10.87 381 LEU A CA 1
ATOM 5766 C C . LEU A 1 381 ? 36.715 51.281 34.047 1.00 12.84 381 LEU A C 1
ATOM 5767 O O . LEU A 1 381 ? 36.647 50.663 35.115 1.00 14.15 381 LEU A O 1
ATOM 5783 N N . GLU A 1 382 ? 36.391 50.711 32.888 1.00 12.69 382 GLU A N 1
ATOM 5784 C CA . GLU A 1 382 ? 35.976 49.312 32.861 1.00 11.18 382 GLU A CA 1
ATOM 5785 C C . GLU A 1 382 ? 37.098 48.395 33.314 1.00 13.92 382 GLU A C 1
ATOM 5786 O O . GLU A 1 382 ? 36.852 47.391 33.983 1.00 12.84 382 GLU A O 1
ATOM 5798 N N . ARG A 1 383 ? 38.334 48.703 32.947 1.00 14.08 383 ARG A N 1
ATOM 5799 C CA . ARG A 1 383 ? 39.444 47.826 33.315 1.00 14.77 383 ARG A CA 1
ATOM 5800 C C . ARG A 1 383 ? 39.821 47.923 34.780 1.00 19.63 383 ARG A C 1
ATOM 5801 O O . ARG A 1 383 ? 40.403 46.971 35.321 1.00 20.38 383 ARG A O 1
ATOM 5822 N N . GLN A 1 384 ? 39.535 49.056 35.421 1.00 13.32 384 GLN A N 1
ATOM 5823 C CA . GLN A 1 384 ? 40.057 49.346 36.743 1.00 15.80 384 GLN A CA 1
ATOM 5824 C C . GLN A 1 384 ? 39.110 48.923 37.868 1.00 18.49 384 GLN A C 1
ATOM 5825 O O . GLN A 1 384 ? 38.046 48.340 37.655 1.00 14.71 384 GLN A O 1
ATOM 5839 N N . GLY A 1 385 ? 39.514 49.236 39.098 1.00 16.02 385 GLY A N 1
ATOM 5840 C CA . GLY A 1 385 ? 38.743 48.943 40.283 1.00 17.09 385 GLY A CA 1
ATOM 5841 C C . GLY A 1 385 ? 38.047 50.183 40.807 1.00 14.38 385 GLY A C 1
ATOM 5842 O O . GLY A 1 385 ? 37.191 50.761 40.135 1.00 14.62 385 GLY A O 1
ATOM 5846 N N . ASN A 1 386 ? 38.407 50.600 42.021 1.00 13.13 386 ASN A N 1
ATOM 5847 C CA . ASN A 1 386 ? 37.826 51.794 42.631 1.00 11.79 386 ASN A CA 1
ATOM 5848 C C . ASN A 1 386 ? 38.499 53.027 42.040 1.00 13.82 386 ASN A C 1
ATOM 5849 O O . ASN A 1 386 ? 39.722 53.160 42.090 1.00 14.28 386 ASN A O 1
ATOM 5860 N N . VAL A 1 387 ? 37.713 53.932 41.481 1.00 11.34 387 VAL A N 1
ATOM 5861 C CA . VAL A 1 387 ? 38.260 55.114 40.825 1.00 10.82 387 VAL A CA 1
ATOM 5862 C C . VAL A 1 387 ? 37.404 56.311 41.197 1.00 12.72 387 VAL A C 1
ATOM 5863 O O . VAL A 1 387 ? 36.171 56.229 41.210 1.00 13.49 387 VAL A O 1
ATOM 5876 N N . LEU A 1 388 ? 38.070 57.427 41.489 1.00 10.19 388 LEU A N 1
ATOM 5877 C CA . LEU A 1 388 ? 37.440 58.735 41.603 1.00 11.45 388 LEU A CA 1
ATOM 5878 C C . LEU A 1 388 ? 37.899 59.580 40.423 1.00 13.24 388 LEU A C 1
ATOM 5879 O O . LEU A 1 388 ? 39.103 59.736 40.211 1.00 11.08 388 LEU A O 1
ATOM 5895 N N . VAL A 1 389 ? 36.950 60.134 39.677 1.00 9.98 389 VAL A N 1
ATOM 5896 C CA . VAL A 1 389 ? 37.238 61.025 38.555 1.00 10.10 389 VAL A CA 1
ATOM 5897 C C . VAL A 1 389 ? 36.770 62.424 38.924 1.00 9.65 389 VAL A C 1
ATOM 5898 O O . VAL A 1 389 ? 35.565 62.654 39.115 1.00 11.33 389 VAL A O 1
ATOM 5911 N N . ILE A 1 390 ? 37.708 63.355 38.992 1.00 10.84 390 ILE A N 1
ATOM 5912 C CA . ILE A 1 390 ? 37.422 64.760 39.264 1.00 11.34 390 ILE A CA 1
ATOM 5913 C C . ILE A 1 390 ? 37.479 65.502 37.924 1.00 11.22 390 ILE A C 1
ATOM 5914 O O . ILE A 1 390 ? 38.566 65.685 37.354 1.00 11.25 390 ILE A O 1
ATOM 5930 N N . SER A 1 391 ? 36.327 65.919 37.403 1.00 10.40 391 SER A N 1
ATOM 5931 C CA . SER A 1 391 ? 36.311 66.511 36.071 1.00 10.17 391 SER A CA 1
ATOM 5932 C C . SER A 1 391 ? 35.484 67.794 36.028 1.00 11.15 391 SER A C 1
ATOM 5933 O O . SER A 1 391 ? 35.724 68.725 36.814 1.00 10.33 391 SER A O 1
ATOM 5941 N N . HIS A 1 392 ? 34.493 67.840 35.141 1.00 10.38 392 HIS A N 1
ATOM 5942 C CA . HIS A 1 392 ? 33.850 69.065 34.727 1.00 14.16 392 HIS A CA 1
ATOM 5943 C C . HIS A 1 392 ? 32.406 68.754 34.351 1.00 11.87 392 HIS A C 1
ATOM 5944 O O . HIS A 1 392 ? 32.035 67.596 34.125 1.00 13.09 392 HIS A O 1
ATOM 5958 N N . GLN A 1 393 ? 31.592 69.802 34.276 1.00 11.51 393 GLN A N 1
ATOM 5959 C CA . GLN A 1 393 ? 30.152 69.620 34.060 1.00 12.63 393 GLN A CA 1
ATOM 5960 C C . GLN A 1 393 ? 29.826 68.792 32.807 1.00 11.06 393 GLN A C 1
ATOM 5961 O O . GLN A 1 393 ? 29.143 67.758 32.889 1.00 12.79 393 GLN A O 1
ATOM 5975 N N . ALA A 1 394 ? 30.317 69.210 31.634 1.00 11.41 394 ALA A N 1
ATOM 5976 C CA . ALA A 1 394 ? 29.960 68.491 30.408 1.00 11.63 394 ALA A CA 1
ATOM 5977 C C . ALA A 1 394 ? 30.579 67.096 30.374 1.00 11.99 394 ALA A C 1
ATOM 5978 O O . ALA A 1 394 ? 29.919 66.118 29.974 1.00 11.67 394 ALA A O 1
ATOM 5985 N N . VAL A 1 395 ? 31.853 66.986 30.765 1.00 12.03 395 VAL A N 1
ATOM 5986 C CA . VAL A 1 395 ? 32.521 65.693 30.804 1.00 12.00 395 VAL A CA 1
ATOM 5987 C C . VAL A 1 395 ? 31.747 64.743 31.710 1.00 12.81 395 VAL A C 1
ATOM 5988 O O . VAL A 1 395 ? 31.479 63.589 31.357 1.00 10.89 395 VAL A O 1
ATOM 6001 N N . MET A 1 396 ? 31.392 65.213 32.902 1.00 10.12 396 MET A N 1
ATOM 6002 C CA . MET A 1 396 ? 30.723 64.346 33.854 1.00 12.48 396 MET A CA 1
ATOM 6003 C C . MET A 1 396 ? 29.331 63.941 33.377 1.00 12.59 396 MET A C 1
ATOM 6004 O O . MET A 1 396 ? 28.918 62.789 33.584 1.00 12.36 396 MET A O 1
ATOM 6018 N N . ARG A 1 397 ? 28.614 64.828 32.673 1.00 11.55 397 ARG A N 1
ATOM 6019 C CA . ARG A 1 397 ? 27.366 64.409 32.038 1.00 11.54 397 ARG A CA 1
ATOM 6020 C C . ARG A 1 397 ? 27.596 63.213 31.116 1.00 12.14 397 ARG A C 1
ATOM 6021 O O . ARG A 1 397 ? 26.812 62.255 31.102 1.00 12.15 397 ARG A O 1
ATOM 6042 N N . CYS A 1 398 ? 28.650 63.266 30.301 1.00 13.43 398 CYS A N 1
ATOM 6043 C CA . CYS A 1 398 ? 28.927 62.181 29.366 1.00 12.67 398 CYS A CA 1
ATOM 6044 C C . CYS A 1 398 ? 29.217 60.880 30.107 1.00 11.50 398 CYS A C 1
ATOM 6045 O O . CYS A 1 398 ? 28.729 59.809 29.725 1.00 12.64 398 CYS A O 1
ATOM 6053 N N . LEU A 1 399 ? 30.048 60.945 31.145 1.00 11.65 399 LEU A N 1
ATOM 6054 C CA . LEU A 1 399 ? 30.381 59.746 31.896 1.00 11.43 399 LEU A CA 1
ATOM 6055 C C . LEU A 1 399 ? 29.150 59.173 32.606 1.00 11.65 399 LEU A C 1
ATOM 6056 O O . LEU A 1 399 ? 28.899 57.964 32.559 1.00 12.79 399 LEU A O 1
ATOM 6072 N N . LEU A 1 400 ? 28.374 60.023 33.267 1.00 12.04 400 LEU A N 1
ATOM 6073 C CA . LEU A 1 400 ? 27.177 59.556 33.955 1.00 12.22 400 LEU A CA 1
ATOM 6074 C C . LEU A 1 400 ? 26.182 58.936 32.987 1.00 13.53 400 LEU A C 1
ATOM 6075 O O . LEU A 1 400 ? 25.508 57.954 33.323 1.00 15.72 400 LEU A O 1
ATOM 6091 N N . ALA A 1 401 ? 26.039 59.520 31.797 1.00 12.65 401 ALA A N 1
ATOM 6092 C CA . ALA A 1 401 ? 25.116 58.972 30.813 1.00 12.22 401 ALA A CA 1
ATOM 6093 C C . ALA A 1 401 ? 25.512 57.563 30.412 1.00 12.33 401 ALA A C 1
ATOM 6094 O O . ALA A 1 401 ? 24.649 56.707 30.180 1.00 14.97 401 ALA A O 1
ATOM 6101 N N . TYR A 1 402 ? 26.816 57.292 30.336 1.00 11.68 402 TYR A N 1
ATOM 6102 C CA . TYR A 1 402 ? 27.250 55.932 30.027 1.00 14.30 402 TYR A CA 1
ATOM 6103 C C . TYR A 1 402 ? 26.839 54.964 31.126 1.00 13.88 402 TYR A C 1
ATOM 6104 O O . TYR A 1 402 ? 26.260 53.900 30.860 1.00 13.62 402 TYR A O 1
ATOM 6122 N N . PHE A 1 403 ? 27.169 55.301 32.371 1.00 12.25 403 PHE A N 1
ATOM 6123 C CA . PHE A 1 403 ? 26.918 54.376 33.471 1.00 12.77 403 PHE A CA 1
ATOM 6124 C C . PHE A 1 403 ? 25.437 54.208 33.747 1.00 14.23 403 PHE A C 1
ATOM 6125 O O . PHE A 1 403 ? 25.009 53.124 34.154 1.00 16.23 403 PHE A O 1
ATOM 6142 N N . LEU A 1 404 ? 24.638 55.244 33.512 1.00 16.04 404 LEU A N 1
ATOM 6143 C CA . LEU A 1 404 ? 23.222 55.218 33.831 1.00 18.60 404 LEU A CA 1
ATOM 6144 C C . LEU A 1 404 ? 22.333 55.081 32.598 1.00 18.88 404 LEU A C 1
ATOM 6145 O O . LEU A 1 404 ? 21.112 55.200 32.710 1.00 16.48 404 LEU A O 1
ATOM 6161 N N . ASP A 1 405 ? 22.907 54.808 31.434 1.00 15.54 405 ASP A N 1
ATOM 6162 C CA . ASP A 1 405 ? 22.123 54.464 30.237 1.00 17.16 405 ASP A CA 1
ATOM 6163 C C . ASP A 1 405 ? 21.172 55.596 29.828 1.00 16.90 405 ASP A C 1
ATOM 6164 O O . ASP A 1 405 ? 20.004 55.382 29.523 1.00 17.60 405 ASP A O 1
ATOM 6173 N N . LYS A 1 406 ? 21.691 56.816 29.793 1.00 16.50 406 LYS A N 1
ATOM 6174 C CA . LYS A 1 406 ? 20.913 57.986 29.401 1.00 20.35 406 LYS A CA 1
ATOM 6175 C C . LYS A 1 406 ? 21.202 58.328 27.942 1.00 25.02 406 LYS A C 1
ATOM 6176 O O . LYS A 1 406 ? 22.366 58.404 27.530 1.00 17.84 406 LYS A O 1
ATOM 6195 N N . GLY A 1 407 ? 20.149 58.574 27.180 1.00 23.54 407 GLY A N 1
ATOM 6196 C CA . GLY A 1 407 ? 20.283 58.853 25.767 1.00 28.25 407 GLY A CA 1
ATOM 6197 C C . GLY A 1 407 ? 20.720 60.276 25.459 1.00 22.56 407 GLY A C 1
ATOM 6198 O O . GLY A 1 407 ? 20.866 61.140 26.331 1.00 19.03 407 GLY A O 1
ATOM 6202 N N . ALA A 1 408 ? 20.891 60.525 24.161 1.00 22.09 408 ALA A N 1
ATOM 6203 C CA . ALA A 1 408 ? 21.475 61.776 23.694 1.00 23.28 408 ALA A CA 1
ATOM 6204 C C . ALA A 1 408 ? 20.583 62.973 23.970 1.00 25.86 408 ALA A C 1
ATOM 6205 O O . ALA A 1 408 ? 21.086 64.096 24.099 1.00 26.64 408 ALA A O 1
ATOM 6212 N N . ASP A 1 409 ? 19.262 62.772 24.045 1.00 22.57 409 ASP A N 1
ATOM 6213 C CA . ASP A 1 409 ? 18.379 63.880 24.380 1.00 29.24 409 ASP A CA 1
ATOM 6214 C C . ASP A 1 409 ? 18.599 64.334 25.810 1.00 26.94 409 ASP A C 1
ATOM 6215 O O . ASP A 1 409 ? 18.541 65.533 26.096 1.00 27.00 409 ASP A O 1
ATOM 6224 N N . GLU A 1 410 ? 18.860 63.389 26.715 1.00 21.16 410 GLU A N 1
ATOM 6225 C CA . GLU A 1 410 ? 19.010 63.689 28.134 1.00 21.49 410 GLU A CA 1
ATOM 6226 C C . GLU A 1 410 ? 20.439 64.046 28.518 1.00 21.89 410 GLU A C 1
ATOM 6227 O O . GLU A 1 410 ? 20.651 64.830 29.442 1.00 17.08 410 GLU A O 1
ATOM 6239 N N . LEU A 1 411 ? 21.419 63.449 27.862 1.00 18.26 411 LEU A N 1
ATOM 6240 C CA . LEU A 1 411 ? 22.807 63.555 28.301 1.00 15.18 411 LEU A CA 1
ATOM 6241 C C . LEU A 1 411 ? 23.256 64.987 28.546 1.00 15.29 411 LEU A C 1
ATOM 6242 O O . LEU A 1 411 ? 23.839 65.256 29.613 1.00 16.49 411 LEU A O 1
ATOM 6258 N N . PRO A 1 412 ? 23.041 65.939 27.634 1.00 14.15 412 PRO A N 1
ATOM 6259 C CA . PRO A 1 412 ? 23.573 67.293 27.847 1.00 15.14 412 PRO A CA 1
ATOM 6260 C C . PRO A 1 412 ? 22.844 68.087 28.920 1.00 15.05 412 PRO A C 1
ATOM 6261 O O . PRO A 1 412 ? 23.237 69.233 29.183 1.00 16.36 412 PRO A O 1
ATOM 6272 N N . TYR A 1 413 ? 21.795 67.516 29.512 1.00 13.26 413 TYR A N 1
ATOM 6273 C CA . TYR A 1 413 ? 20.956 68.169 30.504 1.00 15.59 413 TYR A CA 1
ATOM 6274 C C . TYR A 1 413 ? 20.984 67.464 31.852 1.00 15.94 413 TYR A C 1
ATOM 6275 O O . TYR A 1 413 ? 20.240 67.857 32.754 1.00 14.60 413 TYR A O 1
ATOM 6293 N N . LEU A 1 414 ? 21.826 66.449 32.033 1.00 17.06 414 LEU A N 1
ATOM 6294 C CA . LEU A 1 414 ? 21.907 65.795 33.335 1.00 15.57 414 LEU A CA 1
ATOM 6295 C C . LEU A 1 414 ? 22.422 66.794 34.360 1.00 19.37 414 LEU A C 1
ATOM 6296 O O . LEU A 1 414 ? 23.255 67.647 34.052 1.00 15.04 414 LEU A O 1
ATOM 6312 N N . ARG A 1 415 ? 21.876 66.733 35.572 1.00 15.64 415 ARG A N 1
ATOM 6313 C CA . ARG A 1 415 ? 22.232 67.681 36.619 1.00 14.08 415 ARG A CA 1
ATOM 6314 C C . ARG A 1 415 ? 23.417 67.163 37.438 1.00 19.18 415 ARG A C 1
ATOM 6315 O O . ARG A 1 415 ? 23.325 66.122 38.099 1.00 17.03 415 ARG A O 1
ATOM 6336 N N . CYS A 1 416 ? 24.536 67.892 37.382 1.00 14.61 416 CYS A N 1
ATOM 6337 C CA . CYS A 1 416 ? 25.791 67.491 38.005 1.00 15.84 416 CYS A CA 1
ATOM 6338 C C . CYS A 1 416 ? 26.276 68.691 38.807 1.00 13.00 416 CYS A C 1
ATOM 6339 O O . CYS A 1 416 ? 27.173 69.414 38.361 1.00 15.62 416 CYS A O 1
ATOM 6347 N N . PRO A 1 417 ? 25.695 68.945 39.985 1.00 14.51 417 PRO A N 1
ATOM 6348 C CA . PRO A 1 417 ? 26.057 70.153 40.736 1.00 14.28 417 PRO A CA 1
ATOM 6349 C C . PRO A 1 417 ? 27.493 70.107 41.235 1.00 13.38 417 PRO A C 1
ATOM 6350 O O . PRO A 1 417 ? 28.054 69.044 41.497 1.00 13.47 417 PRO A O 1
ATOM 6361 N N . LEU A 1 418 ? 28.075 71.295 41.379 1.00 13.00 418 LEU A N 1
ATOM 6362 C CA . LEU A 1 418 ? 29.316 71.433 42.123 1.00 15.21 418 LEU A CA 1
ATOM 6363 C C . LEU A 1 418 ? 29.112 70.944 43.546 1.00 16.44 418 LEU A C 1
ATOM 6364 O O . LEU A 1 418 ? 28.040 71.112 44.134 1.00 16.73 418 LEU A O 1
ATOM 6380 N N . HIS A 1 419 ? 30.159 70.331 44.081 1.00 10.46 419 HIS A N 1
ATOM 6381 C CA . HIS A 1 419 ? 30.279 69.922 45.464 1.00 12.71 419 HIS A CA 1
ATOM 6382 C C . HIS A 1 419 ? 29.413 68.719 45.829 1.00 14.95 419 HIS A C 1
ATOM 6383 O O . HIS A 1 419 ? 29.204 68.434 47.021 1.00 15.23 419 HIS A O 1
ATOM 6397 N N . THR A 1 420 ? 28.949 67.988 44.827 1.00 15.13 420 THR A N 1
ATOM 6398 C CA . THR A 1 420 ? 28.181 66.764 44.990 1.00 13.44 420 THR A CA 1
ATOM 6399 C C . THR A 1 420 ? 28.971 65.633 44.353 1.00 13.58 420 THR A C 1
ATOM 6400 O O . THR A 1 420 ? 29.511 65.788 43.251 1.00 15.28 420 THR A O 1
ATOM 6411 N N . ILE A 1 421 ? 29.058 64.512 45.065 1.00 14.50 421 ILE A N 1
ATOM 6412 C CA . ILE A 1 421 ? 29.729 63.312 44.585 1.00 11.61 421 ILE A CA 1
ATOM 6413 C C . ILE A 1 421 ? 28.667 62.333 44.114 1.00 13.89 421 ILE A C 1
ATOM 6414 O O . ILE A 1 421 ? 27.681 62.093 44.814 1.00 12.71 421 ILE A O 1
ATOM 6430 N N . PHE A 1 422 ? 28.872 61.750 42.946 1.00 12.23 422 PHE A N 1
ATOM 6431 C CA . PHE A 1 422 ? 28.042 60.662 42.463 1.00 12.36 422 PHE A CA 1
ATOM 6432 C C . PHE A 1 422 ? 28.787 59.353 42.689 1.00 12.23 422 PHE A C 1
ATOM 6433 O O . PHE A 1 422 ? 29.866 59.139 42.123 1.00 14.35 422 PHE A O 1
ATOM 6450 N N . LYS A 1 423 ? 28.194 58.481 43.500 1.00 11.43 423 LYS A N 1
ATOM 6451 C CA . LYS A 1 423 ? 28.766 57.193 43.871 1.00 9.41 423 LYS A CA 1
ATOM 6452 C C . LYS A 1 423 ? 28.052 56.134 43.049 1.00 13.26 423 LYS A C 1
ATOM 6453 O O . LYS A 1 423 ? 26.846 55.944 43.207 1.00 12.96 423 LYS A O 1
ATOM 6472 N N . LEU A 1 424 ? 28.794 55.461 42.168 1.00 11.77 424 LEU A N 1
ATOM 6473 C CA . LEU A 1 424 ? 28.230 54.485 41.233 1.00 11.94 424 LEU A CA 1
ATOM 6474 C C . LEU A 1 424 ? 28.659 53.090 41.653 1.00 13.17 424 LEU A C 1
ATOM 6475 O O . LEU A 1 424 ? 29.858 52.819 41.788 1.00 12.36 424 LEU A O 1
ATOM 6491 N N . THR A 1 425 ? 27.687 52.217 41.868 1.00 13.89 425 THR A N 1
ATOM 6492 C CA . THR A 1 425 ? 27.956 50.852 42.317 1.00 10.65 425 THR A CA 1
ATOM 6493 C C . THR A 1 425 ? 27.392 49.877 41.303 1.00 19.11 425 THR A C 1
ATOM 6494 O O . THR A 1 425 ? 26.163 49.812 41.138 1.00 13.96 425 THR A O 1
ATOM 6505 N N . PRO A 1 426 ? 28.223 49.137 40.578 1.00 22.39 426 PRO A N 1
ATOM 6506 C CA . PRO A 1 426 ? 27.692 48.075 39.713 1.00 30.41 426 PRO A CA 1
ATOM 6507 C C . PRO A 1 426 ? 26.869 47.101 40.534 1.00 30.98 426 PRO A C 1
ATOM 6508 O O . PRO A 1 426 ? 27.342 46.568 41.539 1.00 32.57 426 PRO A O 1
ATOM 6519 N N . VAL A 1 427 ? 25.613 46.890 40.111 1.00 38.28 427 VAL A N 1
ATOM 6520 C CA . VAL A 1 427 ? 24.595 46.204 40.915 1.00 29.99 427 VAL A CA 1
ATOM 6521 C C . VAL A 1 427 ? 23.654 45.431 40.000 1.00 38.09 427 VAL A C 1
ATOM 6522 O O . VAL A 1 427 ? 22.926 46.029 39.202 1.00 33.34 427 VAL A O 1
ATOM 6535 N N . ALA A 1 428 ? 23.631 44.106 40.132 1.00 46.70 428 ALA A N 1
ATOM 6536 C CA . ALA A 1 428 ? 22.770 43.236 39.319 1.00 47.80 428 ALA A CA 1
ATOM 6537 C C . ALA A 1 428 ? 23.163 43.412 37.859 1.00 41.28 428 ALA A C 1
ATOM 6538 O O . ALA A 1 428 ? 24.327 43.129 37.521 1.00 27.87 428 ALA A O 1
ATOM 6545 N N . TYR A 1 429 ? 22.260 43.866 36.990 1.00 26.53 429 TYR A N 1
ATOM 6546 C CA . TYR A 1 429 ? 22.475 44.053 35.571 1.00 24.83 429 TYR A CA 1
ATOM 6547 C C . TYR A 1 429 ? 22.773 45.495 35.208 1.00 32.83 429 TYR A C 1
ATOM 6548 O O . TYR A 1 429 ? 22.969 45.796 34.031 1.00 44.18 429 TYR A O 1
ATOM 6566 N N . GLY A 1 430 ? 22.800 46.392 36.179 1.00 23.01 430 GLY A N 1
ATOM 6567 C CA . GLY A 1 430 ? 23.059 47.774 35.889 1.00 22.51 430 GLY A CA 1
ATOM 6568 C C . GLY A 1 430 ? 23.939 48.447 36.920 1.00 24.94 430 GLY A C 1
ATOM 6569 O O . GLY A 1 430 ? 24.905 47.866 37.414 1.00 22.44 430 GLY A O 1
ATOM 6573 N N . CYS A 1 431 ? 23.586 49.669 37.284 1.00 25.79 431 CYS A N 1
ATOM 6574 C CA . CYS A 1 431 ? 24.468 50.472 38.123 1.00 19.49 431 CYS A CA 1
ATOM 6575 C C . CYS A 1 431 ? 23.604 51.358 38.998 1.00 16.74 431 CYS A C 1
ATOM 6576 O O . CYS A 1 431 ? 22.754 52.080 38.475 1.00 20.54 431 CYS A O 1
ATOM 6584 N N . LYS A 1 432 ? 23.800 51.262 40.307 1.00 15.14 432 LYS A N 1
ATOM 6585 C CA . LYS A 1 432 ? 23.157 52.143 41.260 1.00 15.72 432 LYS A CA 1
ATOM 6586 C C . LYS A 1 432 ? 23.917 53.463 41.326 1.00 18.08 432 LYS A C 1
ATOM 6587 O O . LYS A 1 432 ? 25.131 53.503 41.157 1.00 16.80 432 LYS A O 1
ATOM 6606 N N . VAL A 1 433 ? 23.186 54.553 41.549 1.00 15.78 433 VAL A N 1
ATOM 6607 C CA . VAL A 1 433 ? 23.779 55.864 41.731 1.00 13.84 433 VAL A CA 1
ATOM 6608 C C . VAL A 1 433 ? 23.249 56.463 43.023 1.00 19.60 433 VAL A C 1
ATOM 6609 O O . VAL A 1 433 ? 22.036 56.464 43.261 1.00 22.63 433 VAL A O 1
ATOM 6622 N N . GLU A 1 434 ? 24.156 56.951 43.855 1.00 13.79 434 GLU A N 1
ATOM 6623 C CA . GLU A 1 434 ? 23.829 57.695 45.068 1.00 15.53 434 GLU A CA 1
ATOM 6624 C C . GLU A 1 434 ? 24.500 59.051 44.962 1.00 16.60 434 GLU A C 1
ATOM 6625 O O . GLU A 1 434 ? 25.671 59.130 44.593 1.00 14.60 434 GLU A O 1
ATOM 6637 N N . THR A 1 435 ? 23.771 60.113 45.288 1.00 14.09 435 THR A N 1
ATOM 6638 C CA . THR A 1 435 ? 24.339 61.453 45.301 1.00 13.26 435 THR A CA 1
ATOM 6639 C C . THR A 1 435 ? 24.653 61.839 46.732 1.00 15.23 435 THR A C 1
ATOM 6640 O O . THR A 1 435 ? 23.816 61.673 47.628 1.00 16.34 435 THR A O 1
ATOM 6651 N N . ILE A 1 436 ? 25.856 62.354 46.935 1.00 14.58 436 ILE A N 1
ATOM 6652 C CA . ILE A 1 436 ? 26.353 62.730 48.246 1.00 16.74 436 ILE A CA 1
ATOM 6653 C C . ILE A 1 436 ? 26.728 64.199 48.165 1.00 17.38 436 ILE A C 1
ATOM 6654 O O . ILE A 1 436 ? 27.730 64.551 47.536 1.00 15.55 436 ILE A O 1
ATOM 6670 N N . LYS A 1 437 ? 25.939 65.056 48.801 1.00 19.04 437 LYS A N 1
ATOM 6671 C CA . LYS A 1 437 ? 26.187 66.486 48.773 1.00 16.94 437 LYS A CA 1
ATOM 6672 C C . LYS A 1 437 ? 27.087 66.813 49.951 1.00 22.73 437 LYS A C 1
ATOM 6673 O O . LYS A 1 437 ? 26.715 66.582 51.106 1.00 20.30 437 LYS A O 1
ATOM 6692 N N . LEU A 1 438 ? 28.275 67.322 49.670 1.00 15.17 438 LEU A N 1
ATOM 6693 C CA . LEU A 1 438 ? 29.133 67.716 50.771 1.00 17.01 438 LEU A CA 1
ATOM 6694 C C . LEU A 1 438 ? 28.720 69.103 51.257 1.00 22.34 438 LEU A C 1
ATOM 6695 O O . LEU A 1 438 ? 28.094 69.882 50.535 1.00 21.92 438 LEU A O 1
ATOM 6711 N N . ASN A 1 439 ? 29.082 69.408 52.497 1.00 19.32 439 ASN A N 1
ATOM 6712 C CA . ASN A 1 439 ? 28.511 70.574 53.173 1.00 20.58 439 ASN A CA 1
ATOM 6713 C C . ASN A 1 439 ? 29.300 71.846 52.872 1.00 24.36 439 ASN A C 1
ATOM 6714 O O . ASN A 1 439 ? 29.776 72.545 53.767 1.00 22.38 439 ASN A O 1
ATOM 6725 N N . VAL A 1 440 ? 29.391 72.166 51.581 1.00 17.44 440 VAL A N 1
ATOM 6726 C CA . VAL A 1 440 ? 30.024 73.393 51.118 1.00 16.17 440 VAL A CA 1
ATOM 6727 C C . VAL A 1 440 ? 29.167 73.937 49.986 1.00 18.20 440 VAL A C 1
ATOM 6728 O O . VAL A 1 440 ? 28.977 73.258 48.973 1.00 17.62 440 VAL A O 1
ATOM 6741 N N . GLU A 1 441 ? 28.647 75.155 50.149 1.00 19.08 441 GLU A N 1
ATOM 6742 C CA . GLU A 1 441 ? 27.787 75.728 49.126 1.00 23.54 441 GLU A CA 1
ATOM 6743 C C . GLU A 1 441 ? 28.567 76.001 47.839 1.00 17.06 441 GLU A C 1
ATOM 6744 O O . GLU A 1 441 ? 29.797 76.078 47.823 1.00 17.28 441 GLU A O 1
ATOM 6756 N N . ALA A 1 442 ? 27.825 76.157 46.743 1.00 15.45 442 ALA A N 1
ATOM 6757 C CA . ALA A 1 442 ? 28.417 76.525 45.461 1.00 15.21 442 ALA A CA 1
ATOM 6758 C C . ALA A 1 442 ? 27.363 77.187 44.593 1.00 16.71 442 ALA A C 1
ATOM 6759 O O . ALA A 1 442 ? 26.160 76.979 44.783 1.00 19.13 442 ALA A O 1
ATOM 6766 N N . VAL A 1 443 ? 27.835 77.971 43.624 1.00 15.84 443 VAL A N 1
ATOM 6767 C CA . VAL A 1 443 ? 26.945 78.552 42.633 1.00 15.55 443 VAL A CA 1
ATOM 6768 C C . VAL A 1 443 ? 26.364 77.453 41.755 1.00 20.28 443 VAL A C 1
ATOM 6769 O O . VAL A 1 443 ? 26.955 76.383 41.584 1.00 18.51 443 VAL A O 1
ATOM 6782 N N . ASN A 1 444 ? 25.193 77.731 41.187 1.00 19.73 444 ASN A N 1
ATOM 6783 C CA . ASN A 1 444 ? 24.556 76.839 40.233 1.00 22.21 444 ASN A CA 1
ATOM 6784 C C . ASN A 1 444 ? 25.084 77.183 38.849 1.00 21.73 444 ASN A C 1
ATOM 6785 O O . ASN A 1 444 ? 25.091 78.355 38.465 1.00 24.89 444 ASN A O 1
ATOM 6796 N N . THR A 1 445 ? 25.544 76.178 38.107 1.00 14.68 445 THR A N 1
ATOM 6797 C CA . THR A 1 445 ? 25.974 76.375 36.721 1.00 14.23 445 THR A CA 1
ATOM 6798 C C . THR A 1 445 ? 25.086 75.647 35.719 1.00 17.34 445 THR A C 1
ATOM 6799 O O . THR A 1 445 ? 25.455 75.543 34.542 1.00 17.89 445 THR A O 1
ATOM 6810 N N . HIS A 1 446 ? 23.945 75.126 36.154 1.00 17.41 446 HIS A N 1
ATOM 6811 C CA . HIS A 1 446 ? 23.087 74.321 35.295 1.00 22.05 446 HIS A CA 1
ATOM 6812 C C . HIS A 1 446 ? 22.087 75.234 34.587 1.00 22.57 446 HIS A C 1
ATOM 6813 O O . HIS A 1 446 ? 21.271 75.885 35.240 1.00 20.50 446 HIS A O 1
ATOM 6827 N N . ARG A 1 447 ? 22.143 75.272 33.264 1.00 17.12 447 ARG A N 1
ATOM 6828 C CA . ARG A 1 447 ? 21.220 76.074 32.465 1.00 21.97 447 ARG A CA 1
ATOM 6829 C C . ARG A 1 447 ? 20.204 75.140 31.822 1.00 21.88 447 ARG A C 1
ATOM 6830 O O . ARG A 1 447 ? 20.568 74.267 31.028 1.00 21.08 447 ARG A O 1
ATOM 6851 N N . ASP A 1 448 ? 18.935 75.312 32.183 1.00 22.07 448 ASP A N 1
ATOM 6852 C CA . ASP A 1 448 ? 17.871 74.496 31.613 1.00 26.19 448 ASP A CA 1
ATOM 6853 C C . ASP A 1 448 ? 17.651 74.883 30.149 1.00 25.49 448 ASP A C 1
ATOM 6854 O O . ASP A 1 448 ? 17.900 76.021 29.744 1.00 29.99 448 ASP A O 1
ATOM 6863 N N . LYS A 1 449 ? 17.149 73.944 29.367 1.00 25.60 449 LYS A N 1
ATOM 6864 C CA . LYS A 1 449 ? 16.704 74.285 28.019 1.00 28.06 449 LYS A CA 1
ATOM 6865 C C . LYS A 1 449 ? 15.554 75.288 28.118 1.00 31.34 449 LYS A C 1
ATOM 6866 O O . LYS A 1 449 ? 14.606 75.055 28.876 1.00 34.37 449 LYS A O 1
ATOM 6885 N N . PRO A 1 450 ? 15.606 76.409 27.401 1.00 42.40 450 PRO A N 1
ATOM 6886 C CA . PRO A 1 450 ? 14.588 77.448 27.597 1.00 49.45 450 PRO A CA 1
ATOM 6887 C C . PRO A 1 450 ? 13.177 76.961 27.297 1.00 56.95 450 PRO A C 1
ATOM 6888 O O . PRO A 1 450 ? 12.964 76.042 26.498 1.00 42.28 450 PRO A O 1
ATOM 6899 N N . THR A 1 451 ? 12.217 77.619 27.955 1.00 69.56 451 THR A N 1
ATOM 6900 C CA . THR A 1 451 ? 10.798 77.254 27.966 1.00 75.05 451 THR A CA 1
ATOM 6901 C C . THR A 1 451 ? 10.592 75.745 27.946 1.00 75.03 451 THR A C 1
ATOM 6902 O O . THR A 1 451 ? 9.733 75.245 27.223 1.00 79.18 451 THR A O 1
#

Foldseek 3Di:
DAFPLQVFADFAAEEEEAEFPLLCLLLLQLLLCLVCQLLGAAEEEQALVVLLCVVPVDQDFLVLLAPPPVVSVVSSVVSVVVSLVVVLCCVPVVVHRYYYYRDNCFAPVSVVVVVVSCVVVVHHYEYEYGEEDDVVSSLVSCVAEVQPDPSDDDDDSVVSVVRSVSSSVSSVVRGDDQDCVPDCVPHFYWYQYHQQPDIDTHCQDTDVSVVSVLLSNQFGDDWFKEKEAAQFFPLQVVQWDADQTAHDVLSLVLLLLVLVVCVVVVGPPEAEEEAPRRHRVSSVVNNPDDYYYHPLLADWFLAVRHGHHLVVCCVVPVVLSVVCLVQVQQRARVRTGHLSVSSVSCPVVVSVVRNDHHYYYHGHLSNVLSVVCSQVVNHSVCSNQDARFHQKMWMWTQGRSGIDTDIHHGPGDHHGNHDDRDD

Sequence (423 aa):
KCSWASYMTNSPTLIVMIGLPARGKTYVSKKLTRYLNWIGVPTKVFNLGVYRRQAVKSYKSYDFFRHDNEEAMKIRKQCALVALKDVKAYLTEESGQIAVFDATNTTRERRDLILNFAEENSFKVFFVESVCDDPDVIAANILEVKVSSPDYPERNRENVMDDFLKRIECYKVTYQPLDPDSHDKDLSFIKVINVGQRFLVNKVQDYIQSKIVYYLMNIHVHPRTIYLCRGESEFNLLGKIGGDSGLSVRGKQFAQALRKFLEEQEIADLKVWTSQLKRTIQTAESLGVTYEQWKILNEIDAGVCEEMTYAEIQEQYPDEFALRDEEKYLYRYPGGESYQDLVQRLEPVIMELERQGNVLVISHQAVMRCLLAYFLDKGADELPYLRCPLHTIFKLTPVAYGCKVETIKLNVEAVNTHRDKPT

InterPro domains:
  IPR001345 Phosphoglycerate/bisphosphoglycerate mutase, active site [PS00175] (255-264)
  IPR003094 Fructose-2,6-bisphosphatase [PR00991] (125-139)
  IPR003094 Fructose-2,6-bisphosphatase [PR00991] (151-165)
  IPR003094 Fructose-2,6-bisphosphatase [PR00991] (177-191)
  IPR003094 Fructose-2,6-bisphosphatase [PR00991] (231-252)
  IPR003094 Fructose-2,6-bisphosphatase [PR00991] (253-275)
  IPR003094 Fructose-2,6-bisphosphatase [PR00991] (330-346)
  IPR003094 Fructose-2,6-bisphosphatase [PTHR10606] (12-452)
  IPR013078 Histidine phosphatase superfamily, clade-1 [PF00300] (253-436)
  IPR013078 Histidine phosphatase superfamily, clade-1 [SM00855] (252-399)
  IPR013078 Histidine phosphatase superfamily, clade-1 [cd07067] (252-438)
  IPR013079 6-phosphofructo-2-kinase [PF01591] (28-250)
  IPR027417 P-loop containing nucleoside triphosphate hydrolase [G3DSA:3.40.50.300] (38-248)
  IPR027417 P-loop containing nucleoside triphosphate hydrolase [SSF52540] (38-250)
  IPR029033 Histidine phosphatase superfamily [G3DSA:3.40.50.1240] (249-465)
  IPR029033 Histidine phosphatase superfamily [SSF53254] (252-455)

Nearest PDB structures (foldseek):
  5hr5-assembly1_A  TM=1.002E+00  e=1.845E-89  Bos taurus
  6etj-assembly1_A  TM=9.903E-01  e=2.551E-71  Homo sapiens
  1k6m-assembly1_A  TM=9.855E-01  e=5.456E-67  Homo sapiens
  1bif-assembly1_A  TM=9.740E-01  e=3.604E-66  Rattus norvegicus
  2bif-assembly1_B  TM=9.665E-01  e=1.573E-64  Rattus norvegicus